Protein 1G16 (pdb70)

B-factor: mean 32.26, std 9.37, range [10.7, 57.55]

CATH classification: 3.40.50.300

GO terms:
  GO:0005525 GTP binding (F, IDA)
  GO:0031982 vesicle (C, IDA)
  GO:0043332 mating projection tip (C, IDA)
  GO:0000131 incipient cellular bud site (C, IDA)
  GO:0030133 transport vesicle (C, IDA)
  GO:0003924 GTPase activity (F, IDA)
  GO:0006887 exocytosis (P, IDA)
  GO:0006914 autophagy (P, IGI)
  GO:0007107 membrane addition at site of cytokinesis (P, IGI)
  GO:0005739 mitochondrion (C, HDA)
  GO:0005741 mitochondrial outer membrane (C, HDA)
  GO:0005783 endoplasmic reticulum (C, HDA)
  GO:0005886 plasma membrane (C, HDA)
  GO:0005935 cellular bud neck (C, HDA)
  GO:0031321 ascospore-type prospore assembly (P, IMP)
  GO:0006893 Golgi to plasma membrane transport (P, IMP)
  GO:0006906 vesicle fusion (P, IMP)
  GO:0006914 autophagy (P, IMP)
  GO:0007107 membrane addition at site of cytokinesis (P, IMP)
  GO:0005515 protein binding (F, IPI)

Solvent-accessible surface area: 31871 Å² total

Radius of gyration: 30.06 Å; Cα contacts (8 Å, |Δi|>4): 1142; chains: 4; bounding box: 74×80×82 Å

Secondary structure (DSSP, 8-state):
---EEEEESTTSSHHHHHHHHHH-------EEEEEEESSS-EEEEEEEP-TTGGGTSPPPHHHHTT--EEEEEETT-HHHHHTHHHHHHHHHHHS-TTPPEEEEEE-------S-HHHHHHHHHHHT--EEE-BTTTTBSHHHHHHHHHHHHHHT-/---EEEESSTTSSHHHHHHHHHT-------EEEEEEESSSSEEEEEEEE-TT-TTTSPPPHHHHTT--EEEEEETT-HHHHHTHHHHHHHHHTTS-TTPPEEEEEE-------S-HHHHHHHHHHHT--EEE-BTTTTBSHHHHHHHHHHHHHHHHH-/---EEEE-STTSSHHHHHHHHHH----TT----SS--EEEEEEESSSSEEEEEEE---GGGGGGGGSHHHHTT--EEEEEETT-HHHHHTHHHHHHHHHHHS-TTPPEEEEEE-------S-HHHHHHHHHHHT--EEE-BTTTTBSHHHHHHHHHHHHHHHH-/--EEEES-TTSSHHHHHHHHHH-------EEEEEEEETTEEEEEEEE---GGGGGGTTSTTTTTT--EEEEEETT-HHHHHTHHHHHHHHHHHS-TTPPEEEEEE-------S-HHHHHHHHHHHT--EEE-BTTTTBSHHHHHHHHHHHHHHHHH-

Organism: Saccharomyces cerevisiae (strain ATCC 204508 / S288c) (NCBI:txid559292)

Sequence (635 aa):
SIKILLIGDSGVGKSCLLVRFVEDKFNPIDFKIKTVDINGKKVKLQIWDTAGQERFRTITTAYYRGAGIILVYDITDERTFTNIKQWFKTVNEHANDEAQLLLVGNKSDETRVVTADQGEALAKELGIPFIESSAKNDDNVNEIFFTLAKLIQEKISIKILLIGDSGVGKSCLLVRFVEDKFNPIDFKIKTVDINGKKVKLQIWDTAGQERFRTITTAYYRGAGIILVYDITDERTFTNIKQWFKTVNEHANDEAQLLLVGNKSDETRVVTADQGEALAKELGIPFIESSAKNDDNVNEIFFTLAKLIQEKIDSSIKILLIGDSGVGKSCLLVRFVEDKFNPSFITTIGIDFKIKTVDINGKKVKLQIWDTAGQERFRTITTAYYRGAGIILVYDITDERTFTNIKQWFKTVNEHANDEAQLLLVGNKSDETRVVTADQGEALAKELGIPFIESSAKNDDNVNEIFFTLAKLIQEKIDIKILLIGDSGVGKSCLLVRFVEDKFNPIDFKIKTVDINGKKVKLQIWDTAGQERFRTITTAYYRGAGIILVYDITDERTFTNIKQWFKTVNEHANDEAQLLLVGNKSDETRVVTADQGEALAKELGIPFIESSAKNDDNVNEIFFTLAKLIQEKIDS

Structure (mmCIF, N/CA/C/O backbone):
data_1G16
#
_entry.id   1G16
#
_cell.length_a   56.007
_cell.length_b   56.379
_cell.length_c   59.374
_cell.angle_alpha   95.25
_cell.angle_beta   101.68
_cell.angle_gamma   116.20
#
_symmetry.space_group_name_H-M   'P 1'
#
loop_
_entity.id
_entity.type
_entity.pdbx_description
1 polymer 'RAS-RELATED PROTEIN SEC4'
2 non-polymer 'COBALT (II) ION'
3 non-polymer "GUANOSINE-5'-DIPHOSPHATE"
4 water water
#
loop_
_atom_site.group_PDB
_atom_site.id
_atom_site.type_symbol
_atom_site.label_atom_id
_atom_site.label_alt_id
_atom_site.label_comp_id
_atom_site.label_asym_id
_atom_site.label_entity_id
_atom_site.label_seq_id
_atom_site.pdbx_PDB_ins_code
_atom_site.Cartn_x
_atom_site.Cartn_y
_atom_site.Cartn_z
_atom_site.occupancy
_atom_site.B_iso_or_equiv
_atom_site.auth_seq_id
_atom_site.auth_comp_id
_atom_site.auth_asym_id
_atom_site.auth_atom_id
_atom_site.pdbx_PDB_model_num
ATOM 1 N N . SER A 1 2 ? 45.577 -10.203 -48.432 1.00 47.35 19 SER A N 1
ATOM 2 C CA . SER A 1 2 ? 45.681 -11.472 -47.651 1.00 47.20 19 SER A CA 1
ATOM 3 C C . SER A 1 2 ? 44.498 -11.631 -46.700 1.00 46.57 19 SER A C 1
ATOM 4 O O . SER A 1 2 ? 43.356 -11.327 -47.060 1.00 46.82 19 SER A O 1
ATOM 7 N N . ILE A 1 3 ? 44.783 -12.108 -45.488 1.00 44.91 20 ILE A N 1
ATOM 8 C CA . ILE A 1 3 ? 43.765 -12.321 -44.462 1.00 42.05 20 ILE A CA 1
ATOM 9 C C . ILE A 1 3 ? 43.859 -11.259 -43.355 1.00 39.61 20 ILE A C 1
ATOM 10 O O . ILE A 1 3 ? 44.955 -10.859 -42.962 1.00 38.79 20 ILE A O 1
ATOM 23 N N . LYS A 1 5 ? 42.566 -10.511 -39.473 1.00 30.17 22 LYS A N 1
ATOM 24 C CA . LYS A 1 5 ? 41.953 -11.069 -38.268 1.00 29.19 22 LYS A CA 1
ATOM 25 C C . LYS A 1 5 ? 41.259 -9.975 -37.465 1.00 27.87 22 LYS A C 1
ATOM 26 O O . LYS A 1 5 ? 41.888 -8.997 -37.060 1.00 27.05 22 LYS A O 1
ATOM 32 N N . ILE A 1 6 ? 39.962 -10.154 -37.242 1.00 27.37 23 ILE A N 1
ATOM 33 C CA . ILE A 1 6 ? 39.153 -9.192 -36.498 1.00 26.72 23 ILE A CA 1
ATOM 34 C C . ILE A 1 6 ? 38.423 -9.859 -35.337 1.00 23.86 23 ILE A C 1
ATOM 35 O O . ILE A 1 6 ? 37.839 -10.935 -35.487 1.00 23.74 23 ILE A O 1
ATOM 40 N N . LEU A 1 7 ? 38.457 -9.195 -34.188 1.00 23.80 24 LEU A N 1
ATOM 41 C CA . LEU A 1 7 ? 37.830 -9.677 -32.956 1.00 23.08 24 LEU A CA 1
ATOM 42 C C . LEU A 1 7 ? 36.687 -8.770 -32.514 1.00 22.10 24 LEU A C 1
ATOM 43 O O . LEU A 1 7 ? 36.719 -7.563 -32.746 1.00 22.92 24 LEU A O 1
ATOM 48 N N . LEU A 1 8 ? 35.682 -9.365 -31.874 1.00 20.54 25 LEU A N 1
ATOM 49 C CA . LEU A 1 8 ? 34.533 -8.646 -31.330 1.00 20.64 25 LEU A CA 1
ATOM 50 C C . LEU A 1 8 ? 34.640 -8.868 -29.829 1.00 21.09 25 LEU A C 1
ATOM 51 O O . LEU A 1 8 ? 34.633 -10.005 -29.369 1.00 22.22 25 LEU A O 1
ATOM 56 N N . ILE A 1 9 ? 34.741 -7.781 -29.071 1.00 19.29 26 ILE A N 1
ATOM 57 C CA . ILE A 1 9 ? 34.905 -7.862 -27.627 1.00 20.46 26 ILE A CA 1
ATOM 58 C C . ILE A 1 9 ? 33.866 -7.005 -26.922 1.00 16.87 26 ILE A C 1
ATOM 59 O O . ILE A 1 9 ? 33.389 -6.021 -27.480 1.00 19.88 26 ILE A O 1
ATOM 64 N N . GLY A 1 10 ? 33.489 -7.383 -25.710 1.00 15.29 27 GLY A N 1
ATOM 65 C CA . GLY A 1 10 ? 32.510 -6.592 -24.976 1.00 15.17 27 GLY A CA 1
ATOM 66 C C . GLY A 1 10 ? 31.794 -7.460 -23.964 1.00 15.34 27 GLY A C 1
ATOM 67 O O . GLY A 1 10 ? 32.003 -8.671 -23.945 1.00 17.07 27 GLY A O 1
ATOM 68 N N . ASP A 1 11 ? 30.965 -6.855 -23.119 1.00 15.67 28 ASP A N 1
ATOM 69 C CA . ASP A 1 11 ? 30.220 -7.617 -22.117 1.00 16.98 28 ASP A CA 1
ATOM 70 C C . ASP A 1 11 ? 29.330 -8.653 -22.792 1.00 17.24 28 ASP A C 1
ATOM 71 O O . ASP A 1 11 ? 28.888 -8.466 -23.923 1.00 15.04 28 ASP A O 1
ATOM 76 N N . SER A 1 12 ? 29.048 -9.730 -22.071 1.00 17.61 29 SER A N 1
ATOM 77 C CA . SER A 1 12 ? 28.171 -10.777 -22.576 1.00 20.37 29 SER A CA 1
ATOM 78 C C . SER A 1 12 ? 26.772 -10.186 -22.738 1.00 19.57 29 SER A C 1
ATOM 79 O O . SER A 1 12 ? 26.344 -9.376 -21.913 1.00 18.73 29 SER A O 1
ATOM 82 N N . GLY A 1 13 ? 26.066 -10.583 -23.798 1.00 18.35 30 GLY A N 1
ATOM 83 C CA . GLY A 1 13 ? 24.707 -10.098 -24.015 1.00 17.92 30 GLY A CA 1
ATOM 84 C C . GLY A 1 13 ? 24.519 -8.788 -24.765 1.00 16.81 30 GLY A C 1
ATOM 85 O O . GLY A 1 13 ? 23.389 -8.313 -24.881 1.00 17.15 30 GLY A O 1
ATOM 86 N N . VAL A 1 14 ? 25.589 -8.185 -25.278 1.00 17.60 31 VAL A N 1
ATOM 87 C CA . VAL A 1 14 ? 25.433 -6.920 -26.002 1.00 16.77 31 VAL A CA 1
ATOM 88 C C . VAL A 1 14 ? 25.102 -7.142 -27.471 1.00 17.76 31 VAL A C 1
ATOM 89 O O . VAL A 1 14 ? 24.666 -6.224 -28.155 1.00 17.77 31 VAL A O 1
ATOM 93 N N . GLY A 1 15 ? 25.319 -8.360 -27.948 1.00 16.69 32 GLY A N 1
ATOM 94 C CA . GLY A 1 15 ? 25.005 -8.679 -29.332 1.00 17.49 32 GLY A CA 1
ATOM 95 C C . GLY A 1 15 ? 26.191 -8.941 -30.225 1.00 17.19 32 GLY A C 1
ATOM 96 O O . GLY A 1 15 ? 26.083 -8.819 -31.447 1.00 18.77 32 GLY A O 1
ATOM 97 N N . LYS A 1 16 ? 27.330 -9.286 -29.639 1.00 16.46 33 LYS A N 1
ATOM 98 C CA . LYS A 1 16 ? 28.511 -9.553 -30.440 1.00 18.80 33 LYS A CA 1
ATOM 99 C C . LYS A 1 16 ? 28.292 -10.720 -31.406 1.00 18.64 33 LYS A C 1
ATOM 100 O O . LYS A 1 16 ? 28.579 -10.605 -32.590 1.00 19.27 33 LYS A O 1
ATOM 106 N N . SER A 1 17 ? 27.796 -11.842 -30.897 1.00 20.36 34 SER A N 1
ATOM 107 C CA . SER A 1 17 ? 27.578 -13.014 -31.746 1.00 19.39 34 SER A CA 1
ATOM 108 C C . SER A 1 17 ? 26.555 -12.726 -32.854 1.00 21.38 34 SER A C 1
ATOM 109 O O . SER A 1 17 ? 26.759 -13.124 -34.012 1.00 19.47 34 SER A O 1
ATOM 112 N N . CYS A 1 18 ? 25.476 -12.014 -32.522 1.00 19.85 35 CYS A N 1
ATOM 113 C CA . CYS A 1 18 ? 24.455 -11.697 -33.535 1.00 19.93 35 CYS A CA 1
ATOM 114 C C . CYS A 1 18 ? 24.956 -10.732 -34.605 1.00 21.41 35 CYS A C 1
ATOM 115 O O . CYS A 1 18 ? 24.517 -10.802 -35.755 1.00 22.71 35 CYS A O 1
ATOM 118 N N . LEU A 1 19 ? 25.856 -9.816 -34.250 1.00 20.01 36 LEU A N 1
ATOM 119 C CA . LEU A 1 19 ? 26.373 -8.887 -35.244 1.00 19.77 36 LEU A CA 1
ATOM 120 C C . LEU A 1 19 ? 27.192 -9.674 -36.265 1.00 21.09 36 LEU A C 1
ATOM 121 O O . LEU A 1 19 ? 27.175 -9.375 -37.463 1.00 22.20 36 LEU A O 1
ATOM 126 N N . LEU A 1 20 ? 27.926 -10.675 -35.785 1.00 20.33 37 LEU A N 1
ATOM 127 C CA . LEU A 1 20 ? 28.732 -11.493 -36.673 1.00 22.57 37 LEU A CA 1
ATOM 128 C C . LEU A 1 20 ? 27.840 -12.330 -37.594 1.00 22.73 37 LEU A C 1
ATOM 129 O O . LEU A 1 20 ? 28.118 -12.430 -38.788 1.00 22.75 37 LEU A O 1
ATOM 134 N N . VAL A 1 21 ? 26.774 -12.912 -37.044 1.00 23.29 38 VAL A N 1
ATOM 135 C CA . VAL A 1 21 ? 25.840 -13.712 -37.846 1.00 24.91 38 VAL A CA 1
ATOM 136 C C . VAL A 1 21 ? 25.126 -12.845 -38.889 1.00 26.41 38 VAL A C 1
ATOM 137 O O . VAL A 1 21 ? 24.963 -13.260 -40.044 1.00 26.86 38 VAL A O 1
ATOM 141 N N . ARG A 1 22 ? 24.705 -11.643 -38.498 1.00 26.22 39 ARG A N 1
ATOM 142 C CA . ARG A 1 22 ? 24.027 -10.755 -39.441 1.00 26.71 39 ARG A CA 1
ATOM 143 C C . ARG A 1 22 ? 24.955 -10.373 -40.595 1.00 27.64 39 ARG A C 1
ATOM 144 O O . ARG A 1 22 ? 24.532 -10.312 -41.750 1.00 27.70 39 ARG A O 1
ATOM 152 N N . PHE A 1 23 ? 26.225 -10.135 -40.290 1.00 27.74 40 PHE A N 1
ATOM 153 C CA . PHE A 1 23 ? 27.190 -9.755 -41.318 1.00 27.46 40 PHE A CA 1
ATOM 154 C C . PHE A 1 23 ? 27.562 -10.885 -42.269 1.00 28.26 40 PHE A C 1
ATOM 155 O O . PHE A 1 23 ? 27.618 -10.687 -43.482 1.00 28.23 40 PHE A O 1
ATOM 163 N N . VAL A 1 24 ? 27.829 -12.064 -41.721 1.00 29.93 41 VAL A N 1
ATOM 164 C CA . VAL A 1 24 ? 28.239 -13.194 -42.548 1.00 31.32 41 VAL A CA 1
ATOM 165 C C . VAL A 1 24 ? 27.080 -13.944 -43.210 1.00 32.69 41 VAL A C 1
ATOM 166 O O . VAL A 1 24 ? 27.130 -14.236 -44.404 1.00 35.08 41 VAL A O 1
ATOM 170 N N . GLU A 1 25 ? 26.034 -14.231 -42.443 1.00 33.38 42 GLU A N 1
ATOM 171 C CA . GLU A 1 25 ? 24.881 -14.973 -42.954 1.00 34.39 42 GLU A CA 1
ATOM 172 C C . GLU A 1 25 ? 23.675 -14.089 -43.284 1.00 35.09 42 GLU A C 1
ATOM 173 O O . GLU A 1 25 ? 22.697 -14.563 -43.871 1.00 32.96 42 GLU A O 1
ATOM 179 N N . ASP A 1 26 ? 23.743 -12.813 -42.907 1.00 34.30 43 ASP A N 1
ATOM 180 C CA . ASP A 1 26 ? 22.640 -11.874 -43.120 1.00 34.22 43 ASP A CA 1
ATOM 181 C C . ASP A 1 26 ? 21.354 -12.474 -42.562 1.00 34.71 43 ASP A C 1
ATOM 182 O O . ASP A 1 26 ? 20.338 -12.567 -43.253 1.00 33.86 43 ASP A O 1
ATOM 187 N N . LYS A 1 27 ? 21.408 -12.884 -41.301 1.00 35.32 44 LYS A N 1
ATOM 188 C CA . LYS A 1 27 ? 20.259 -13.474 -40.632 1.00 36.39 44 LYS A CA 1
ATOM 189 C C . LYS A 1 27 ? 20.271 -13.095 -39.151 1.00 36.56 44 LYS A C 1
ATOM 190 O O . LYS A 1 27 ? 21.327 -12.806 -38.591 1.00 37.01 44 LYS A O 1
ATOM 196 N N . PHE A 1 28 ? 19.097 -13.087 -38.528 1.00 35.82 45 PHE A N 1
ATOM 197 C CA . PHE A 1 28 ? 18.979 -12.765 -37.110 1.00 36.08 45 PHE A CA 1
ATOM 198 C C . PHE A 1 28 ? 17.909 -13.629 -36.458 1.00 38.94 45 PHE A C 1
ATOM 199 O O . PHE A 1 28 ? 16.895 -13.961 -37.078 1.00 38.87 45 PHE A O 1
ATOM 207 N N . ASN A 1 29 ? 18.139 -13.986 -35.203 1.00 41.97 46 ASN A N 1
ATOM 208 C CA . ASN A 1 29 ? 17.174 -14.762 -34.442 1.00 45.54 46 ASN A CA 1
ATOM 209 C C . ASN A 1 29 ? 17.294 -14.382 -32.973 1.00 46.55 46 ASN A C 1
ATOM 210 O O . ASN A 1 29 ? 18.388 -14.408 -32.406 1.00 47.88 46 ASN A O 1
ATOM 215 N N . PRO A 1 30 ? 16.171 -13.997 -32.344 1.00 47.24 47 PRO A N 1
ATOM 216 C CA . PRO A 1 30 ? 16.137 -13.602 -30.930 1.00 48.09 47 PRO A CA 1
ATOM 217 C C . PRO A 1 30 ? 16.434 -14.771 -29.994 1.00 48.03 47 PRO A C 1
ATOM 218 O O . PRO A 1 30 ? 16.496 -15.922 -30.429 1.00 48.71 47 PRO A O 1
ATOM 222 N N . ILE A 1 38 ? 34.713 -24.564 -34.730 1.00 43.56 55 ILE A N 1
ATOM 223 C CA . ILE A 1 38 ? 35.489 -23.332 -34.820 1.00 42.75 55 ILE A CA 1
ATOM 224 C C . ILE A 1 38 ? 34.724 -22.171 -34.184 1.00 42.20 55 ILE A C 1
ATOM 225 O O . ILE A 1 38 ? 33.506 -22.253 -33.995 1.00 42.76 55 ILE A O 1
ATOM 230 N N . ASP A 1 39 ? 35.441 -21.099 -33.848 1.00 41.25 56 ASP A N 1
ATOM 231 C CA . ASP A 1 39 ? 34.823 -19.925 -33.231 1.00 40.21 56 ASP A CA 1
ATOM 232 C C . ASP A 1 39 ? 35.000 -18.678 -34.080 1.00 39.07 56 ASP A C 1
ATOM 233 O O . ASP A 1 39 ? 34.818 -17.557 -33.613 1.00 39.26 56 ASP A O 1
ATOM 238 N N . PHE A 1 40 ? 35.374 -18.876 -35.330 1.00 37.96 57 PHE A N 1
ATOM 239 C CA . PHE A 1 40 ? 35.545 -17.757 -36.232 1.00 37.67 57 PHE A CA 1
ATOM 240 C C . PHE A 1 40 ? 34.851 -18.083 -37.541 1.00 36.40 57 PHE A C 1
ATOM 241 O O . PHE A 1 40 ? 34.618 -19.247 -37.867 1.00 35.60 57 PHE A O 1
ATOM 249 N N . LYS A 1 41 ? 34.515 -17.040 -38.283 1.00 36.26 58 LYS A N 1
ATOM 250 C CA . LYS A 1 41 ? 33.840 -17.193 -39.555 1.00 35.18 58 LYS A CA 1
ATOM 251 C C . LYS A 1 41 ? 34.656 -16.438 -40.579 1.00 35.21 58 LYS A C 1
ATOM 252 O O . LYS A 1 41 ? 35.426 -15.541 -40.229 1.00 35.47 58 LYS A O 1
ATOM 258 N N . ILE A 1 42 ? 34.502 -16.806 -41.846 1.00 35.07 59 ILE A N 1
ATOM 259 C CA . ILE A 1 42 ? 35.238 -16.144 -42.917 1.00 34.70 59 ILE A CA 1
ATOM 260 C C . ILE A 1 42 ? 34.311 -15.472 -43.926 1.00 34.77 59 ILE A C 1
ATOM 261 O O . ILE A 1 42 ? 33.257 -16.004 -44.280 1.00 34.24 59 ILE A O 1
ATOM 266 N N . LYS A 1 43 ? 34.706 -14.286 -44.368 1.00 34.88 60 LYS A N 1
ATOM 267 C CA . LYS A 1 43 ? 33.938 -13.547 -45.360 1.00 35.31 60 LYS A CA 1
ATOM 268 C C . LYS A 1 43 ? 34.902 -12.702 -46.170 1.00 35.77 60 LYS A C 1
ATOM 269 O O . LYS A 1 43 ? 35.711 -11.950 -45.619 1.00 35.10 60 LYS A O 1
ATOM 275 N N . THR A 1 44 ? 34.827 -12.851 -47.486 1.00 36.52 61 THR A N 1
ATOM 276 C CA . THR A 1 44 ? 35.700 -12.107 -48.376 1.00 37.69 61 THR A CA 1
ATOM 277 C C . THR A 1 44 ? 35.064 -10.801 -48.829 1.00 39.07 61 THR A C 1
ATOM 278 O O . THR A 1 44 ? 33.946 -10.777 -49.357 1.00 39.08 61 THR A O 1
ATOM 282 N N . VAL A 1 45 ? 35.806 -9.719 -48.627 1.00 41.46 62 VAL A N 1
ATOM 283 C CA . VAL A 1 45 ? 35.346 -8.380 -48.961 1.00 45.22 62 VAL A CA 1
ATOM 284 C C . VAL A 1 45 ? 36.173 -7.694 -50.047 1.00 46.81 62 VAL A C 1
ATOM 285 O O . VAL A 1 45 ? 37.329 -8.043 -50.278 1.00 47.28 62 VAL A O 1
ATOM 289 N N . ASP A 1 46 ? 35.559 -6.718 -50.713 1.00 48.44 63 ASP A N 1
ATOM 290 C CA . ASP A 1 46 ? 36.228 -5.956 -51.758 1.00 50.97 63 ASP A CA 1
ATOM 291 C C . ASP A 1 46 ? 36.529 -4.554 -51.231 1.00 51.18 63 ASP A C 1
ATOM 292 O O . ASP A 1 46 ? 35.616 -3.791 -50.908 1.00 51.12 63 ASP A O 1
ATOM 297 N N . ILE A 1 47 ? 37.811 -4.223 -51.139 1.00 51.88 64 ILE A N 1
ATOM 298 C CA . ILE A 1 47 ? 38.228 -2.915 -50.655 1.00 52.66 64 ILE A CA 1
ATOM 299 C C . ILE A 1 47 ? 39.096 -2.218 -51.694 1.00 53.62 64 ILE A C 1
ATOM 300 O O . ILE A 1 47 ? 40.232 -2.628 -51.949 1.00 54.15 64 ILE A O 1
ATOM 305 N N . ASN A 1 48 ? 38.555 -1.161 -52.290 1.00 54.16 65 ASN A N 1
ATOM 306 C CA . ASN A 1 48 ? 39.280 -0.401 -53.301 1.00 54.88 65 ASN A CA 1
ATOM 307 C C . ASN A 1 48 ? 39.788 -1.309 -54.416 1.00 54.04 65 ASN A C 1
ATOM 308 O O . ASN A 1 48 ? 40.984 -1.332 -54.715 1.00 53.70 65 ASN A O 1
ATOM 313 N N . GLY A 1 49 ? 38.869 -2.056 -55.024 1.00 53.90 66 GLY A N 1
ATOM 314 C CA . GLY A 1 49 ? 39.235 -2.955 -56.105 1.00 52.92 66 GLY A CA 1
ATOM 315 C C . GLY A 1 49 ? 40.130 -4.102 -55.677 1.00 52.43 66 GLY A C 1
ATOM 316 O O . GLY A 1 49 ? 40.838 -4.688 -56.498 1.00 52.76 66 GLY A O 1
ATOM 317 N N . LYS A 1 50 ? 40.111 -4.428 -54.389 1.00 51.39 67 LYS A N 1
ATOM 318 C CA . LYS A 1 50 ? 40.930 -5.521 -53.885 1.00 49.63 67 LYS A CA 1
ATOM 319 C C . LYS A 1 50 ? 40.167 -6.437 -52.940 1.00 48.74 67 LYS A C 1
ATOM 320 O O . LYS A 1 50 ? 39.449 -5.980 -52.048 1.00 48.30 67 LYS A O 1
ATOM 326 N N . LYS A 1 51 ? 40.319 -7.739 -53.151 1.00 47.19 68 LYS A N 1
ATOM 327 C CA . LYS A 1 51 ? 39.639 -8.719 -52.327 1.00 45.33 68 LYS A CA 1
ATOM 328 C C . LYS A 1 51 ? 40.411 -9.012 -51.049 1.00 43.78 68 LYS A C 1
ATOM 329 O O . LYS A 1 51 ? 41.620 -9.263 -51.071 1.00 43.25 68 LYS A O 1
ATOM 335 N N . VAL A 1 52 ? 39.690 -8.968 -49.934 1.00 40.96 69 VAL A N 1
ATOM 336 C CA . VAL A 1 52 ? 40.261 -9.201 -48.616 1.00 39.05 69 VAL A CA 1
ATOM 337 C C . VAL A 1 52 ? 39.433 -10.211 -47.844 1.00 37.68 69 VAL A C 1
ATOM 338 O O . VAL A 1 52 ? 38.217 -10.073 -47.730 1.00 37.39 69 VAL A O 1
ATOM 342 N N . LYS A 1 53 ? 40.101 -11.222 -47.308 1.00 37.26 70 LYS A N 1
ATOM 343 C CA . LYS A 1 53 ? 39.419 -12.249 -46.547 1.00 37.00 70 LYS A CA 1
ATOM 344 C C . LYS A 1 53 ? 39.438 -11.863 -45.080 1.00 35.62 70 LYS A C 1
ATOM 345 O O . LYS A 1 53 ? 40.502 -11.694 -44.491 1.00 35.91 70 LYS A O 1
ATOM 351 N N . LEU A 1 54 ? 38.256 -11.710 -44.498 1.00 35.16 71 LEU A N 1
ATOM 352 C CA . LEU A 1 54 ? 38.155 -11.344 -43.094 1.00 33.96 71 LEU A CA 1
ATOM 353 C C . LEU A 1 54 ? 37.992 -12.591 -42.235 1.00 33.16 71 LEU A C 1
ATOM 354 O O . LEU A 1 54 ? 37.109 -13.405 -42.490 1.00 33.53 71 LEU A O 1
ATOM 359 N N . GLN A 1 55 ? 38.860 -12.758 -41.241 1.00 31.66 72 GLN A N 1
ATOM 360 C CA . GLN A 1 55 ? 38.729 -13.888 -40.333 1.00 30.80 72 GLN A CA 1
ATOM 361 C C . GLN A 1 55 ? 38.136 -13.249 -39.080 1.00 29.03 72 GLN A C 1
ATOM 362 O O . GLN A 1 55 ? 38.844 -12.593 -38.315 1.00 28.92 72 GLN A O 1
ATOM 368 N N . ILE A 1 56 ? 36.831 -13.428 -38.895 1.00 29.02 73 ILE A N 1
ATOM 369 C CA . ILE A 1 56 ? 36.103 -12.839 -37.778 1.00 29.27 73 ILE A CA 1
ATOM 370 C C . ILE A 1 56 ? 35.914 -13.794 -36.608 1.00 28.01 73 ILE A C 1
ATOM 371 O O . ILE A 1 56 ? 35.252 -14.827 -36.736 1.00 25.39 73 ILE A O 1
ATOM 376 N N . TRP A 1 57 ? 36.481 -13.423 -35.464 1.00 27.20 74 TRP A N 1
ATOM 377 C CA . TRP A 1 57 ? 36.406 -14.244 -34.270 1.00 26.51 74 TRP A CA 1
ATOM 378 C C . TRP A 1 57 ? 35.280 -13.898 -33.316 1.00 25.93 74 TRP A C 1
ATOM 379 O O . TRP A 1 57 ? 35.049 -12.736 -32.998 1.00 26.34 74 TRP A O 1
ATOM 390 N N . ASP A 1 58 ? 34.581 -14.947 -32.890 1.00 24.33 75 ASP A N 1
ATOM 391 C CA . ASP A 1 58 ? 33.481 -14.859 -31.938 1.00 24.18 75 ASP A CA 1
ATOM 392 C C . ASP A 1 58 ? 34.101 -15.351 -30.635 1.00 22.41 75 ASP A C 1
ATOM 393 O O . ASP A 1 58 ? 34.868 -16.312 -30.647 1.00 23.48 75 ASP A O 1
ATOM 398 N N . THR A 1 59 ? 33.774 -14.709 -29.519 1.00 20.45 76 THR A N 1
ATOM 399 C CA . THR A 1 59 ? 34.343 -15.092 -28.224 1.00 19.03 76 THR A CA 1
ATOM 400 C C . THR A 1 59 ? 33.941 -16.444 -27.658 1.00 20.38 76 THR A C 1
ATOM 401 O O . THR A 1 59 ? 34.559 -16.919 -26.699 1.00 21.19 76 THR A O 1
ATOM 405 N N . ALA A 1 60 ? 32.891 -17.043 -28.210 1.00 19.31 77 ALA A N 1
ATOM 406 C CA . ALA A 1 60 ? 32.401 -18.333 -27.741 1.00 23.94 77 ALA A CA 1
ATOM 407 C C . ALA A 1 60 ? 31.924 -18.277 -26.291 1.00 23.50 77 ALA A C 1
ATOM 408 O O . ALA A 1 60 ? 31.938 -19.287 -25.583 1.00 25.62 77 ALA A O 1
ATOM 410 N N . GLY A 1 61 ? 31.509 -17.093 -25.850 1.00 22.40 78 GLY A N 1
ATOM 411 C CA . GLY A 1 61 ? 31.008 -16.929 -24.498 1.00 20.93 78 GLY A CA 1
ATOM 412 C C . GLY A 1 61 ? 32.065 -16.854 -23.407 1.00 20.15 78 GLY A C 1
ATOM 413 O O . GLY A 1 61 ? 31.721 -16.768 -22.229 1.00 20.45 78 GLY A O 1
ATOM 414 N N . GLN A 1 62 ? 33.337 -16.876 -23.801 1.00 18.75 79 GLN A N 1
ATOM 415 C CA . GLN A 1 62 ? 34.475 -16.831 -22.875 1.00 20.69 79 GLN A CA 1
ATOM 416 C C . GLN A 1 62 ? 34.394 -15.757 -21.824 1.00 19.21 79 GLN A C 1
ATOM 417 O O . GLN A 1 62 ? 34.754 -16.002 -20.675 1.00 18.66 79 GLN A O 1
ATOM 423 N N . GLU A 1 63 ? 33.978 -14.562 -22.251 1.00 16.80 80 GLU A N 1
ATOM 424 C CA . GLU A 1 63 ? 33.870 -13.389 -21.390 1.00 17.55 80 GLU A CA 1
ATOM 425 C C . GLU A 1 63 ? 33.032 -13.605 -20.136 1.00 19.58 80 GLU A C 1
ATOM 426 O O . GLU A 1 63 ? 33.127 -12.834 -19.174 1.00 21.32 80 GLU A O 1
ATOM 432 N N . ARG A 1 64 ? 32.196 -14.640 -20.137 1.00 20.43 81 ARG A N 1
ATOM 433 C CA . ARG A 1 64 ? 31.380 -14.939 -18.965 1.00 20.70 81 ARG A CA 1
ATOM 434 C C . ARG A 1 64 ? 32.148 -15.679 -17.865 1.00 22.72 81 ARG A C 1
ATOM 435 O O . ARG A 1 64 ? 31.697 -15.710 -16.713 1.00 23.03 81 ARG A O 1
ATOM 443 N N . PHE A 1 65 ? 33.299 -16.262 -18.200 1.00 22.67 82 PHE A N 1
ATOM 444 C CA . PHE A 1 65 ? 34.066 -17.010 -17.201 1.00 22.73 82 PHE A CA 1
ATOM 445 C C . PHE A 1 65 ? 35.587 -16.835 -17.156 1.00 22.31 82 PHE A C 1
ATOM 446 O O . PHE A 1 65 ? 36.229 -17.360 -16.247 1.00 22.28 82 PHE A O 1
ATOM 454 N N . ARG A 1 66 ? 36.172 -16.116 -18.109 1.00 21.59 83 ARG A N 1
ATOM 455 C CA . ARG A 1 66 ? 37.626 -15.936 -18.098 1.00 20.99 83 ARG A CA 1
ATOM 456 C C . ARG A 1 66 ? 38.128 -14.732 -18.890 1.00 21.13 83 ARG A C 1
ATOM 457 O O . ARG A 1 66 ? 37.410 -14.156 -19.714 1.00 19.20 83 ARG A O 1
ATOM 465 N N . THR A 1 67 ? 39.373 -14.347 -18.617 1.00 19.83 84 THR A N 1
ATOM 466 C CA . THR A 1 67 ? 40.020 -13.257 -19.343 1.00 21.36 84 THR A CA 1
ATOM 467 C C . THR A 1 67 ? 40.267 -13.805 -20.740 1.00 19.51 84 THR A C 1
ATOM 468 O O . THR A 1 67 ? 40.651 -14.960 -20.871 1.00 18.74 84 THR A O 1
ATOM 472 N N . ILE A 1 68 ? 40.078 -12.995 -21.778 1.00 21.68 85 ILE A N 1
ATOM 473 C CA . ILE A 1 68 ? 40.299 -13.478 -23.148 1.00 26.58 85 ILE A CA 1
ATOM 474 C C . ILE A 1 68 ? 41.758 -13.920 -23.303 1.00 30.84 85 ILE A C 1
ATOM 475 O O . ILE A 1 68 ? 42.678 -13.135 -23.109 1.00 29.39 85 ILE A O 1
ATOM 480 N N . THR A 1 69 ? 41.948 -15.196 -23.640 1.00 35.96 86 THR A N 1
ATOM 481 C CA . THR A 1 69 ? 43.279 -15.794 -23.756 1.00 40.65 86 THR A CA 1
ATOM 482 C C . THR A 1 69 ? 44.288 -15.059 -24.624 1.00 42.97 86 THR A C 1
ATOM 483 O O . THR A 1 69 ? 44.105 -14.914 -25.832 1.00 44.82 86 THR A O 1
ATOM 487 N N . THR A 1 70 ? 45.356 -14.599 -23.976 1.00 44.53 87 THR A N 1
ATOM 488 C CA . THR A 1 70 ? 46.459 -13.862 -24.606 1.00 42.58 87 THR A CA 1
ATOM 489 C C . THR A 1 70 ? 46.682 -14.140 -26.093 1.00 41.61 87 THR A C 1
ATOM 490 O O . THR A 1 70 ? 46.963 -13.220 -26.870 1.00 39.29 87 THR A O 1
ATOM 494 N N . ALA A 1 71 ? 46.562 -15.406 -26.487 1.00 40.25 88 ALA A N 1
ATOM 495 C CA . ALA A 1 71 ? 46.763 -15.791 -27.877 1.00 39.58 88 ALA A CA 1
ATOM 496 C C . ALA A 1 71 ? 45.546 -15.483 -28.726 1.00 38.59 88 ALA A C 1
ATOM 497 O O . ALA A 1 71 ? 45.618 -15.490 -29.951 1.00 40.98 88 ALA A O 1
ATOM 499 N N . TYR A 1 72 ? 44.421 -15.220 -28.077 1.00 38.36 89 TYR A N 1
ATOM 500 C CA . TYR A 1 72 ? 43.188 -14.899 -28.790 1.00 36.58 89 TYR A CA 1
ATOM 501 C C . TYR A 1 72 ? 43.379 -13.568 -29.505 1.00 35.57 89 TYR A C 1
ATOM 502 O O . TYR A 1 72 ? 42.816 -13.341 -30.573 1.00 34.21 89 TYR A O 1
ATOM 511 N N . TYR A 1 73 ? 44.176 -12.689 -28.898 1.00 35.77 90 TYR A N 1
ATOM 512 C CA . TYR A 1 73 ? 44.461 -11.377 -29.474 1.00 35.75 90 TYR A CA 1
ATOM 513 C C . TYR A 1 73 ? 45.559 -11.480 -30.535 1.00 36.95 90 TYR A C 1
ATOM 514 O O . TYR A 1 73 ? 45.553 -10.742 -31.521 1.00 36.96 90 TYR A O 1
ATOM 523 N N . ARG A 1 74 ? 46.497 -12.401 -30.325 1.00 37.57 91 ARG A N 1
ATOM 524 C CA . ARG A 1 74 ? 47.618 -12.601 -31.246 1.00 37.58 91 ARG A CA 1
ATOM 525 C C . ARG A 1 74 ? 47.200 -12.613 -32.716 1.00 35.36 91 ARG A C 1
ATOM 526 O O . ARG A 1 74 ? 46.379 -13.428 -33.132 1.00 34.78 91 ARG A O 1
ATOM 534 N N . GLY A 1 75 ? 47.768 -11.692 -33.493 1.00 34.20 92 GLY A N 1
ATOM 535 C CA . GLY A 1 75 ? 47.460 -11.617 -34.912 1.00 31.36 92 GLY A CA 1
ATOM 536 C C . GLY A 1 75 ? 46.270 -10.745 -35.273 1.00 30.53 92 GLY A C 1
ATOM 537 O O . GLY A 1 75 ? 45.994 -10.500 -36.444 1.00 28.41 92 GLY A O 1
ATOM 538 N N . ALA A 1 76 ? 45.555 -10.264 -34.268 1.00 29.58 93 ALA A N 1
ATOM 539 C CA . ALA A 1 76 ? 44.390 -9.431 -34.525 1.00 29.79 93 ALA A CA 1
ATOM 540 C C . ALA A 1 76 ? 44.787 -8.012 -34.931 1.00 28.66 93 ALA A C 1
ATOM 541 O O . ALA A 1 76 ? 45.548 -7.344 -34.228 1.00 30.07 93 ALA A O 1
ATOM 551 N N . GLY A 1 78 ? 42.224 -5.894 -36.037 1.00 24.20 95 GLY A N 1
ATOM 552 C CA . GLY A 1 78 ? 40.997 -5.148 -35.854 1.00 23.07 95 GLY A CA 1
ATOM 553 C C . GLY A 1 78 ? 40.291 -5.673 -34.621 1.00 24.16 95 GLY A C 1
ATOM 554 O O . GLY A 1 78 ? 40.134 -6.884 -34.451 1.00 23.85 95 GLY A O 1
ATOM 555 N N . ILE A 1 79 ? 39.873 -4.766 -33.746 1.00 22.80 96 ILE A N 1
ATOM 556 C CA . ILE A 1 79 ? 39.186 -5.155 -32.521 1.00 21.64 96 ILE A CA 1
ATOM 557 C C . ILE A 1 79 ? 37.991 -4.233 -32.316 1.00 20.46 96 ILE A C 1
ATOM 558 O O . ILE A 1 79 ? 38.142 -3.012 -32.167 1.00 20.97 96 ILE A O 1
ATOM 563 N N . ILE A 1 80 ? 36.799 -4.820 -32.331 1.00 18.07 97 ILE A N 1
ATOM 564 C CA . ILE A 1 80 ? 35.570 -4.065 -32.168 1.00 18.17 97 ILE A CA 1
ATOM 565 C C . ILE A 1 80 ? 35.063 -4.151 -30.725 1.00 18.04 97 ILE A C 1
ATOM 566 O O . ILE A 1 80 ? 34.818 -5.237 -30.203 1.00 16.62 97 ILE A O 1
ATOM 571 N N . LEU A 1 81 ? 34.942 -3.006 -30.068 1.00 19.03 98 LEU A N 1
ATOM 572 C CA . LEU A 1 81 ? 34.430 -2.971 -28.700 1.00 18.61 98 LEU A CA 1
ATOM 573 C C . LEU A 1 81 ? 32.933 -2.699 -28.776 1.00 18.90 98 LEU A C 1
ATOM 574 O O . LEU A 1 81 ? 32.511 -1.672 -29.297 1.00 19.21 98 LEU A O 1
ATOM 579 N N . VAL A 1 82 ? 32.125 -3.616 -28.250 1.00 16.98 99 VAL A N 1
ATOM 580 C CA . VAL A 1 82 ? 30.674 -3.464 -28.324 1.00 16.81 99 VAL A CA 1
ATOM 581 C C . VAL A 1 82 ? 29.933 -3.304 -26.995 1.00 16.41 99 VAL A C 1
ATOM 582 O O . VAL A 1 82 ? 30.235 -3.992 -26.017 1.00 16.28 99 VAL A O 1
ATOM 586 N N . TYR A 1 83 ? 28.975 -2.384 -26.954 1.00 15.62 100 TYR A N 1
ATOM 587 C CA . TYR A 1 83 ? 28.120 -2.248 -25.784 1.00 16.39 100 TYR A CA 1
ATOM 588 C C . TYR A 1 83 ? 26.652 -2.255 -26.255 1.00 16.98 100 TYR A C 1
ATOM 589 O O . TYR A 1 83 ? 26.367 -2.163 -27.448 1.00 16.84 100 TYR A O 1
ATOM 598 N N . ASP A 1 84 ? 25.732 -2.376 -25.303 1.00 18.04 101 ASP A N 1
ATOM 599 C CA . ASP A 1 84 ? 24.289 -2.418 -25.552 1.00 19.73 101 ASP A CA 1
ATOM 600 C C . ASP A 1 84 ? 23.737 -1.034 -25.183 1.00 21.50 101 ASP A C 1
ATOM 601 O O . ASP A 1 84 ? 23.836 -0.624 -24.025 1.00 20.45 101 ASP A O 1
ATOM 606 N N . ILE A 1 85 ? 23.167 -0.305 -26.148 1.00 22.31 102 ILE A N 1
ATOM 607 C CA . ILE A 1 85 ? 22.659 1.036 -25.844 1.00 21.63 102 ILE A CA 1
ATOM 608 C C . ILE A 1 85 ? 21.534 1.048 -24.808 1.00 23.44 102 ILE A C 1
ATOM 609 O O . ILE A 1 85 ? 21.208 2.107 -24.261 1.00 22.03 102 ILE A O 1
ATOM 614 N N . THR A 1 86 ? 20.953 -0.117 -24.523 1.00 22.71 103 THR A N 1
ATOM 615 C CA . THR A 1 86 ? 19.874 -0.205 -23.544 1.00 24.83 103 THR A CA 1
ATOM 616 C C . THR A 1 86 ? 20.389 -0.632 -22.169 1.00 25.39 103 THR A C 1
ATOM 617 O O . THR A 1 86 ? 19.610 -0.735 -21.220 1.00 23.69 103 THR A O 1
ATOM 621 N N . ASP A 1 87 ? 21.699 -0.863 -22.061 1.00 25.77 104 ASP A N 1
ATOM 622 C CA . ASP A 1 87 ? 22.302 -1.314 -20.805 1.00 26.06 104 ASP A CA 1
ATOM 623 C C . ASP A 1 87 ? 23.509 -0.459 -20.418 1.00 27.20 104 ASP A C 1
ATOM 624 O O . ASP A 1 87 ? 24.626 -0.683 -20.884 1.00 24.34 104 ASP A O 1
ATOM 629 N N . GLU A 1 88 ? 23.268 0.518 -19.554 1.00 27.68 105 GLU A N 1
ATOM 630 C CA . GLU A 1 88 ? 24.307 1.432 -19.095 1.00 29.73 105 GLU A CA 1
ATOM 631 C C . GLU A 1 88 ? 25.588 0.739 -18.639 1.00 28.54 105 GLU A C 1
ATOM 632 O O . GLU A 1 88 ? 26.690 1.196 -18.936 1.00 28.75 105 GLU A O 1
ATOM 638 N N . ARG A 1 89 ? 25.436 -0.350 -17.896 1.00 28.94 106 ARG A N 1
ATOM 639 C CA . ARG A 1 89 ? 26.577 -1.100 -17.376 1.00 29.05 106 ARG A CA 1
ATOM 640 C C . ARG A 1 89 ? 27.562 -1.564 -18.459 1.00 26.00 106 ARG A C 1
ATOM 641 O O . ARG A 1 89 ? 28.780 -1.458 -18.284 1.00 21.85 106 ARG A O 1
ATOM 649 N N . THR A 1 90 ? 27.043 -2.067 -19.579 1.00 23.56 107 THR A N 1
ATOM 650 C CA . THR A 1 90 ? 27.910 -2.534 -20.666 1.00 20.53 107 THR A CA 1
ATOM 651 C C . THR A 1 90 ? 28.689 -1.377 -21.300 1.00 19.77 107 THR A C 1
ATOM 652 O O . THR A 1 90 ? 29.780 -1.574 -21.842 1.00 18.93 107 THR A O 1
ATOM 656 N N . PHE A 1 91 ? 28.126 -0.173 -21.227 1.00 20.06 108 PHE A N 1
ATOM 657 C CA . PHE A 1 91 ? 28.755 1.022 -21.781 1.00 20.03 108 PHE A CA 1
ATOM 658 C C . PHE A 1 91 ? 29.863 1.472 -20.827 1.00 21.08 108 PHE A C 1
ATOM 659 O O . PHE A 1 91 ? 30.980 1.794 -21.244 1.00 17.05 108 PHE A O 1
ATOM 667 N N . THR A 1 92 ? 29.541 1.482 -19.538 1.00 22.36 109 THR A N 1
ATOM 668 C CA . THR A 1 92 ? 30.499 1.868 -18.515 1.00 24.84 109 THR A CA 1
ATOM 669 C C . THR A 1 92 ? 31.715 0.950 -18.560 1.00 25.45 109 THR A C 1
ATOM 670 O O . THR A 1 92 ? 32.852 1.409 -18.425 1.00 25.56 109 THR A O 1
ATOM 674 N N . ASN A 1 93 ? 31.474 -0.340 -18.783 1.00 24.24 110 ASN A N 1
ATOM 675 C CA . ASN A 1 93 ? 32.540 -1.332 -18.836 1.00 23.85 110 ASN A CA 1
ATOM 676 C C . ASN A 1 93 ? 33.467 -1.213 -20.038 1.00 22.02 110 ASN A C 1
ATOM 677 O O . ASN A 1 93 ? 34.508 -1.866 -20.078 1.00 20.77 110 ASN A O 1
ATOM 682 N N . ILE A 1 94 ? 33.095 -0.398 -21.023 1.00 21.77 111 ILE A N 1
ATOM 683 C CA . ILE A 1 94 ? 33.931 -0.240 -22.201 1.00 21.37 111 ILE A CA 1
ATOM 684 C C . ILE A 1 94 ? 35.336 0.244 -21.842 1.00 23.26 111 ILE A C 1
ATOM 685 O O . ILE A 1 94 ? 36.316 -0.164 -22.463 1.00 21.64 111 ILE A O 1
ATOM 690 N N . LYS A 1 95 ? 35.447 1.107 -20.840 1.00 23.64 112 LYS A N 1
ATOM 691 C CA . LYS A 1 95 ? 36.771 1.589 -20.464 1.00 27.28 112 LYS A CA 1
ATOM 692 C C . LYS A 1 95 ? 37.684 0.452 -19.998 1.00 25.70 112 LYS A C 1
ATOM 693 O O . LYS A 1 95 ? 38.886 0.461 -20.271 1.00 25.18 112 LYS A O 1
ATOM 699 N N . GLN A 1 96 ? 37.116 -0.527 -19.304 1.00 26.45 113 GLN A N 1
ATOM 700 C CA . GLN A 1 96 ? 37.889 -1.672 -18.832 1.00 27.81 113 GLN A CA 1
ATOM 701 C C . GLN A 1 96 ? 38.295 -2.545 -20.020 1.00 26.79 113 GLN A C 1
ATOM 702 O O . GLN A 1 96 ? 39.420 -3.042 -20.086 1.00 24.75 113 GLN A O 1
ATOM 708 N N . TRP A 1 97 ? 37.372 -2.741 -20.957 1.00 25.02 114 TRP A N 1
ATOM 709 C CA . TRP A 1 97 ? 37.682 -3.534 -22.139 1.00 24.56 114 TRP A CA 1
ATOM 710 C C . TRP A 1 97 ? 38.805 -2.872 -22.922 1.00 23.40 114 TRP A C 1
ATOM 711 O O . TRP A 1 97 ? 39.723 -3.545 -23.380 1.00 22.07 114 TRP A O 1
ATOM 722 N N . PHE A 1 98 ? 38.728 -1.547 -23.062 1.00 25.07 115 PHE A N 1
ATOM 723 C CA . PHE A 1 98 ? 39.741 -0.784 -23.785 1.00 25.81 115 PHE A CA 1
ATOM 724 C C . PHE A 1 98 ? 41.109 -0.992 -23.134 1.00 26.50 115 PHE A C 1
ATOM 725 O O . PHE A 1 98 ? 42.116 -1.163 -23.818 1.00 25.66 115 PHE A O 1
ATOM 733 N N . LYS A 1 99 ? 41.135 -0.977 -21.804 1.00 26.65 116 LYS A N 1
ATOM 734 C CA . LYS A 1 99 ? 42.375 -1.174 -21.068 1.00 28.89 116 LYS A CA 1
ATOM 735 C C . LYS A 1 99 ? 42.931 -2.580 -21.305 1.00 28.16 116 LYS A C 1
ATOM 736 O O . LYS A 1 99 ? 44.105 -2.750 -21.646 1.00 26.85 116 LYS A O 1
ATOM 742 N N . THR A 1 100 ? 42.080 -3.589 -21.140 1.00 27.20 117 THR A N 1
ATOM 743 C CA . THR A 1 100 ? 42.503 -4.969 -21.345 1.00 28.74 117 THR A CA 1
ATOM 744 C C . THR A 1 100 ? 43.025 -5.194 -22.760 1.00 26.34 117 THR A C 1
ATOM 745 O O . THR A 1 100 ? 44.041 -5.854 -22.955 1.00 25.97 117 THR A O 1
ATOM 749 N N . VAL A 1 101 ? 42.321 -4.660 -23.750 1.00 27.38 118 VAL A N 1
ATOM 750 C CA . VAL A 1 101 ? 42.745 -4.815 -25.134 1.00 28.01 118 VAL A CA 1
ATOM 751 C C . VAL A 1 101 ? 44.097 -4.143 -25.370 1.00 30.20 118 VAL A C 1
ATOM 752 O O . VAL A 1 101 ? 44.985 -4.729 -25.980 1.00 28.67 118 VAL A O 1
ATOM 756 N N . ASN A 1 102 ? 44.257 -2.919 -24.876 1.00 33.36 119 ASN A N 1
ATOM 757 C CA . ASN A 1 102 ? 45.513 -2.193 -25.058 1.00 35.56 119 ASN A CA 1
ATOM 758 C C . ASN A 1 102 ? 46.707 -2.855 -24.381 1.00 36.68 119 ASN A C 1
ATOM 759 O O . ASN A 1 102 ? 47.837 -2.754 -24.859 1.00 36.88 119 ASN A O 1
ATOM 764 N N . GLU A 1 103 ? 46.456 -3.536 -23.273 1.00 36.91 120 GLU A N 1
ATOM 765 C CA . GLU A 1 103 ? 47.528 -4.199 -22.548 1.00 38.41 120 GLU A CA 1
ATOM 766 C C . GLU A 1 103 ? 47.856 -5.603 -23.038 1.00 37.60 120 GLU A C 1
ATOM 767 O O . GLU A 1 103 ? 48.914 -6.141 -22.709 1.00 38.08 120 GLU A O 1
ATOM 773 N N . HIS A 1 104 ? 46.974 -6.202 -23.830 1.00 35.41 121 HIS A N 1
ATOM 774 C CA . HIS A 1 104 ? 47.249 -7.548 -24.299 1.00 35.23 121 HIS A CA 1
ATOM 775 C C . HIS A 1 104 ? 47.209 -7.739 -25.813 1.00 35.52 121 HIS A C 1
ATOM 776 O O . HIS A 1 104 ? 47.718 -8.738 -26.322 1.00 36.33 121 HIS A O 1
ATOM 783 N N . ALA A 1 105 ? 46.631 -6.786 -26.536 1.00 35.60 122 ALA A N 1
ATOM 784 C CA . ALA A 1 105 ? 46.557 -6.897 -27.990 1.00 35.99 122 ALA A CA 1
ATOM 785 C C . ALA A 1 105 ? 47.782 -6.293 -28.677 1.00 36.76 122 ALA A C 1
ATOM 786 O O . ALA A 1 105 ? 48.651 -5.712 -28.027 1.00 35.84 122 ALA A O 1
ATOM 788 N N . ASN A 1 106 ? 47.844 -6.436 -29.998 1.00 37.32 123 ASN A N 1
ATOM 789 C CA . ASN A 1 106 ? 48.960 -5.907 -30.775 1.00 38.24 123 ASN A CA 1
ATOM 790 C C . ASN A 1 106 ? 48.879 -4.384 -30.887 1.00 38.79 123 ASN A C 1
ATOM 791 O O . ASN A 1 106 ? 47.794 -3.823 -30.972 1.00 39.12 123 ASN A O 1
ATOM 796 N N . ASP A 1 107 ? 50.035 -3.723 -30.893 1.00 40.45 124 ASP A N 1
ATOM 797 C CA . ASP A 1 107 ? 50.094 -2.263 -30.979 1.00 41.91 124 ASP A CA 1
ATOM 798 C C . ASP A 1 107 ? 49.390 -1.700 -32.198 1.00 41.20 124 ASP A C 1
ATOM 799 O O . ASP A 1 107 ? 48.674 -0.704 -32.105 1.00 42.92 124 ASP A O 1
ATOM 804 N N . GLU A 1 108 ? 49.605 -2.333 -33.346 1.00 40.63 125 GLU A N 1
ATOM 805 C CA . GLU A 1 108 ? 49.005 -1.881 -34.594 1.00 39.25 125 GLU A CA 1
ATOM 806 C C . GLU A 1 108 ? 47.506 -2.079 -34.714 1.00 36.61 125 GLU A C 1
ATOM 807 O O . GLU A 1 108 ? 46.872 -1.463 -35.571 1.00 36.90 125 GLU A O 1
ATOM 813 N N . ALA A 1 109 ? 46.931 -2.928 -33.870 1.00 34.45 126 ALA A N 1
ATOM 814 C CA . ALA A 1 109 ? 45.495 -3.183 -33.943 1.00 31.35 126 ALA A CA 1
ATOM 815 C C . ALA A 1 109 ? 44.668 -1.900 -33.945 1.00 30.16 126 ALA A C 1
ATOM 816 O O . ALA A 1 109 ? 44.906 -0.995 -33.149 1.00 32.02 126 ALA A O 1
ATOM 818 N N . GLN A 1 110 ? 43.717 -1.821 -34.870 1.00 28.49 127 GLN A N 1
ATOM 819 C CA . GLN A 1 110 ? 42.819 -0.675 -34.973 1.00 28.40 127 GLN A CA 1
ATOM 820 C C . GLN A 1 110 ? 41.551 -1.027 -34.196 1.00 26.43 127 GLN A C 1
ATOM 821 O O . GLN A 1 110 ? 40.973 -2.089 -34.410 1.00 25.28 127 GLN A O 1
ATOM 827 N N . LEU A 1 111 ? 41.130 -0.149 -33.291 1.00 25.84 128 LEU A N 1
ATOM 828 C CA . LEU A 1 111 ? 39.919 -0.379 -32.505 1.00 25.31 128 LEU A CA 1
ATOM 829 C C . LEU A 1 111 ? 38.747 0.425 -33.058 1.00 23.96 128 LEU A C 1
ATOM 830 O O . LEU A 1 111 ? 38.940 1.398 -33.784 1.00 25.13 128 LEU A O 1
ATOM 835 N N . LEU A 1 112 ? 37.538 0.012 -32.703 1.00 21.76 129 LEU A N 1
ATOM 836 C CA . LEU A 1 112 ? 36.312 0.669 -33.147 1.00 22.37 129 LEU A CA 1
ATOM 837 C C . LEU A 1 112 ? 35.238 0.415 -32.093 1.00 21.53 129 LEU A C 1
ATOM 838 O O . LEU A 1 112 ? 35.096 -0.703 -31.601 1.00 21.38 129 LEU A O 1
ATOM 843 N N . LEU A 1 113 ? 34.501 1.461 -31.735 1.00 20.55 130 LEU A N 1
ATOM 844 C CA . LEU A 1 113 ? 33.438 1.356 -30.738 1.00 20.46 130 LEU A CA 1
ATOM 845 C C . LEU A 1 113 ? 32.074 1.221 -31.392 1.00 20.24 130 LEU A C 1
ATOM 846 O O . LEU A 1 113 ? 31.699 2.031 -32.239 1.00 20.66 130 LEU A O 1
ATOM 851 N N . VAL A 1 114 ? 31.324 0.201 -30.986 1.00 19.91 131 VAL A N 1
ATOM 852 C CA . VAL A 1 114 ? 29.991 -0.023 -31.528 1.00 19.38 131 VAL A CA 1
ATOM 853 C C . VAL A 1 114 ? 28.917 -0.032 -30.449 1.00 19.01 131 VAL A C 1
ATOM 854 O O . VAL A 1 114 ? 29.030 -0.750 -29.453 1.00 18.73 131 VAL A O 1
ATOM 858 N N . GLY A 1 115 ? 27.889 0.787 -30.647 1.00 18.53 132 GLY A N 1
ATOM 859 C CA . GLY A 1 115 ? 26.765 0.820 -29.729 1.00 17.64 132 GLY A CA 1
ATOM 860 C C . GLY A 1 115 ? 25.685 0.030 -30.451 1.00 19.18 132 GLY A C 1
ATOM 861 O O . GLY A 1 115 ? 25.140 0.518 -31.443 1.00 19.67 132 GLY A O 1
ATOM 862 N N . ASN A 1 116 ? 25.376 -1.172 -29.966 1.00 18.57 133 ASN A N 1
ATOM 863 C CA . ASN A 1 116 ? 24.384 -2.054 -30.598 1.00 19.00 133 ASN A CA 1
ATOM 864 C C . ASN A 1 116 ? 22.981 -1.993 -29.985 1.00 20.66 133 ASN A C 1
ATOM 865 O O . ASN A 1 116 ? 22.781 -1.466 -28.883 1.00 19.10 133 ASN A O 1
ATOM 870 N N . LYS A 1 117 ? 22.009 -2.553 -30.709 1.00 19.39 134 LYS A N 1
ATOM 871 C CA . LYS A 1 117 ? 20.607 -2.579 -30.309 1.00 19.75 134 LYS A CA 1
ATOM 872 C C . LYS A 1 117 ? 19.964 -1.199 -30.413 1.00 21.78 134 LYS A C 1
ATOM 873 O O . LYS A 1 117 ? 19.127 -0.828 -29.591 1.00 22.09 134 LYS A O 1
ATOM 879 N N . SER A 1 118 ? 20.349 -0.453 -31.443 1.00 21.24 135 SER A N 1
ATOM 880 C CA . SER A 1 118 ? 19.813 0.890 -31.668 1.00 24.75 135 SER A CA 1
ATOM 881 C C . SER A 1 118 ? 18.320 0.860 -32.024 1.00 26.89 135 SER A C 1
ATOM 882 O O . SER A 1 118 ? 17.659 1.899 -32.066 1.00 25.16 135 SER A O 1
ATOM 885 N N . ASP A 1 119 ? 17.791 -0.340 -32.257 1.00 25.64 136 ASP A N 1
ATOM 886 C CA . ASP A 1 119 ? 16.387 -0.500 -32.629 1.00 27.06 136 ASP A CA 1
ATOM 887 C C . ASP A 1 119 ? 15.464 -0.412 -31.425 1.00 26.74 136 ASP A C 1
ATOM 888 O O . ASP A 1 119 ? 14.264 -0.202 -31.571 1.00 24.81 136 ASP A O 1
ATOM 901 N N . GLU A 1 121 ? 13.622 0.960 -28.104 1.00 28.42 138 GLU A N 1
ATOM 902 C CA . GLU A 1 121 ? 13.089 2.199 -27.538 1.00 30.96 138 GLU A CA 1
ATOM 903 C C . GLU A 1 121 ? 13.560 2.378 -26.098 1.00 30.83 138 GLU A C 1
ATOM 904 O O . GLU A 1 121 ? 13.505 3.480 -25.548 1.00 29.80 138 GLU A O 1
ATOM 910 N N . THR A 1 122 ? 14.007 1.283 -25.492 1.00 30.12 139 THR A N 1
ATOM 911 C CA . THR A 1 122 ? 14.479 1.287 -24.112 1.00 29.69 139 THR A CA 1
ATOM 912 C C . THR A 1 122 ? 15.920 1.766 -23.972 1.00 29.47 139 THR A C 1
ATOM 913 O O . THR A 1 122 ? 16.556 1.566 -22.939 1.00 30.02 139 THR A O 1
ATOM 917 N N . ARG A 1 123 ? 16.430 2.393 -25.023 1.00 28.44 140 ARG A N 1
ATOM 918 C CA . ARG A 1 123 ? 17.782 2.938 -25.029 1.00 26.70 140 ARG A CA 1
ATOM 919 C C . ARG A 1 123 ? 17.987 3.850 -23.820 1.00 26.62 140 ARG A C 1
ATOM 920 O O . ARG A 1 123 ? 17.082 4.601 -23.450 1.00 24.76 140 ARG A O 1
ATOM 928 N N . VAL A 1 124 ? 19.173 3.784 -23.216 1.00 26.44 141 VAL A N 1
ATOM 929 C CA . VAL A 1 124 ? 19.515 4.637 -22.081 1.00 26.37 141 VAL A CA 1
ATOM 930 C C . VAL A 1 124 ? 20.852 5.332 -22.317 1.00 26.28 141 VAL A C 1
ATOM 931 O O . VAL A 1 124 ? 21.224 6.233 -21.566 1.00 26.72 141 VAL A O 1
ATOM 935 N N . VAL A 1 125 ? 21.576 4.904 -23.351 1.00 24.92 142 VAL A N 1
ATOM 936 C CA . VAL A 1 125 ? 22.856 5.516 -23.718 1.00 23.18 142 VAL A CA 1
ATOM 937 C C . VAL A 1 125 ? 22.600 6.259 -25.035 1.00 25.32 142 VAL A C 1
ATOM 938 O O . VAL A 1 125 ? 22.227 5.644 -26.038 1.00 27.03 142 VAL A O 1
ATOM 942 N N . THR A 1 126 ? 22.792 7.575 -25.036 1.00 24.50 143 THR A N 1
ATOM 943 C CA . THR A 1 126 ? 22.554 8.360 -26.244 1.00 25.03 143 THR A CA 1
ATOM 944 C C . THR A 1 126 ? 23.697 8.241 -27.238 1.00 24.79 143 THR A C 1
ATOM 945 O O . THR A 1 126 ? 24.818 7.868 -26.885 1.00 23.66 143 THR A O 1
ATOM 949 N N . ALA A 1 127 ? 23.405 8.553 -28.492 1.00 27.37 144 ALA A N 1
ATOM 950 C CA . ALA A 1 127 ? 24.422 8.506 -29.527 1.00 28.41 144 ALA A CA 1
ATOM 951 C C . ALA A 1 127 ? 25.530 9.488 -29.155 1.00 29.30 144 ALA A C 1
ATOM 952 O O . ALA A 1 127 ? 26.708 9.212 -29.363 1.00 29.51 144 ALA A O 1
ATOM 954 N N . ASP A 1 128 ? 25.153 10.633 -28.592 1.00 29.88 145 ASP A N 1
ATOM 955 C CA . ASP A 1 128 ? 26.147 11.632 -28.200 1.00 29.51 145 ASP A CA 1
ATOM 956 C C . ASP A 1 128 ? 27.119 11.091 -27.164 1.00 29.08 145 ASP A C 1
ATOM 957 O O . ASP A 1 128 ? 28.318 11.379 -27.219 1.00 28.47 145 ASP A O 1
ATOM 962 N N . GLN A 1 129 ? 26.604 10.327 -26.206 1.00 28.33 146 GLN A N 1
ATOM 963 C CA . GLN A 1 129 ? 27.457 9.743 -25.172 1.00 28.01 146 GLN A CA 1
ATOM 964 C C . GLN A 1 129 ? 28.447 8.777 -25.819 1.00 26.18 146 GLN A C 1
ATOM 965 O O . GLN A 1 129 ? 29.637 8.792 -25.508 1.00 24.21 146 GLN A O 1
ATOM 971 N N . GLY A 1 130 ? 27.946 7.940 -26.725 1.00 25.40 147 GLY A N 1
ATOM 972 C CA . GLY A 1 130 ? 28.814 6.989 -27.396 1.00 24.16 147 GLY A CA 1
ATOM 973 C C . GLY A 1 130 ? 29.886 7.688 -28.202 1.00 25.10 147 GLY A C 1
ATOM 974 O O . GLY A 1 130 ? 31.058 7.298 -28.176 1.00 24.86 147 GLY A O 1
ATOM 975 N N . GLU A 1 131 ? 29.480 8.718 -28.936 1.00 25.70 148 GLU A N 1
ATOM 976 C CA . GLU A 1 131 ? 30.413 9.490 -29.744 1.00 28.98 148 GLU A CA 1
ATOM 977 C C . GLU A 1 131 ? 31.470 10.140 -28.850 1.00 27.40 148 GLU A C 1
ATOM 978 O O . GLU A 1 131 ? 32.639 10.220 -29.217 1.00 26.26 148 GLU A O 1
ATOM 984 N N . ALA A 1 132 ? 31.053 10.597 -27.674 1.00 28.17 149 ALA A N 1
ATOM 985 C CA . ALA A 1 132 ? 31.967 11.247 -26.738 1.00 26.93 149 ALA A CA 1
ATOM 986 C C . ALA A 1 132 ? 33.015 10.280 -26.193 1.00 26.83 149 ALA A C 1
ATOM 987 O O . ALA A 1 132 ? 34.187 10.634 -26.064 1.00 26.55 149 ALA A O 1
ATOM 989 N N . LEU A 1 133 ? 32.599 9.062 -25.864 1.00 25.38 150 LEU A N 1
ATOM 990 C CA . LEU A 1 133 ? 33.539 8.071 -25.347 1.00 25.05 150 LEU A CA 1
ATOM 991 C C . LEU A 1 133 ? 34.515 7.676 -26.452 1.00 24.05 150 LEU A C 1
ATOM 992 O O . LEU A 1 133 ? 35.716 7.550 -26.219 1.00 23.76 150 LEU A O 1
ATOM 997 N N . ALA A 1 134 ? 33.994 7.474 -27.658 1.00 25.97 151 ALA A N 1
ATOM 998 C CA . ALA A 1 134 ? 34.841 7.104 -28.792 1.00 26.93 151 ALA A CA 1
ATOM 999 C C . ALA A 1 134 ? 35.927 8.163 -28.985 1.00 27.49 151 ALA A C 1
ATOM 1000 O O . ALA A 1 134 ? 37.099 7.840 -29.178 1.00 28.68 151 ALA A O 1
ATOM 1002 N N . LYS A 1 135 ? 35.529 9.428 -28.923 1.00 29.14 152 LYS A N 1
ATOM 1003 C CA . LYS A 1 135 ? 36.459 10.538 -29.087 1.00 30.24 152 LYS A CA 1
ATOM 1004 C C . LYS A 1 135 ? 37.504 10.501 -27.980 1.00 30.85 152 LYS A C 1
ATOM 1005 O O . LYS A 1 135 ? 38.696 10.665 -28.225 1.00 30.55 152 LYS A O 1
ATOM 1011 N N . GLU A 1 136 ? 37.053 10.281 -26.753 1.00 32.04 153 GLU A N 1
ATOM 1012 C CA . GLU A 1 136 ? 37.957 10.225 -25.615 1.00 32.76 153 GLU A CA 1
ATOM 1013 C C . GLU A 1 136 ? 38.965 9.088 -25.763 1.00 32.73 153 GLU A C 1
ATOM 1014 O O . GLU A 1 136 ? 40.130 9.225 -25.383 1.00 33.33 153 GLU A O 1
ATOM 1020 N N . LEU A 1 137 ? 38.528 7.969 -26.331 1.00 31.67 154 LEU A N 1
ATOM 1021 C CA . LEU A 1 137 ? 39.417 6.826 -26.518 1.00 31.08 154 LEU A CA 1
ATOM 1022 C C . LEU A 1 137 ? 40.232 6.945 -27.793 1.00 30.24 154 LEU A C 1
ATOM 1023 O O . LEU A 1 137 ? 41.208 6.217 -27.972 1.00 31.80 154 LEU A O 1
ATOM 1028 N N . GLY A 1 138 ? 39.822 7.851 -28.675 1.00 29.12 155 GLY A N 1
ATOM 1029 C CA . GLY A 1 138 ? 40.527 8.053 -29.931 1.00 28.72 155 GLY A CA 1
ATOM 1030 C C . GLY A 1 138 ? 40.224 7.018 -30.997 1.00 27.42 155 GLY A C 1
ATOM 1031 O O . GLY A 1 138 ? 41.098 6.679 -31.793 1.00 27.40 155 GLY A O 1
ATOM 1032 N N . ILE A 1 139 ? 38.988 6.521 -31.029 1.00 26.64 156 ILE A N 1
ATOM 1033 C CA . ILE A 1 139 ? 38.615 5.507 -32.011 1.00 25.34 156 ILE A CA 1
ATOM 1034 C C . ILE A 1 139 ? 37.294 5.842 -32.688 1.00 25.48 156 ILE A C 1
ATOM 1035 O O . ILE A 1 139 ? 36.505 6.632 -32.175 1.00 27.67 156 ILE A O 1
ATOM 1040 N N . PRO A 1 140 ? 37.043 5.259 -33.867 1.00 25.77 157 PRO A N 1
ATOM 1041 C CA . PRO A 1 140 ? 35.796 5.517 -34.586 1.00 24.94 157 PRO A CA 1
ATOM 1042 C C . PRO A 1 140 ? 34.596 4.956 -33.819 1.00 24.60 157 PRO A C 1
ATOM 1043 O O . PRO A 1 140 ? 34.753 4.065 -32.977 1.00 24.80 157 PRO A O 1
ATOM 1047 N N . PHE A 1 141 ? 33.413 5.483 -34.117 1.00 24.59 158 PHE A N 1
ATOM 1048 C CA . PHE A 1 141 ? 32.168 5.077 -33.468 1.00 24.38 158 PHE A CA 1
ATOM 1049 C C . PHE A 1 141 ? 31.056 4.799 -34.482 1.00 25.43 158 PHE A C 1
ATOM 1050 O O . PHE A 1 141 ? 30.917 5.507 -35.483 1.00 25.61 158 PHE A O 1
ATOM 1058 N N . ILE A 1 142 ? 30.263 3.770 -34.206 1.00 22.57 159 ILE A N 1
ATOM 1059 C CA . ILE A 1 142 ? 29.139 3.394 -35.053 1.00 22.67 159 ILE A CA 1
ATOM 1060 C C . ILE A 1 142 ? 28.036 2.798 -34.181 1.00 21.70 159 ILE A C 1
ATOM 1061 O O . ILE A 1 142 ? 28.332 2.044 -33.257 1.00 22.67 159 ILE A O 1
ATOM 1066 N N . GLU A 1 143 ? 26.779 3.146 -34.463 1.00 21.80 160 GLU A N 1
ATOM 1067 C CA . GLU A 1 143 ? 25.641 2.574 -33.755 1.00 23.08 160 GLU A CA 1
ATOM 1068 C C . GLU A 1 143 ? 25.003 1.576 -34.719 1.00 25.11 160 GLU A C 1
ATOM 1069 O O . GLU A 1 143 ? 24.827 1.871 -35.905 1.00 26.24 160 GLU A O 1
ATOM 1075 N N . SER A 1 144 ? 24.647 0.404 -34.211 1.00 24.40 161 SER A N 1
ATOM 1076 C CA . SER A 1 144 ? 24.083 -0.633 -35.057 1.00 23.83 161 SER A CA 1
ATOM 1077 C C . SER A 1 144 ? 22.894 -1.359 -34.473 1.00 24.75 161 SER A C 1
ATOM 1078 O O . SER A 1 144 ? 22.530 -1.186 -33.305 1.00 19.06 161 SER A O 1
ATOM 1081 N N . SER A 1 145 ? 22.287 -2.183 -35.319 1.00 22.44 162 SER A N 1
ATOM 1082 C CA . SER A 1 145 ? 21.175 -3.020 -34.918 1.00 24.56 162 SER A CA 1
ATOM 1083 C C . SER A 1 145 ? 21.286 -4.318 -35.706 1.00 25.78 162 SER A C 1
ATOM 1084 O O . SER A 1 145 ? 20.953 -4.360 -36.890 1.00 26.19 162 SER A O 1
ATOM 1087 N N . ALA A 1 146 ? 21.774 -5.370 -35.060 1.00 27.44 163 ALA A N 1
ATOM 1088 C CA . ALA A 1 146 ? 21.882 -6.658 -35.732 1.00 28.22 163 ALA A CA 1
ATOM 1089 C C . ALA A 1 146 ? 20.463 -7.130 -36.066 1.00 29.28 163 ALA A C 1
ATOM 1090 O O . ALA A 1 146 ? 20.231 -7.782 -37.094 1.00 29.30 163 ALA A O 1
ATOM 1092 N N . LYS A 1 147 ? 19.522 -6.795 -35.189 1.00 29.21 164 LYS A N 1
ATOM 1093 C CA . LYS A 1 147 ? 18.123 -7.168 -35.365 1.00 30.28 164 LYS A CA 1
ATOM 1094 C C . LYS A 1 147 ? 17.489 -6.558 -36.613 1.00 31.13 164 LYS A C 1
ATOM 1095 O O . LYS A 1 147 ? 16.848 -7.266 -37.389 1.00 30.77 164 LYS A O 1
ATOM 1101 N N . ASN A 1 148 ? 17.657 -5.251 -36.803 1.00 31.42 165 ASN A N 1
ATOM 1102 C CA . ASN A 1 148 ? 17.077 -4.580 -37.962 1.00 32.91 165 ASN A CA 1
ATOM 1103 C C . ASN A 1 148 ? 18.060 -4.374 -39.109 1.00 32.33 165 ASN A C 1
ATOM 1104 O O . ASN A 1 148 ? 17.770 -3.633 -40.052 1.00 32.42 165 ASN A O 1
ATOM 1109 N N . ASP A 1 149 ? 19.214 -5.030 -39.024 1.00 32.01 166 ASP A N 1
ATOM 1110 C CA . ASP A 1 149 ? 20.240 -4.929 -40.057 1.00 33.14 166 ASP A CA 1
ATOM 1111 C C . ASP A 1 149 ? 20.583 -3.472 -40.363 1.00 33.62 166 ASP A C 1
ATOM 1112 O O . ASP A 1 149 ? 20.612 -3.048 -41.520 1.00 33.92 166 ASP A O 1
ATOM 1117 N N . ASP A 1 150 ? 20.851 -2.707 -39.309 1.00 33.90 167 ASP A N 1
ATOM 1118 C CA . ASP A 1 150 ? 21.197 -1.302 -39.455 1.00 33.61 167 ASP A CA 1
ATOM 1119 C C . ASP A 1 150 ? 22.672 -1.081 -39.138 1.00 32.69 167 ASP A C 1
ATOM 1120 O O . ASP A 1 150 ? 23.124 -1.351 -38.020 1.00 30.79 167 ASP A O 1
ATOM 1125 N N . ASN A 1 151 ? 23.410 -0.611 -40.141 1.00 30.23 168 ASN A N 1
ATOM 1126 C CA . ASN A 1 151 ? 24.835 -0.315 -40.034 1.00 28.66 168 ASN A CA 1
ATOM 1127 C C . ASN A 1 151 ? 25.770 -1.468 -39.674 1.00 28.35 168 ASN A C 1
ATOM 1128 O O . ASN A 1 151 ? 26.898 -1.236 -39.247 1.00 27.47 168 ASN A O 1
ATOM 1133 N N . VAL A 1 152 ? 25.320 -2.707 -39.845 1.00 27.03 169 VAL A N 1
ATOM 1134 C CA . VAL A 1 152 ? 26.182 -3.840 -39.528 1.00 27.41 169 VAL A CA 1
ATOM 1135 C C . VAL A 1 152 ? 27.339 -3.987 -40.525 1.00 27.94 169 VAL A C 1
ATOM 1136 O O . VAL A 1 152 ? 28.488 -4.157 -40.130 1.00 27.50 169 VAL A O 1
ATOM 1140 N N . ASN A 1 153 ? 27.048 -3.916 -41.819 1.00 30.44 170 ASN A N 1
ATOM 1141 C CA . ASN A 1 153 ? 28.107 -4.037 -42.819 1.00 31.22 170 ASN A CA 1
ATOM 1142 C C . ASN A 1 153 ? 29.116 -2.903 -42.695 1.00 29.62 170 ASN A C 1
ATOM 1143 O O . ASN A 1 153 ? 30.312 -3.102 -42.917 1.00 30.52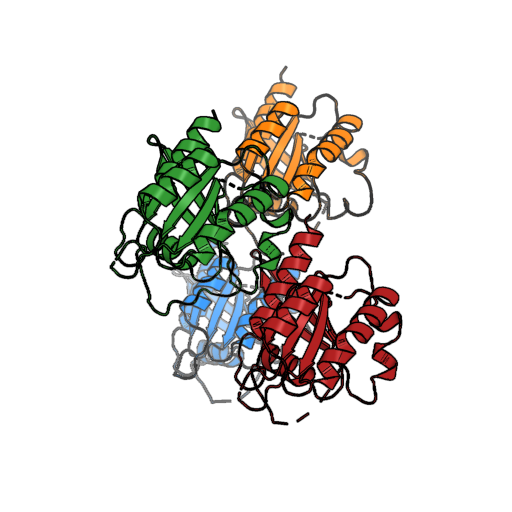 170 ASN A O 1
ATOM 1148 N N . GLU A 1 154 ? 28.625 -1.715 -42.344 1.00 30.31 171 GLU A N 1
ATOM 1149 C CA . GLU A 1 154 ? 29.473 -0.534 -42.191 1.00 30.11 171 GLU A CA 1
ATOM 1150 C C . GLU A 1 154 ? 30.563 -0.747 -41.149 1.00 28.35 171 GLU A C 1
ATOM 1151 O O . GLU A 1 154 ? 31.677 -0.250 -41.301 1.00 29.12 171 GLU A O 1
ATOM 1157 N N . ILE A 1 155 ? 30.230 -1.475 -40.088 1.00 26.72 172 ILE A N 1
ATOM 1158 C CA . ILE A 1 155 ? 31.186 -1.766 -39.022 1.00 25.45 172 ILE A CA 1
ATOM 1159 C C . ILE A 1 155 ? 32.434 -2.416 -39.611 1.00 25.15 172 ILE A C 1
ATOM 1160 O O . ILE A 1 155 ? 33.550 -1.919 -39.465 1.00 26.11 172 ILE A O 1
ATOM 1165 N N . PHE A 1 156 ? 32.233 -3.531 -40.295 1.00 24.91 173 PHE A N 1
ATOM 1166 C CA . PHE A 1 156 ? 33.338 -4.273 -40.877 1.00 25.27 173 PHE A CA 1
ATOM 1167 C C . PHE A 1 156 ? 34.067 -3.599 -42.038 1.00 27.91 173 PHE A C 1
ATOM 1168 O O . PHE A 1 156 ? 35.298 -3.671 -42.122 1.00 28.91 173 PHE A O 1
ATOM 1176 N N . PHE A 1 157 ? 33.333 -2.932 -42.923 1.00 28.90 174 PHE A N 1
ATOM 1177 C CA . PHE A 1 157 ? 33.989 -2.245 -44.034 1.00 30.52 174 PHE A CA 1
ATOM 1178 C C . PHE A 1 157 ? 34.792 -1.057 -43.527 1.00 31.03 174 PHE A C 1
ATOM 1179 O O . PHE A 1 157 ? 35.896 -0.807 -43.998 1.00 30.53 174 PHE A O 1
ATOM 1187 N N . THR A 1 158 ? 34.243 -0.326 -42.562 1.00 31.05 175 THR A N 1
ATOM 1188 C CA . THR A 1 158 ? 34.951 0.821 -42.017 1.00 30.25 175 THR A CA 1
ATOM 1189 C C . THR A 1 158 ? 36.255 0.337 -41.402 1.00 29.29 175 THR A C 1
ATOM 1190 O O . THR A 1 158 ? 37.330 0.867 -41.684 1.00 28.75 175 THR A O 1
ATOM 1194 N N . LEU A 1 159 ? 36.160 -0.694 -40.570 1.00 28.27 176 LEU A N 1
ATOM 1195 C CA . LEU A 1 159 ? 37.340 -1.224 -39.913 1.00 27.51 176 LEU A CA 1
ATOM 1196 C C . LEU A 1 159 ? 38.358 -1.801 -40.890 1.00 26.57 176 LEU A C 1
ATOM 1197 O O . LEU A 1 159 ? 39.563 -1.622 -40.720 1.00 27.32 176 LEU A O 1
ATOM 1202 N N . ALA A 1 160 ? 37.881 -2.505 -41.905 1.00 25.79 177 ALA A N 1
ATOM 1203 C CA . ALA A 1 160 ? 38.790 -3.105 -42.871 1.00 27.31 177 ALA A CA 1
ATOM 1204 C C . ALA A 1 160 ? 39.594 -2.035 -43.604 1.00 27.81 177 ALA A C 1
ATOM 1205 O O . ALA A 1 160 ? 40.788 -2.208 -43.840 1.00 28.12 177 ALA A O 1
ATOM 1207 N N . LYS A 1 161 ? 38.938 -0.932 -43.961 1.00 30.48 178 LYS A N 1
ATOM 1208 C CA . LYS A 1 161 ? 39.607 0.157 -44.670 1.00 31.65 178 LYS A CA 1
ATOM 1209 C C . LYS A 1 161 ? 40.652 0.830 -43.790 1.00 32.28 178 LYS A C 1
ATOM 1210 O O . LYS A 1 161 ? 41.725 1.198 -44.265 1.00 32.73 178 LYS A O 1
ATOM 1216 N N . LEU A 1 162 ? 40.346 0.993 -42.507 1.00 32.47 179 LEU A N 1
ATOM 1217 C CA . LEU A 1 162 ? 41.300 1.617 -41.599 1.00 32.53 179 LEU A CA 1
ATOM 1218 C C . LEU A 1 162 ? 42.516 0.721 -41.414 1.00 32.70 179 LEU A C 1
ATOM 1219 O O . LEU A 1 162 ? 43.639 1.205 -41.283 1.00 34.57 179 LEU A O 1
ATOM 1224 N N . ILE A 1 163 ? 42.290 -0.590 -41.410 1.00 33.14 180 ILE A N 1
ATOM 1225 C CA . ILE A 1 163 ? 43.380 -1.543 -41.258 1.00 33.57 180 ILE A CA 1
ATOM 1226 C C . ILE A 1 163 ? 44.264 -1.518 -42.502 1.00 35.67 180 ILE A C 1
ATOM 1227 O O . ILE A 1 163 ? 45.492 -1.509 -42.393 1.00 35.81 180 ILE A O 1
ATOM 1232 N N . GLN A 1 164 ? 43.638 -1.498 -43.676 1.00 37.30 181 GLN A N 1
ATOM 1233 C CA . GLN A 1 164 ? 44.379 -1.469 -44.933 1.00 40.32 181 GLN A CA 1
ATOM 1234 C C . GLN A 1 164 ? 45.153 -0.156 -44.978 1.00 42.05 181 GLN A C 1
ATOM 1235 O O . GLN A 1 164 ? 46.334 -0.116 -45.319 1.00 42.73 181 GLN A O 1
ATOM 1241 N N . GLU A 1 165 ? 44.456 0.913 -44.611 1.00 45.04 182 GLU A N 1
ATOM 1242 C CA . GLU A 1 165 ? 45.011 2.258 -44.572 1.00 46.77 182 GLU A CA 1
ATOM 1243 C C . GLU A 1 165 ? 46.265 2.257 -43.698 1.00 47.55 182 GLU A C 1
ATOM 1244 O O . GLU A 1 165 ? 47.278 2.865 -44.047 1.00 46.95 182 GLU A O 1
ATOM 1250 N N . LYS A 1 166 ? 46.195 1.565 -42.563 1.00 48.03 183 LYS A N 1
ATOM 1251 C CA . LYS A 1 166 ? 47.335 1.486 -41.652 1.00 48.72 183 LYS A CA 1
ATOM 1252 C C . LYS A 1 166 ? 48.454 0.627 -42.239 1.00 49.35 183 LYS A C 1
ATOM 1253 O O . LYS A 1 166 ? 49.575 0.616 -41.724 1.00 49.75 183 LYS A O 1
ATOM 1259 N N . ILE A 1 167 ? 48.148 -0.089 -43.319 1.00 50.09 184 ILE A N 1
ATOM 1260 C CA . ILE A 1 167 ? 49.136 -0.935 -43.983 1.00 50.48 184 ILE A CA 1
ATOM 1261 C C . ILE A 1 167 ? 49.838 -0.132 -45.082 1.00 51.23 184 ILE A C 1
ATOM 1262 O O . ILE A 1 167 ? 49.304 0.928 -45.481 1.00 51.97 184 ILE A O 1
ATOM 1267 N N . SER B 1 2 ? 74.173 11.661 -32.241 1.00 40.98 19 SER B N 1
ATOM 1268 C CA . SER B 1 2 ? 73.981 12.981 -31.570 1.00 40.14 19 SER B CA 1
ATOM 1269 C C . SER B 1 2 ? 72.821 12.892 -30.587 1.00 38.68 19 SER B C 1
ATOM 1270 O O . SER B 1 2 ? 71.939 13.753 -30.556 1.00 41.15 19 SER B O 1
ATOM 1273 N N . ILE B 1 3 ? 72.830 11.847 -29.778 1.00 37.56 20 ILE B N 1
ATOM 1274 C CA . ILE B 1 3 ? 71.767 11.623 -28.815 1.00 35.30 20 ILE B CA 1
ATOM 1275 C C . ILE B 1 3 ? 71.712 12.679 -27.717 1.00 33.12 20 ILE B C 1
ATOM 1276 O O . ILE B 1 3 ? 72.729 13.258 -27.337 1.00 31.48 20 ILE B O 1
ATOM 1289 N N . LYS B 1 5 ? 70.008 13.036 -23.912 1.00 25.08 22 LYS B N 1
ATOM 1290 C CA . LYS B 1 5 ? 69.314 12.364 -22.810 1.00 23.45 22 LYS B CA 1
ATOM 1291 C C . LYS B 1 5 ? 68.540 13.391 -21.988 1.00 22.41 22 LYS B C 1
ATOM 1292 O O . LYS B 1 5 ? 69.117 14.348 -21.453 1.00 20.40 22 LYS B O 1
ATOM 1298 N N . ILE B 1 6 ? 67.230 13.181 -21.902 1.00 20.74 23 ILE B N 1
ATOM 1299 C CA . ILE B 1 6 ? 66.331 14.078 -21.192 1.00 21.61 23 ILE B CA 1
ATOM 1300 C C . ILE B 1 6 ? 65.497 13.325 -20.159 1.00 21.91 23 ILE B C 1
ATOM 1301 O O . ILE B 1 6 ? 64.939 12.258 -20.429 1.00 21.06 23 ILE B O 1
ATOM 1306 N N . LEU B 1 7 ? 65.429 13.895 -18.967 1.00 21.70 24 LEU B N 1
ATOM 1307 C CA . LEU B 1 7 ? 64.688 13.306 -17.855 1.00 20.94 24 LEU B CA 1
ATOM 1308 C C . LEU B 1 7 ? 63.471 14.149 -17.491 1.00 20.71 24 LEU B C 1
ATOM 1309 O O . LEU B 1 7 ? 63.485 15.379 -17.620 1.00 20.16 24 LEU B O 1
ATOM 1314 N N . LEU B 1 8 ? 62.416 13.470 -17.046 1.00 18.93 25 LEU B N 1
ATOM 1315 C CA . LEU B 1 8 ? 61.192 14.118 -16.581 1.00 19.98 25 LEU B CA 1
ATOM 1316 C C . LEU B 1 8 ? 61.174 13.839 -15.078 1.00 19.44 25 LEU B C 1
ATOM 1317 O O . LEU B 1 8 ? 61.168 12.681 -14.657 1.00 20.28 25 LEU B O 1
ATOM 1322 N N . ILE B 1 9 ? 61.180 14.892 -14.273 1.00 20.18 26 ILE B N 1
ATOM 1323 C CA . ILE B 1 9 ? 61.217 14.758 -12.821 1.00 22.73 26 ILE B CA 1
ATOM 1324 C C . ILE B 1 9 ? 60.089 15.543 -12.157 1.00 22.26 26 ILE B C 1
ATOM 1325 O O . ILE B 1 9 ? 59.630 16.547 -12.696 1.00 21.62 26 ILE B O 1
ATOM 1330 N N . GLY B 1 10 ? 59.652 15.085 -10.984 1.00 22.81 27 GLY B N 1
ATOM 1331 C CA . GLY B 1 10 ? 58.581 15.764 -10.263 1.00 22.92 27 GLY B CA 1
ATOM 1332 C C . GLY B 1 10 ? 57.752 14.801 -9.433 1.00 24.07 27 GLY B C 1
ATOM 1333 O O . GLY B 1 10 ? 57.880 13.586 -9.592 1.00 23.61 27 GLY B O 1
ATOM 1334 N N . ASP B 1 11 ? 56.907 15.333 -8.550 1.00 23.99 28 ASP B N 1
ATOM 1335 C CA . ASP B 1 11 ? 56.053 14.503 -7.699 1.00 25.94 28 ASP B CA 1
ATOM 1336 C C . ASP B 1 11 ? 55.243 13.549 -8.549 1.00 25.33 28 ASP B C 1
ATOM 1337 O O . ASP B 1 11 ? 54.920 13.849 -9.698 1.00 23.45 28 ASP B O 1
ATOM 1342 N N . SER B 1 12 ? 54.901 12.399 -7.984 1.00 27.14 29 SER B N 1
ATOM 1343 C CA . SER B 1 12 ? 54.084 11.442 -8.709 1.00 28.94 29 SER B CA 1
ATOM 1344 C C . SER B 1 12 ? 52.697 12.071 -8.867 1.00 29.06 29 SER B C 1
ATOM 1345 O O . SER B 1 12 ? 52.241 12.814 -7.982 1.00 28.32 29 SER B O 1
ATOM 1348 N N . GLY B 1 13 ? 52.040 11.788 -9.992 1.00 27.75 30 GLY B N 1
ATOM 1349 C CA . GLY B 1 13 ? 50.707 12.311 -10.240 1.00 28.27 30 GLY B CA 1
ATOM 1350 C C . GLY B 1 13 ? 50.564 13.623 -11.003 1.00 27.34 30 GLY B C 1
ATOM 1351 O O . GLY B 1 13 ? 49.441 14.055 -11.285 1.00 28.20 30 GLY B O 1
ATOM 1352 N N . VAL B 1 14 ? 51.674 14.262 -11.356 1.00 25.60 31 VAL B N 1
ATOM 1353 C CA . VAL B 1 14 ? 51.597 15.541 -12.062 1.00 22.96 31 VAL B CA 1
ATOM 1354 C C . VAL B 1 14 ? 51.397 15.403 -13.558 1.00 23.25 31 VAL B C 1
ATOM 1355 O O . VAL B 1 14 ? 51.041 16.373 -14.236 1.00 23.00 31 VAL B O 1
ATOM 1359 N N . GLY B 1 15 ? 51.635 14.203 -14.080 1.00 22.80 32 GLY B N 1
ATOM 1360 C CA . GLY B 1 15 ? 51.443 13.972 -15.500 1.00 21.18 32 GLY B CA 1
ATOM 1361 C C . GLY B 1 15 ? 52.698 13.737 -16.324 1.00 21.13 32 GLY B C 1
ATOM 1362 O O . GLY B 1 15 ? 52.664 13.888 -17.538 1.00 19.47 32 GLY B O 1
ATOM 1363 N N . LYS B 1 16 ? 53.797 13.355 -15.675 1.00 22.73 33 LYS B N 1
ATOM 1364 C CA . LYS B 1 16 ? 55.060 13.124 -16.378 1.00 23.53 33 LYS B CA 1
ATOM 1365 C C . LYS B 1 16 ? 54.972 12.059 -17.467 1.00 24.02 33 LYS B C 1
ATOM 1366 O O . LYS B 1 16 ? 55.335 12.302 -18.623 1.00 24.73 33 LYS B O 1
ATOM 1372 N N . SER B 1 17 ? 54.504 10.873 -17.092 1.00 26.83 34 SER B N 1
ATOM 1373 C CA . SER B 1 17 ? 54.378 9.773 -18.047 1.00 27.04 34 SER B CA 1
ATOM 1374 C C . SER B 1 17 ? 53.420 10.154 -19.193 1.00 25.27 34 SER B C 1
ATOM 1375 O O . SER B 1 17 ? 53.620 9.753 -20.330 1.00 26.25 34 SER B O 1
ATOM 1378 N N . CYS B 1 18 ? 52.383 10.934 -18.893 1.00 28.93 35 CYS B N 1
ATOM 1379 C CA . CYS B 1 18 ? 51.414 11.340 -19.916 1.00 26.96 35 CYS B CA 1
ATOM 1380 C C . CYS B 1 18 ? 51.970 12.343 -20.909 1.00 26.33 35 CYS B C 1
ATOM 1381 O O . CYS B 1 18 ? 51.620 12.331 -22.081 1.00 26.07 35 CYS B O 1
ATOM 1384 N N . LEU B 1 19 ? 52.820 13.240 -20.433 1.00 24.78 36 LEU B N 1
ATOM 1385 C CA . LEU B 1 19 ? 53.433 14.220 -21.319 1.00 21.81 36 LEU B CA 1
ATOM 1386 C C . LEU B 1 19 ? 54.333 13.496 -22.318 1.00 21.52 36 LEU B C 1
ATOM 1387 O O . LEU B 1 19 ? 54.390 13.849 -23.497 1.00 19.09 36 LEU B O 1
ATOM 1392 N N . LEU B 1 20 ? 55.045 12.486 -21.833 1.00 21.97 37 LEU B N 1
ATOM 1393 C CA . LEU B 1 20 ? 55.949 11.718 -22.677 1.00 24.40 37 LEU B CA 1
ATOM 1394 C C . LEU B 1 20 ? 55.164 10.943 -23.732 1.00 25.31 37 LEU B C 1
ATOM 1395 O O . LEU B 1 20 ? 55.532 10.937 -24.905 1.00 26.28 37 LEU B O 1
ATOM 1400 N N . VAL B 1 21 ? 54.076 10.306 -23.312 1.00 27.76 38 VAL B N 1
ATOM 1401 C CA . VAL B 1 21 ? 53.238 9.549 -24.239 1.00 28.96 38 VAL B CA 1
ATOM 1402 C C . VAL B 1 21 ? 52.629 10.479 -25.294 1.00 29.50 38 VAL B C 1
ATOM 1403 O O . VAL B 1 21 ? 52.572 10.135 -26.481 1.00 30.73 38 VAL B O 1
ATOM 1407 N N . ARG B 1 22 ? 52.186 11.663 -24.875 1.00 28.80 39 ARG B N 1
ATOM 1408 C CA . ARG B 1 22 ? 51.604 12.610 -25.825 1.00 29.10 39 ARG B CA 1
ATOM 1409 C C . ARG B 1 22 ? 52.641 13.065 -26.849 1.00 29.69 39 ARG B C 1
ATOM 1410 O O . ARG B 1 22 ? 52.344 13.201 -28.040 1.00 29.48 39 ARG B O 1
ATOM 1418 N N . PHE B 1 23 ? 53.871 13.283 -26.389 1.00 27.53 40 PHE B N 1
ATOM 1419 C CA . PHE B 1 23 ? 54.940 13.732 -27.270 1.00 27.06 40 PHE B CA 1
ATOM 1420 C C . PHE B 1 23 ? 55.403 12.690 -28.286 1.00 26.52 40 PHE B C 1
ATOM 1421 O O . PHE B 1 23 ? 55.553 12.993 -29.465 1.00 25.43 40 PHE B O 1
ATOM 1429 N N . VAL B 1 24 ? 55.645 11.470 -27.827 1.00 28.74 41 VAL B N 1
ATOM 1430 C CA . VAL B 1 24 ? 56.118 10.413 -28.713 1.00 30.55 41 VAL B CA 1
ATOM 1431 C C . VAL B 1 24 ? 54.995 9.783 -29.545 1.00 33.06 41 VAL B C 1
ATOM 1432 O O . VAL B 1 24 ? 55.092 9.726 -30.772 1.00 32.26 41 VAL B O 1
ATOM 1436 N N . GLU B 1 25 ? 53.930 9.342 -28.880 1.00 36.20 42 GLU B N 1
ATOM 1437 C CA . GLU B 1 25 ? 52.794 8.698 -29.553 1.00 40.18 42 GLU B CA 1
ATOM 1438 C C . GLU B 1 25 ? 51.621 9.619 -29.916 1.00 41.40 42 GLU B C 1
ATOM 1439 O O . GLU B 1 25 ? 50.826 9.300 -30.807 1.00 40.08 42 GLU B O 1
ATOM 1445 N N . ASP B 1 26 ? 51.513 10.748 -29.219 1.00 41.33 43 ASP B N 1
ATOM 1446 C CA . ASP B 1 26 ? 50.436 11.716 -29.434 1.00 41.97 43 ASP B CA 1
ATOM 1447 C C . ASP B 1 26 ? 49.105 11.090 -29.035 1.00 42.27 43 ASP B C 1
ATOM 1448 O O . ASP B 1 26 ? 48.182 10.997 -29.842 1.00 44.01 43 ASP B O 1
ATOM 1453 N N . LYS B 1 27 ? 49.012 10.655 -27.785 1.00 42.35 44 LYS B N 1
ATOM 1454 C CA . LYS B 1 27 ? 47.794 10.046 -27.280 1.00 43.10 44 LYS B CA 1
ATOM 1455 C C . LYS B 1 27 ? 47.668 10.348 -25.788 1.00 43.22 44 LYS B C 1
ATOM 1456 O O . LYS B 1 27 ? 48.638 10.761 -25.150 1.00 43.08 44 LYS B O 1
ATOM 1462 N N . PHE B 1 28 ? 46.471 10.154 -25.242 1.00 42.88 45 PHE B N 1
ATOM 1463 C CA . PHE B 1 28 ? 46.214 10.400 -23.826 1.00 43.56 45 PHE B CA 1
ATOM 1464 C C . PHE B 1 28 ? 45.126 9.457 -23.312 1.00 45.28 45 PHE B C 1
ATOM 1465 O O . PHE B 1 28 ? 44.165 9.161 -24.019 1.00 45.35 45 PHE B O 1
ATOM 1473 N N . ASN B 1 29 ? 45.280 8.993 -22.076 1.00 47.23 46 ASN B N 1
ATOM 1474 C CA . ASN B 1 29 ? 44.308 8.096 -21.462 1.00 48.87 46 ASN B CA 1
ATOM 1475 C C . ASN B 1 29 ? 44.519 8.051 -19.949 1.00 49.84 46 ASN B C 1
ATOM 1476 O O . ASN B 1 29 ? 45.635 7.818 -19.479 1.00 50.61 46 ASN B O 1
ATOM 1481 N N . PRO B 1 30 ? 43.452 8.297 -19.166 1.00 49.98 47 PRO B N 1
ATOM 1482 C CA . PRO B 1 30 ? 43.545 8.277 -17.701 1.00 50.18 47 PRO B CA 1
ATOM 1483 C C . PRO B 1 30 ? 43.694 6.862 -17.136 1.00 50.55 47 PRO B C 1
ATOM 1484 O O . PRO B 1 30 ? 42.976 5.938 -17.532 1.00 51.70 47 PRO B O 1
ATOM 1488 N N . ILE B 1 38 ? 64.244 -0.278 -19.803 1.00 42.86 55 ILE B N 1
ATOM 1489 C CA . ILE B 1 38 ? 63.281 0.219 -20.782 1.00 43.18 55 ILE B CA 1
ATOM 1490 C C . ILE B 1 38 ? 62.371 1.280 -20.168 1.00 42.40 55 ILE B C 1
ATOM 1491 O O . ILE B 1 38 ? 61.148 1.262 -20.344 1.00 41.67 55 ILE B O 1
ATOM 1496 N N . ASP B 1 39 ? 62.981 2.208 -19.439 1.00 41.78 56 ASP B N 1
ATOM 1497 C CA . ASP B 1 39 ? 62.241 3.293 -18.805 1.00 40.03 56 ASP B CA 1
ATOM 1498 C C . ASP B 1 39 ? 62.396 4.568 -19.626 1.00 37.77 56 ASP B C 1
ATOM 1499 O O . ASP B 1 39 ? 62.297 5.674 -19.102 1.00 37.24 56 ASP B O 1
ATOM 1504 N N . PHE B 1 40 ? 62.635 4.399 -20.920 1.00 35.40 57 PHE B N 1
ATOM 1505 C CA . PHE B 1 40 ? 62.802 5.532 -21.812 1.00 34.64 57 PHE B CA 1
ATOM 1506 C C . PHE B 1 40 ? 62.190 5.272 -23.181 1.00 33.03 57 PHE B C 1
ATOM 1507 O O . PHE B 1 40 ? 61.927 4.130 -23.555 1.00 33.08 57 PHE B O 1
ATOM 1515 N N . LYS B 1 41 ? 61.968 6.350 -23.923 1.00 32.05 58 LYS B N 1
ATOM 1516 C CA . LYS B 1 41 ? 61.419 6.268 -25.263 1.00 31.73 58 LYS B CA 1
ATOM 1517 C C . LYS B 1 41 ? 62.331 7.091 -26.159 1.00 31.43 58 LYS B C 1
ATOM 1518 O O . LYS B 1 41 ? 63.111 7.909 -25.672 1.00 28.46 58 LYS B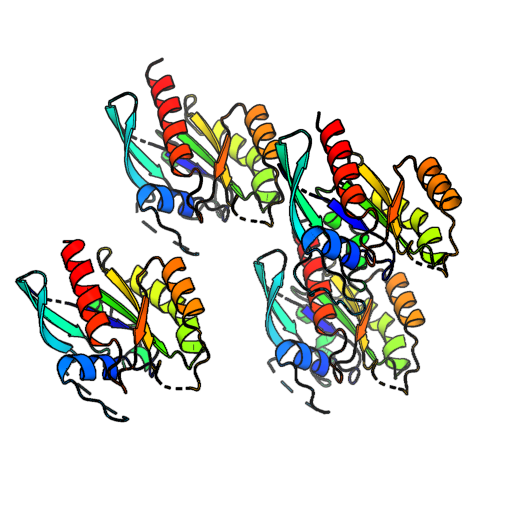 O 1
ATOM 1524 N N . ILE B 1 42 ? 62.259 6.856 -27.462 1.00 31.49 59 ILE B N 1
ATOM 1525 C CA . ILE B 1 42 ? 63.099 7.581 -28.404 1.00 32.56 59 ILE B CA 1
ATOM 1526 C C . ILE B 1 42 ? 62.265 8.305 -29.441 1.00 32.79 59 ILE B C 1
ATOM 1527 O O . ILE B 1 42 ? 61.231 7.810 -29.883 1.00 33.05 59 ILE B O 1
ATOM 1532 N N . LYS B 1 43 ? 62.711 9.497 -29.805 1.00 33.22 60 LYS B N 1
ATOM 1533 C CA . LYS B 1 43 ? 62.046 10.283 -30.832 1.00 33.26 60 LYS B CA 1
ATOM 1534 C C . LYS B 1 43 ? 63.099 11.174 -31.459 1.00 33.49 60 LYS B C 1
ATOM 1535 O O . LYS B 1 43 ? 63.871 11.832 -30.758 1.00 34.48 60 LYS B O 1
ATOM 1541 N N . THR B 1 44 ? 63.145 11.173 -32.785 1.00 34.46 61 THR B N 1
ATOM 1542 C CA . THR B 1 44 ? 64.112 11.971 -33.520 1.00 35.68 61 THR B CA 1
ATOM 1543 C C . THR B 1 44 ? 63.491 13.276 -34.015 1.00 36.24 61 THR B C 1
ATOM 1544 O O . THR B 1 44 ? 62.402 13.276 -34.582 1.00 37.15 61 THR B O 1
ATOM 1548 N N . VAL B 1 45 ? 64.193 14.385 -33.788 1.00 37.30 62 VAL B N 1
ATOM 1549 C CA . VAL B 1 45 ? 63.726 15.709 -34.202 1.00 37.37 62 VAL B CA 1
ATOM 1550 C C . VAL B 1 45 ? 64.846 16.486 -34.881 1.00 38.94 62 VAL B C 1
ATOM 1551 O O . VAL B 1 45 ? 66.018 16.106 -34.805 1.00 39.28 62 VAL B O 1
ATOM 1555 N N . ASP B 1 46 ? 64.488 17.585 -35.537 1.00 40.25 63 ASP B N 1
ATOM 1556 C CA . ASP B 1 46 ? 65.483 18.396 -36.222 1.00 41.31 63 ASP B CA 1
ATOM 1557 C C . ASP B 1 46 ? 65.857 19.646 -35.423 1.00 40.20 63 ASP B C 1
ATOM 1558 O O . ASP B 1 46 ? 64.994 20.412 -35.007 1.00 38.56 63 ASP B O 1
ATOM 1563 N N . ILE B 1 47 ? 67.157 19.837 -35.215 1.00 40.91 64 ILE B N 1
ATOM 1564 C CA . ILE B 1 47 ? 67.667 20.991 -34.479 1.00 41.61 64 ILE B CA 1
ATOM 1565 C C . ILE B 1 47 ? 68.750 21.689 -35.295 1.00 42.71 64 ILE B C 1
ATOM 1566 O O . ILE B 1 47 ? 69.799 21.107 -35.574 1.00 41.69 64 ILE B O 1
ATOM 1571 N N . ASN B 1 48 ? 68.484 22.938 -35.671 1.00 43.98 65 ASN B N 1
ATOM 1572 C CA . ASN B 1 48 ? 69.419 23.732 -36.458 1.00 45.54 65 ASN B CA 1
ATOM 1573 C C . ASN B 1 48 ? 69.841 22.968 -37.715 1.00 45.52 65 ASN B C 1
ATOM 1574 O O . ASN B 1 48 ? 71.006 22.992 -38.114 1.00 44.82 65 ASN B O 1
ATOM 1579 N N . GLY B 1 49 ? 68.879 22.280 -38.324 1.00 46.14 66 GLY B N 1
ATOM 1580 C CA . GLY B 1 49 ? 69.146 21.528 -39.537 1.00 47.15 66 GLY B CA 1
ATOM 1581 C C . GLY B 1 49 ? 69.929 20.244 -39.348 1.00 47.19 66 GLY B C 1
ATOM 1582 O O . GLY B 1 49 ? 70.693 19.849 -40.227 1.00 48.31 66 GLY B O 1
ATOM 1583 N N . LYS B 1 50 ? 69.750 19.591 -38.204 1.00 47.04 67 LYS B N 1
ATOM 1584 C CA . LYS B 1 50 ? 70.445 18.339 -37.933 1.00 45.97 67 LYS B CA 1
ATOM 1585 C C . LYS B 1 50 ? 69.564 17.392 -37.132 1.00 45.42 67 LYS B C 1
ATOM 1586 O O . LYS B 1 50 ? 68.950 17.786 -36.140 1.00 45.83 67 LYS B O 1
ATOM 1592 N N . LYS B 1 51 ? 69.500 16.142 -37.579 1.00 44.20 68 LYS B N 1
ATOM 1593 C CA . LYS B 1 51 ? 68.694 15.120 -36.920 1.00 42.37 68 LYS B CA 1
ATOM 1594 C C . LYS B 1 51 ? 69.186 14.853 -35.503 1.00 40.99 68 LYS B C 1
ATOM 1595 O O . LYS B 1 51 ? 70.346 14.480 -35.296 1.00 39.94 68 LYS B O 1
ATOM 1601 N N . VAL B 1 52 ? 68.299 15.044 -34.530 1.00 38.20 69 VAL B N 1
ATOM 1602 C CA . VAL B 1 52 ? 68.659 14.810 -33.139 1.00 36.10 69 VAL B CA 1
ATOM 1603 C C . VAL B 1 52 ? 67.744 13.773 -32.510 1.00 33.49 69 VAL B C 1
ATOM 1604 O O . VAL B 1 52 ? 66.525 13.915 -32.511 1.00 33.05 69 VAL B O 1
ATOM 1608 N N . LYS B 1 53 ? 68.354 12.722 -31.981 1.00 32.66 70 LYS B N 1
ATOM 1609 C CA . LYS B 1 53 ? 67.616 11.648 -31.345 1.00 32.41 70 LYS B CA 1
ATOM 1610 C C . LYS B 1 53 ? 67.490 11.952 -29.855 1.00 30.60 70 LYS B C 1
ATOM 1611 O O . LYS B 1 53 ? 68.493 12.113 -29.155 1.00 29.37 70 LYS B O 1
ATOM 1617 N N . LEU B 1 54 ? 66.253 12.044 -29.383 1.00 28.69 71 LEU B N 1
ATOM 1618 C CA . LEU B 1 54 ? 65.999 12.330 -27.980 1.00 28.15 71 LEU B CA 1
ATOM 1619 C C . LEU B 1 54 ? 65.738 11.030 -27.231 1.00 27.33 71 LEU B C 1
ATOM 1620 O O . LEU B 1 54 ? 64.881 10.241 -27.623 1.00 28.76 71 LEU B O 1
ATOM 1625 N N . GLN B 1 55 ? 66.499 10.790 -26.172 1.00 26.35 72 GLN B N 1
ATOM 1626 C CA . GLN B 1 55 ? 66.291 9.602 -25.360 1.00 25.18 72 GLN B CA 1
ATOM 1627 C C . GLN B 1 55 ? 65.584 10.159 -24.130 1.00 25.33 72 GLN B C 1
ATOM 1628 O O . GLN B 1 55 ? 66.212 10.771 -23.264 1.00 22.97 72 GLN B O 1
ATOM 1634 N N . ILE B 1 56 ? 64.271 9.957 -24.070 1.00 25.11 73 ILE B N 1
ATOM 1635 C CA . ILE B 1 56 ? 63.446 10.504 -22.997 1.00 26.23 73 ILE B CA 1
ATOM 1636 C C . ILE B 1 56 ? 63.134 9.495 -21.901 1.00 25.81 73 ILE B C 1
ATOM 1637 O O . ILE B 1 56 ? 62.470 8.489 -22.138 1.00 25.78 73 ILE B O 1
ATOM 1642 N N . TRP B 1 57 ? 63.603 9.787 -20.693 1.00 25.03 74 TRP B N 1
ATOM 1643 C CA . TRP B 1 57 ? 63.418 8.904 -19.549 1.00 26.25 74 TRP B CA 1
ATOM 1644 C C . TRP B 1 57 ? 62.239 9.230 -18.642 1.00 27.47 74 TRP B C 1
ATOM 1645 O O . TRP B 1 57 ? 62.008 10.383 -18.297 1.00 26.27 74 TRP B O 1
ATOM 1656 N N . ASP B 1 58 ? 61.511 8.193 -18.242 1.00 30.77 75 ASP B N 1
ATOM 1657 C CA . ASP B 1 58 ? 60.370 8.345 -17.343 1.00 33.43 75 ASP B CA 1
ATOM 1658 C C . ASP B 1 58 ? 60.705 7.594 -16.050 1.00 35.12 75 ASP B C 1
ATOM 1659 O O . ASP B 1 58 ? 61.130 6.440 -16.085 1.00 37.64 75 ASP B O 1
ATOM 1664 N N . THR B 1 59 ? 60.512 8.256 -14.914 1.00 35.55 76 THR B N 1
ATOM 1665 C CA . THR B 1 59 ? 60.825 7.697 -13.597 1.00 36.47 76 THR B CA 1
ATOM 1666 C C . THR B 1 59 ? 60.340 6.283 -13.307 1.00 37.56 76 THR B C 1
ATOM 1667 O O . THR B 1 59 ? 60.883 5.611 -12.426 1.00 36.14 76 THR B O 1
ATOM 1671 N N . ALA B 1 60 ? 59.309 5.843 -14.021 1.00 38.50 77 ALA B N 1
ATOM 1672 C CA . ALA B 1 60 ? 58.746 4.517 -13.801 1.00 41.02 77 ALA B CA 1
ATOM 1673 C C . ALA B 1 60 ? 58.174 4.453 -12.384 1.00 41.96 77 ALA B C 1
ATOM 1674 O O . ALA B 1 60 ? 58.427 3.505 -11.638 1.00 43.08 77 ALA B O 1
ATOM 1676 N N . GLY B 1 61 ? 57.412 5.484 -12.028 1.00 43.18 78 GLY B N 1
ATOM 1677 C CA . GLY B 1 61 ? 56.783 5.571 -10.720 1.00 44.79 78 GLY B CA 1
ATOM 1678 C C . GLY B 1 61 ? 57.635 5.164 -9.534 1.00 46.00 78 GLY B C 1
ATOM 1679 O O . GLY B 1 61 ? 57.131 4.550 -8.593 1.00 47.00 78 GLY B O 1
ATOM 1680 N N . GLN B 1 62 ? 58.915 5.521 -9.559 1.00 46.52 79 GLN B N 1
ATOM 1681 C CA . GLN B 1 62 ? 59.822 5.159 -8.475 1.00 47.54 79 GLN B CA 1
ATOM 1682 C C . GLN B 1 62 ? 60.292 6.332 -7.614 1.00 46.96 79 GLN B C 1
ATOM 1683 O O . GLN B 1 62 ? 61.154 6.167 -6.749 1.00 46.55 79 GLN B O 1
ATOM 1689 N N . GLU B 1 63 ? 59.717 7.511 -7.843 1.00 46.97 80 GLU B N 1
ATOM 1690 C CA . GLU B 1 63 ? 60.077 8.696 -7.069 1.00 46.41 80 GLU B CA 1
ATOM 1691 C C . GLU B 1 63 ? 59.319 8.677 -5.749 1.00 47.50 80 GLU B C 1
ATOM 1692 O O . GLU B 1 63 ? 59.428 9.598 -4.933 1.00 47.32 80 GLU B O 1
ATOM 1698 N N . ARG B 1 64 ? 58.547 7.612 -5.552 1.00 48.22 81 ARG B N 1
ATOM 1699 C CA . ARG B 1 64 ? 57.759 7.440 -4.341 1.00 49.16 81 ARG B CA 1
ATOM 1700 C C . ARG B 1 64 ? 58.471 6.604 -3.272 1.00 49.45 81 ARG B C 1
ATOM 1701 O O . ARG B 1 64 ? 58.030 6.575 -2.121 1.00 49.71 81 ARG B O 1
ATOM 1709 N N . PHE B 1 65 ? 59.564 5.930 -3.632 1.00 49.28 82 PHE B N 1
ATOM 1710 C CA . PHE B 1 65 ? 60.270 5.121 -2.640 1.00 49.61 82 PHE B CA 1
ATOM 1711 C C . PHE B 1 65 ? 61.759 5.414 -2.449 1.00 49.90 82 PHE B C 1
ATOM 1712 O O . PHE B 1 65 ? 62.384 4.865 -1.540 1.00 50.06 82 PHE B O 1
ATOM 1720 N N . ARG B 1 66 ? 62.332 6.273 -3.287 1.00 50.26 83 ARG B N 1
ATOM 1721 C CA . ARG B 1 66 ? 63.742 6.618 -3.136 1.00 51.09 83 ARG B CA 1
ATOM 1722 C C . ARG B 1 66 ? 64.222 7.696 -4.103 1.00 52.05 83 ARG B C 1
ATOM 1723 O O . ARG B 1 66 ? 63.617 7.924 -5.155 1.00 52.74 83 ARG B O 1
ATOM 1731 N N . THR B 1 67 ? 65.310 8.362 -3.724 1.00 52.70 84 THR B N 1
ATOM 1732 C CA . THR B 1 67 ? 65.897 9.434 -4.522 1.00 52.57 84 THR B CA 1
ATOM 1733 C C . THR B 1 67 ? 66.418 8.934 -5.866 1.00 52.66 84 THR B C 1
ATOM 1734 O O . THR B 1 67 ? 66.809 7.770 -6.002 1.00 52.80 84 THR B O 1
ATOM 1738 N N . ILE B 1 68 ? 66.418 9.826 -6.852 1.00 51.54 85 ILE B N 1
ATOM 1739 C CA . ILE B 1 68 ? 66.876 9.510 -8.201 1.00 51.81 85 ILE B CA 1
ATOM 1740 C C . ILE B 1 68 ? 68.286 8.914 -8.170 1.00 50.72 85 ILE B C 1
ATOM 1741 O O . ILE B 1 68 ? 69.154 9.409 -7.451 1.00 50.09 85 ILE B O 1
ATOM 1746 N N . THR B 1 69 ? 68.509 7.857 -8.954 1.00 49.90 86 THR B N 1
ATOM 1747 C CA . THR B 1 69 ? 69.813 7.188 -8.999 1.00 49.80 86 THR B CA 1
ATOM 1748 C C . THR B 1 69 ? 70.883 7.952 -9.780 1.00 49.50 86 THR B C 1
ATOM 1749 O O . THR B 1 69 ? 70.585 8.817 -10.609 1.00 49.50 86 THR B O 1
ATOM 1753 N N . THR B 1 70 ? 72.138 7.606 -9.510 1.00 49.24 87 THR B N 1
ATOM 1754 C CA . THR B 1 70 ? 73.284 8.244 -10.148 1.00 47.88 87 THR B CA 1
ATOM 1755 C C . THR B 1 70 ? 73.309 8.059 -11.658 1.00 47.63 87 THR B C 1
ATOM 1756 O O . THR B 1 70 ? 73.424 9.032 -12.408 1.00 48.36 87 THR B O 1
ATOM 1760 N N . ALA B 1 71 ? 73.212 6.808 -12.097 1.00 46.39 88 ALA B N 1
ATOM 1761 C CA . ALA B 1 71 ? 73.243 6.487 -13.518 1.00 45.18 88 ALA B CA 1
ATOM 1762 C C . ALA B 1 71 ? 72.053 7.096 -14.238 1.00 43.96 88 ALA B C 1
ATOM 1763 O O . ALA B 1 71 ? 72.023 7.157 -15.473 1.00 44.11 88 ALA B O 1
ATOM 1765 N N . TYR B 1 72 ? 71.069 7.539 -13.462 1.00 42.81 89 TYR B N 1
ATOM 1766 C CA . TYR B 1 72 ? 69.879 8.150 -14.031 1.00 40.26 89 TYR B CA 1
ATOM 1767 C C . TYR B 1 72 ? 70.284 9.516 -14.555 1.00 37.66 89 TYR B C 1
ATOM 1768 O O . TYR B 1 72 ? 69.917 9.910 -15.664 1.00 37.61 89 TYR B O 1
ATOM 1777 N N . TYR B 1 73 ? 71.056 10.230 -13.743 1.00 34.02 90 TYR B N 1
ATOM 1778 C CA . TYR B 1 73 ? 71.541 11.549 -14.110 1.00 31.70 90 TYR B CA 1
ATOM 1779 C C . TYR B 1 73 ? 72.708 11.482 -15.081 1.00 31.47 90 TYR B C 1
ATOM 1780 O O . TYR B 1 73 ? 72.949 12.429 -15.827 1.00 30.46 90 TYR B O 1
ATOM 1789 N N . ARG B 1 74 ? 73.442 10.374 -15.066 1.00 30.74 91 ARG B N 1
ATOM 1790 C CA . ARG B 1 74 ? 74.591 10.231 -15.954 1.00 31.99 91 ARG B CA 1
ATOM 1791 C C . ARG B 1 74 ? 74.236 10.499 -17.410 1.00 30.45 91 ARG B C 1
ATOM 1792 O O . ARG B 1 74 ? 73.360 9.844 -17.981 1.00 30.61 91 ARG B O 1
ATOM 1800 N N . GLY B 1 75 ? 74.926 11.466 -18.009 1.00 29.95 92 GLY B N 1
ATOM 1801 C CA . GLY B 1 75 ? 74.685 11.789 -19.401 1.00 26.52 92 GLY B CA 1
ATOM 1802 C C . GLY B 1 75 ? 73.461 12.647 -19.676 1.00 25.61 92 GLY B C 1
ATOM 1803 O O . GLY B 1 75 ? 73.255 13.050 -20.820 1.00 24.51 92 GLY B O 1
ATOM 1804 N N . ALA B 1 76 ? 72.645 12.919 -18.658 1.00 24.14 93 ALA B N 1
ATOM 1805 C CA . ALA B 1 76 ? 71.448 13.737 -18.860 1.00 23.88 93 ALA B CA 1
ATOM 1806 C C . ALA B 1 76 ? 71.844 15.185 -19.109 1.00 24.52 93 ALA B C 1
ATOM 1807 O O . ALA B 1 76 ? 72.560 15.794 -18.313 1.00 23.30 93 ALA B O 1
ATOM 1817 N N . GLY B 1 78 ? 69.302 17.378 -20.259 1.00 20.54 95 GLY B N 1
ATOM 1818 C CA . GLY B 1 78 ? 68.071 18.129 -20.125 1.00 19.52 95 GLY B CA 1
ATOM 1819 C C . GLY B 1 78 ? 67.248 17.500 -19.020 1.00 19.41 95 GLY B C 1
ATOM 1820 O O . GLY B 1 78 ? 67.118 16.275 -18.961 1.00 17.65 95 GLY B O 1
ATOM 1821 N N . ILE B 1 79 ? 66.714 18.329 -18.134 1.00 16.75 96 ILE B N 1
ATOM 1822 C CA . ILE B 1 79 ? 65.896 17.837 -17.038 1.00 17.72 96 ILE B CA 1
ATOM 1823 C C . ILE B 1 79 ? 64.650 18.711 -16.944 1.00 15.05 96 ILE B C 1
ATOM 1824 O O . ILE B 1 79 ? 64.717 19.927 -16.780 1.00 16.24 96 ILE B O 1
ATOM 1829 N N . ILE B 1 80 ? 63.489 18.084 -17.096 1.00 13.59 97 ILE B N 1
ATOM 1830 C CA . ILE B 1 80 ? 62.237 18.817 -17.053 1.00 14.37 97 ILE B CA 1
ATOM 1831 C C . ILE B 1 80 ? 61.569 18.598 -15.693 1.00 14.64 97 ILE B C 1
ATOM 1832 O O . ILE B 1 80 ? 61.296 17.455 -15.315 1.00 16.87 97 ILE B O 1
ATOM 1837 N N . LEU B 1 81 ? 61.358 19.682 -14.955 1.00 15.16 98 LEU B N 1
ATOM 1838 C CA . LEU B 1 81 ? 60.719 19.655 -13.637 1.00 17.21 98 LEU B CA 1
ATOM 1839 C C . LEU B 1 81 ? 59.242 19.930 -13.864 1.00 16.55 98 LEU B C 1
ATOM 1840 O O . LEU B 1 81 ? 58.855 20.974 -14.386 1.00 16.46 98 LEU B O 1
ATOM 1845 N N . VAL B 1 82 ? 58.401 18.976 -13.483 1.00 16.48 99 VAL B N 1
ATOM 1846 C CA . VAL B 1 82 ? 56.972 19.125 -13.700 1.00 17.21 99 VAL B CA 1
ATOM 1847 C C . VAL B 1 82 ? 56.129 19.191 -12.430 1.00 17.54 99 VAL B C 1
ATOM 1848 O O . VAL B 1 82 ? 56.388 18.463 -11.478 1.00 18.71 99 VAL B O 1
ATOM 1852 N N . TYR B 1 83 ? 55.141 20.087 -12.413 1.00 17.25 100 TYR B N 1
ATOM 1853 C CA . TYR B 1 83 ? 54.208 20.158 -11.291 1.00 18.02 100 TYR B CA 1
ATOM 1854 C C . TYR B 1 83 ? 52.804 20.180 -11.895 1.00 18.82 100 TYR B C 1
ATOM 1855 O O . TYR B 1 83 ? 52.636 20.293 -13.120 1.00 17.74 100 TYR B O 1
ATOM 1864 N N . ASP B 1 84 ? 51.807 20.059 -11.025 1.00 19.42 101 ASP B N 1
ATOM 1865 C CA . ASP B 1 84 ? 50.392 20.031 -11.397 1.00 22.53 101 ASP B CA 1
ATOM 1866 C C . ASP B 1 84 ? 49.770 21.380 -11.001 1.00 22.27 101 ASP B C 1
ATOM 1867 O O . ASP B 1 84 ? 49.718 21.709 -9.818 1.00 23.88 101 ASP B O 1
ATOM 1872 N N . ILE B 1 85 ? 49.288 22.160 -11.966 1.00 24.10 102 ILE B N 1
ATOM 1873 C CA . ILE B 1 85 ? 48.728 23.477 -11.627 1.00 24.92 102 ILE B CA 1
ATOM 1874 C C . ILE B 1 85 ? 47.490 23.407 -10.725 1.00 26.94 102 ILE B C 1
ATOM 1875 O O . ILE B 1 85 ? 47.057 24.429 -10.193 1.00 25.67 102 ILE B O 1
ATOM 1880 N N . THR B 1 86 ? 46.921 22.214 -10.557 1.00 27.61 103 THR B N 1
ATOM 1881 C CA . THR B 1 86 ? 45.741 22.057 -9.702 1.00 29.10 103 THR B CA 1
ATOM 1882 C C . THR B 1 86 ? 46.125 21.543 -8.317 1.00 31.32 103 THR B C 1
ATOM 1883 O O . THR B 1 86 ? 45.265 21.389 -7.443 1.00 30.42 103 THR B O 1
ATOM 1887 N N . ASP B 1 87 ? 47.417 21.287 -8.111 1.00 31.58 104 ASP B N 1
ATOM 1888 C CA . ASP B 1 87 ? 47.906 20.773 -6.834 1.00 32.32 104 ASP B CA 1
ATOM 1889 C C . ASP B 1 87 ? 49.066 21.607 -6.296 1.00 33.77 104 ASP B C 1
ATOM 1890 O O . ASP B 1 87 ? 50.221 21.409 -6.684 1.00 32.36 104 ASP B O 1
ATOM 1895 N N . GLU B 1 88 ? 48.743 22.529 -5.395 1.00 33.54 105 GLU B N 1
ATOM 1896 C CA . GLU B 1 88 ? 49.711 23.424 -4.777 1.00 34.62 105 GLU B CA 1
ATOM 1897 C C . GLU B 1 88 ? 50.942 22.720 -4.216 1.00 33.71 105 GLU B C 1
ATOM 1898 O O . GLU B 1 88 ? 52.065 23.213 -4.334 1.00 33.67 105 GLU B O 1
ATOM 1904 N N . ARG B 1 89 ? 50.725 21.571 -3.590 1.00 33.60 106 ARG B N 1
ATOM 1905 C CA . ARG B 1 89 ? 51.813 20.819 -2.990 1.00 32.12 106 ARG B CA 1
ATOM 1906 C C . ARG B 1 89 ? 52.908 20.435 -3.996 1.00 30.32 106 ARG B C 1
ATOM 1907 O O . ARG B 1 89 ? 54.097 20.562 -3.700 1.00 29.79 106 ARG B O 1
ATOM 1915 N N . THR B 1 90 ? 52.511 19.974 -5.177 1.00 27.16 107 THR B N 1
ATOM 1916 C CA . THR B 1 90 ? 53.484 19.580 -6.194 1.00 25.75 107 THR B CA 1
ATOM 1917 C C . THR B 1 90 ? 54.302 20.777 -6.675 1.00 25.51 107 THR B C 1
ATOM 1918 O O . THR B 1 90 ? 55.449 20.616 -7.097 1.00 25.37 107 THR B O 1
ATOM 1922 N N . PHE B 1 91 ? 53.706 21.970 -6.614 1.00 25.50 108 PHE B N 1
ATOM 1923 C CA . PHE B 1 91 ? 54.378 23.200 -7.027 1.00 25.31 108 PHE B CA 1
ATOM 1924 C C . PHE B 1 91 ? 55.372 23.599 -5.944 1.00 26.38 108 PHE B C 1
ATOM 1925 O O . PHE B 1 91 ? 56.521 23.959 -6.224 1.00 24.81 108 PHE B O 1
ATOM 1933 N N . THR B 1 92 ? 54.925 23.530 -4.693 1.00 27.66 109 THR B N 1
ATOM 1934 C CA . THR B 1 92 ? 55.780 23.874 -3.566 1.00 29.56 109 THR B CA 1
ATOM 1935 C C . THR B 1 92 ? 56.992 22.953 -3.540 1.00 29.63 109 THR B C 1
ATOM 1936 O O . THR B 1 92 ? 58.103 23.384 -3.223 1.00 31.59 109 THR B O 1
ATOM 1940 N N . ASN B 1 93 ? 56.781 21.690 -3.895 1.00 29.54 110 ASN B N 1
ATOM 1941 C CA . ASN B 1 93 ? 57.870 20.716 -3.897 1.00 28.60 110 ASN B CA 1
ATOM 1942 C C . ASN B 1 93 ? 58.911 20.927 -4.994 1.00 26.48 110 ASN B C 1
ATOM 1943 O O . ASN B 1 93 ? 59.966 20.293 -4.971 1.00 26.44 110 ASN B O 1
ATOM 1948 N N . ILE B 1 94 ? 58.633 21.812 -5.946 1.00 24.58 111 ILE B N 1
ATOM 1949 C CA . ILE B 1 94 ? 59.590 22.050 -7.022 1.00 24.41 111 ILE B CA 1
ATOM 1950 C C . ILE B 1 94 ? 60.948 22.504 -6.508 1.00 26.06 111 ILE B C 1
ATOM 1951 O O . ILE B 1 94 ? 61.982 22.106 -7.048 1.00 25.26 111 ILE B O 1
ATOM 1956 N N . LYS B 1 95 ? 60.962 23.323 -5.458 1.00 26.74 112 LYS B N 1
ATOM 1957 C CA . LYS B 1 95 ? 62.239 23.787 -4.933 1.00 29.20 112 LYS B CA 1
ATOM 1958 C C . LYS B 1 95 ? 63.104 22.629 -4.468 1.00 28.01 112 LYS B C 1
ATOM 1959 O O . LYS B 1 95 ? 64.313 22.643 -4.669 1.00 27.56 112 LYS B O 1
ATOM 1965 N N . GLN B 1 96 ? 62.485 21.626 -3.851 1.00 29.97 113 GLN B N 1
ATOM 1966 C CA . GLN B 1 96 ? 63.229 20.459 -3.383 1.00 31.16 113 GLN B CA 1
ATOM 1967 C C . GLN B 1 96 ? 63.781 19.672 -4.569 1.00 30.16 113 GLN B C 1
ATOM 1968 O O . GLN B 1 96 ? 64.929 19.230 -4.546 1.00 29.93 113 GLN B O 1
ATOM 1974 N N . TRP B 1 97 ? 62.959 19.493 -5.601 1.00 29.08 114 TRP B N 1
ATOM 1975 C CA . TRP B 1 97 ? 63.390 18.773 -6.795 1.00 27.59 114 TRP B CA 1
ATOM 1976 C C . TRP B 1 97 ? 64.565 19.488 -7.440 1.00 26.65 114 TRP B C 1
ATOM 1977 O O . TRP B 1 97 ? 65.540 18.855 -7.836 1.00 27.12 114 TRP B O 1
ATOM 1988 N N . PHE B 1 98 ? 64.465 20.810 -7.540 1.00 28.04 115 PHE B N 1
ATOM 1989 C CA . PHE B 1 98 ? 65.523 21.628 -8.113 1.00 29.25 115 PHE B CA 1
ATOM 1990 C C . PHE B 1 98 ? 66.831 21.372 -7.358 1.00 30.16 115 PHE B C 1
ATOM 1991 O O . PHE B 1 98 ? 67.883 21.184 -7.973 1.00 28.96 115 PHE B O 1
ATOM 1999 N N . LYS B 1 99 ? 66.749 21.366 -6.029 1.00 30.49 116 LYS B N 1
ATOM 2000 C CA . LYS B 1 99 ? 67.911 21.134 -5.178 1.00 33.44 116 LYS B CA 1
ATOM 2001 C C . LYS B 1 99 ? 68.511 19.758 -5.446 1.00 32.98 116 LYS B C 1
ATOM 2002 O O . LYS B 1 99 ? 69.717 19.637 -5.667 1.00 33.36 116 LYS B O 1
ATOM 2008 N N . THR B 1 100 ? 67.670 18.728 -5.423 1.00 32.70 117 THR B N 1
ATOM 2009 C CA . THR B 1 100 ? 68.124 17.362 -5.660 1.00 33.15 117 THR B CA 1
ATOM 2010 C C . THR B 1 100 ? 68.801 17.253 -7.027 1.00 31.47 117 THR B C 1
ATOM 2011 O O . THR B 1 100 ? 69.878 16.671 -7.157 1.00 29.83 117 THR B O 1
ATOM 2015 N N . VAL B 1 101 ? 68.169 17.819 -8.050 1.00 31.95 118 VAL B N 1
ATOM 2016 C CA . VAL B 1 101 ? 68.729 17.760 -9.396 1.00 30.04 118 VAL B CA 1
ATOM 2017 C C . VAL B 1 101 ? 70.081 18.472 -9.490 1.00 31.30 118 VAL B C 1
ATOM 2018 O O . VAL B 1 101 ? 71.011 17.971 -10.119 1.00 28.77 118 VAL B O 1
ATOM 2022 N N . ASN B 1 102 ? 70.189 19.634 -8.858 1.00 34.63 119 ASN B N 1
ATOM 2023 C CA . ASN B 1 102 ? 71.437 20.386 -8.870 1.00 37.61 119 ASN B CA 1
ATOM 2024 C C . ASN B 1 102 ? 72.575 19.689 -8.133 1.00 38.52 119 ASN B C 1
ATOM 2025 O O . ASN B 1 102 ? 73.736 19.811 -8.523 1.00 40.71 119 ASN B O 1
ATOM 2030 N N . GLU B 1 103 ? 72.250 18.956 -7.074 1.00 39.31 120 GLU B N 1
ATOM 2031 C CA . GLU B 1 103 ? 73.272 18.260 -6.313 1.00 39.59 120 GLU B CA 1
ATOM 2032 C C . GLU B 1 103 ? 73.679 16.932 -6.953 1.00 39.45 120 GLU B C 1
ATOM 2033 O O . GLU B 1 103 ? 74.581 16.248 -6.453 1.00 40.08 120 GLU B O 1
ATOM 2039 N N . HIS B 1 104 ? 73.060 16.589 -8.088 1.00 35.96 121 HIS B N 1
ATOM 2040 C CA . HIS B 1 104 ? 73.388 15.329 -8.755 1.00 34.00 121 HIS B CA 1
ATOM 2041 C C . HIS B 1 104 ? 73.560 15.327 -10.276 1.00 33.58 121 HIS B C 1
ATOM 2042 O O . HIS B 1 104 ? 74.188 14.419 -10.817 1.00 32.94 121 HIS B O 1
ATOM 2049 N N . ALA B 1 105 ? 73.014 16.321 -10.967 1.00 32.74 122 ALA B N 1
ATOM 2050 C CA . ALA B 1 105 ? 73.126 16.362 -12.425 1.00 31.77 122 ALA B CA 1
ATOM 2051 C C . ALA B 1 105 ? 74.420 17.007 -12.913 1.00 32.61 122 ALA B C 1
ATOM 2052 O O . ALA B 1 105 ? 75.121 17.669 -12.149 1.00 33.01 122 ALA B O 1
ATOM 2054 N N . ASN B 1 106 ? 74.724 16.801 -14.193 1.00 31.94 123 ASN B N 1
ATOM 2055 C CA . ASN B 1 106 ? 75.907 17.378 -14.826 1.00 34.52 123 ASN B CA 1
ATOM 2056 C C . ASN B 1 106 ? 75.801 18.885 -14.621 1.00 34.65 123 ASN B C 1
ATOM 2057 O O . ASN B 1 106 ? 74.697 19.424 -14.535 1.00 33.75 123 ASN B O 1
ATOM 2062 N N . ASP B 1 107 ? 76.940 19.564 -14.540 1.00 35.96 124 ASP B N 1
ATOM 2063 C CA . ASP B 1 107 ? 76.946 21.006 -14.339 1.00 37.48 124 ASP B CA 1
ATOM 2064 C C . ASP B 1 107 ? 76.387 21.774 -15.536 1.00 36.50 124 ASP B C 1
ATOM 2065 O O . ASP B 1 107 ? 75.931 22.913 -15.392 1.00 37.12 124 ASP B O 1
ATOM 2070 N N . GLU B 1 108 ? 76.410 21.146 -16.709 1.00 34.65 125 GLU B N 1
ATOM 2071 C CA . GLU B 1 108 ? 75.921 21.787 -17.923 1.00 33.37 125 GLU B CA 1
ATOM 2072 C C . GLU B 1 108 ? 74.485 21.403 -18.310 1.00 32.24 125 GLU B C 1
ATOM 2073 O O . GLU B 1 108 ? 73.984 21.831 -19.354 1.00 31.13 125 GLU B O 1
ATOM 2079 N N . ALA B 1 109 ? 73.826 20.592 -17.491 1.00 28.80 126 ALA B N 1
ATOM 2080 C CA . ALA B 1 109 ? 72.459 20.183 -17.799 1.00 28.45 126 ALA B CA 1
ATOM 2081 C C . ALA B 1 109 ? 71.539 21.388 -17.800 1.00 25.90 126 ALA B C 1
ATOM 2082 O O . ALA B 1 109 ? 71.659 22.268 -16.953 1.00 26.18 126 ALA B O 1
ATOM 2084 N N . GLN B 1 110 ? 70.617 21.418 -18.750 1.00 23.89 127 GLN B N 1
ATOM 2085 C CA . GLN B 1 110 ? 69.661 22.508 -18.855 1.00 22.62 127 GLN B CA 1
ATOM 2086 C C . GLN B 1 110 ? 68.349 22.086 -18.207 1.00 20.88 127 GLN B C 1
ATOM 2087 O O . GLN B 1 110 ? 67.830 21.010 -18.500 1.00 18.80 127 GLN B O 1
ATOM 2093 N N . LEU B 1 111 ? 67.824 22.912 -17.310 1.00 19.59 128 LEU B N 1
ATOM 2094 C CA . LEU B 1 111 ? 66.553 22.605 -16.659 1.00 19.73 128 LEU B CA 1
ATOM 2095 C C . LEU B 1 111 ? 65.416 23.402 -17.290 1.00 19.55 128 LEU B C 1
ATOM 2096 O O . LEU B 1 111 ? 65.646 24.387 -17.983 1.00 17.10 128 LEU B O 1
ATOM 2101 N N . LEU B 1 112 ? 64.186 22.955 -17.057 1.00 17.63 129 LEU B N 1
ATOM 2102 C CA . LEU B 1 112 ? 63.009 23.614 -17.599 1.00 17.66 129 LEU B CA 1
ATOM 2103 C C . LEU B 1 112 ? 61.844 23.304 -16.686 1.00 15.34 129 LEU B C 1
ATOM 2104 O O . LEU B 1 112 ? 61.665 22.150 -16.297 1.00 16.41 129 LEU B O 1
ATOM 2109 N N . LEU B 1 113 ? 61.051 24.316 -16.351 1.00 14.35 130 LEU B N 1
ATOM 2110 C CA . LEU B 1 113 ? 59.910 24.126 -15.463 1.00 15.47 130 LEU B CA 1
ATOM 2111 C C . LEU B 1 113 ? 58.630 24.023 -16.273 1.00 16.31 130 LEU B C 1
ATOM 2112 O O . LEU B 1 113 ? 58.366 24.853 -17.145 1.00 15.71 130 LEU B O 1
ATOM 2117 N N . VAL B 1 114 ? 57.834 23.002 -15.980 1.00 15.45 131 VAL B N 1
ATOM 2118 C CA . VAL B 1 114 ? 56.569 22.814 -16.670 1.00 14.51 131 VAL B CA 1
ATOM 2119 C C . VAL B 1 114 ? 55.391 22.750 -15.707 1.00 15.89 131 VAL B C 1
ATOM 2120 O O . VAL B 1 114 ? 55.401 21.971 -14.758 1.00 15.53 131 VAL B O 1
ATOM 2124 N N . GLY B 1 115 ? 54.385 23.588 -15.947 1.00 17.04 132 GLY B N 1
ATOM 2125 C CA . GLY B 1 115 ? 53.182 23.556 -15.128 1.00 18.25 132 GLY B CA 1
ATOM 2126 C C . GLY B 1 115 ? 52.188 22.799 -16.001 1.00 19.26 132 GLY B C 1
ATOM 2127 O O . GLY B 1 115 ? 51.732 23.339 -17.012 1.00 18.58 132 GLY B O 1
ATOM 2128 N N . ASN B 1 116 ? 51.861 21.559 -15.633 1.00 20.94 133 ASN B N 1
ATOM 2129 C CA . ASN B 1 116 ? 50.956 20.722 -16.440 1.00 19.55 133 ASN B CA 1
ATOM 2130 C C . ASN B 1 116 ? 49.495 20.727 -15.969 1.00 22.64 133 ASN B C 1
ATOM 2131 O O . ASN B 1 116 ? 49.194 21.173 -14.871 1.00 21.33 133 ASN B O 1
ATOM 2136 N N . LYS B 1 117 ? 48.603 20.231 -16.827 1.00 23.30 134 LYS B N 1
ATOM 2137 C CA . LYS B 1 117 ? 47.162 20.172 -16.556 1.00 25.52 134 LYS B CA 1
ATOM 2138 C C . LYS B 1 117 ? 46.528 21.560 -16.643 1.00 26.25 134 LYS B C 1
ATOM 2139 O O . LYS B 1 117 ? 45.628 21.895 -15.873 1.00 26.94 134 LYS B O 1
ATOM 2145 N N . SER B 1 118 ? 46.998 22.364 -17.594 1.00 26.76 135 SER B N 1
ATOM 2146 C CA . SER B 1 118 ? 46.479 23.719 -17.771 1.00 27.73 135 SER B CA 1
ATOM 2147 C C . SER B 1 118 ? 45.032 23.714 -18.275 1.00 28.80 135 SER B C 1
ATOM 2148 O O . SER B 1 118 ? 44.371 24.755 -18.323 1.00 29.26 135 SER B O 1
ATOM 2151 N N . ASP B 1 119 ? 44.535 22.533 -18.626 1.00 30.11 136 ASP B N 1
ATOM 2152 C CA . ASP B 1 119 ? 43.167 22.404 -19.123 1.00 31.11 136 ASP B CA 1
ATOM 2153 C C . ASP B 1 119 ? 42.141 22.412 -17.984 1.00 30.58 136 ASP B C 1
ATOM 2154 O O . ASP B 1 119 ? 40.964 22.688 -18.196 1.00 29.68 136 ASP B O 1
ATOM 2167 N N . GLU B 1 121 ? 39.956 23.500 -14.765 1.00 33.24 138 GLU B N 1
ATOM 2168 C CA . GLU B 1 121 ? 39.361 24.713 -14.201 1.00 33.89 138 GLU B CA 1
ATOM 2169 C C . GLU B 1 121 ? 39.676 24.798 -12.713 1.00 33.69 138 GLU B C 1
ATOM 2170 O O . GLU B 1 121 ? 39.524 25.855 -12.086 1.00 32.65 138 GLU B O 1
ATOM 2176 N N . THR B 1 122 ? 40.110 23.675 -12.151 1.00 33.28 139 THR B N 1
ATOM 2177 C CA . THR B 1 122 ? 40.437 23.591 -10.734 1.00 33.65 139 THR B CA 1
ATOM 2178 C C . THR B 1 122 ? 41.854 24.081 -10.439 1.00 32.32 139 THR B C 1
ATOM 2179 O O . THR B 1 122 ? 42.406 23.826 -9.370 1.00 31.98 139 THR B O 1
ATOM 2183 N N . ARG B 1 123 ? 42.433 24.796 -11.394 1.00 31.33 140 ARG B N 1
ATOM 2184 C CA . ARG B 1 123 ? 43.777 25.342 -11.245 1.00 30.24 140 ARG B CA 1
ATOM 2185 C C . ARG B 1 123 ? 43.885 26.156 -9.958 1.00 29.24 140 ARG B C 1
ATOM 2186 O O . ARG B 1 123 ? 42.971 26.911 -9.623 1.00 29.64 140 ARG B O 1
ATOM 2194 N N . VAL B 1 124 ? 44.990 25.999 -9.236 1.00 29.57 141 VAL B N 1
ATOM 2195 C CA . VAL B 1 124 ? 45.212 26.761 -8.006 1.00 30.06 141 VAL B CA 1
ATOM 2196 C C . VAL B 1 124 ? 46.562 27.481 -8.050 1.00 29.53 141 VAL B C 1
ATOM 2197 O O . VAL B 1 124 ? 46.868 28.303 -7.182 1.00 29.86 141 VAL B O 1
ATOM 2201 N N . VAL B 1 125 ? 47.370 27.153 -9.057 1.00 27.67 142 VAL B N 1
ATOM 2202 C CA . VAL B 1 125 ? 48.672 27.786 -9.252 1.00 25.83 142 VAL B CA 1
ATOM 2203 C C . VAL B 1 125 ? 48.524 28.614 -10.525 1.00 26.43 142 VAL B C 1
ATOM 2204 O O . VAL B 1 125 ? 48.239 28.070 -11.593 1.00 25.19 142 VAL B O 1
ATOM 2208 N N . THR B 1 126 ? 48.701 29.929 -10.409 1.00 26.40 143 THR B N 1
ATOM 2209 C CA . THR B 1 126 ? 48.558 30.808 -11.568 1.00 26.73 143 THR B CA 1
ATOM 2210 C C . THR B 1 126 ? 49.794 30.777 -12.451 1.00 25.00 143 THR B C 1
ATOM 2211 O O . THR B 1 126 ? 50.877 30.414 -12.008 1.00 25.47 143 THR B O 1
ATOM 2215 N N . ALA B 1 127 ? 49.614 31.149 -13.710 1.00 26.80 144 ALA B N 1
ATOM 2216 C CA . ALA B 1 127 ? 50.717 31.196 -14.658 1.00 27.18 144 ALA B CA 1
ATOM 2217 C C . ALA B 1 127 ? 51.770 32.176 -14.151 1.00 27.64 144 ALA B C 1
ATOM 2218 O O . ALA B 1 127 ? 52.968 31.960 -14.337 1.00 27.16 144 ALA B O 1
ATOM 2220 N N . ASP B 1 128 ? 51.325 33.249 -13.499 1.00 28.64 145 ASP B N 1
ATOM 2221 C CA . ASP B 1 128 ? 52.262 34.237 -12.972 1.00 29.82 145 ASP B CA 1
ATOM 2222 C C . ASP B 1 128 ? 53.138 33.635 -11.887 1.00 27.90 145 ASP B C 1
ATOM 2223 O O . ASP B 1 128 ? 54.319 33.962 -11.797 1.00 26.92 145 ASP B O 1
ATOM 2228 N N . GLN B 1 129 ? 52.552 32.772 -11.056 1.00 27.56 146 GLN B N 1
ATOM 2229 C CA . GLN B 1 129 ? 53.295 32.120 -9.979 1.00 26.30 146 GLN B CA 1
ATOM 2230 C C . GLN B 1 129 ? 54.345 31.197 -10.565 1.00 24.22 146 GLN B C 1
ATOM 2231 O O . GLN B 1 129 ? 55.473 31.154 -10.098 1.00 22.99 146 GLN B O 1
ATOM 2237 N N . GLY B 1 130 ? 53.954 30.430 -11.575 1.00 24.51 147 GLY B N 1
ATOM 2238 C CA . GLY B 1 130 ? 54.902 29.541 -12.215 1.00 23.16 147 GLY B CA 1
ATOM 2239 C C . GLY B 1 130 ? 56.031 30.329 -12.861 1.00 22.59 147 GLY B C 1
ATOM 2240 O O . GLY B 1 130 ? 57.196 29.968 -12.729 1.00 20.70 147 GLY B O 1
ATOM 2241 N N . GLU B 1 131 ? 55.680 31.398 -13.571 1.00 24.70 148 GLU B N 1
ATOM 2242 C CA . GLU B 1 131 ? 56.669 32.236 -14.232 1.00 26.72 148 GLU B CA 1
ATOM 2243 C C . GLU B 1 131 ? 57.630 32.833 -13.210 1.00 26.40 148 GLU B C 1
ATOM 2244 O O . GLU B 1 131 ? 58.828 32.953 -13.468 1.00 25.70 148 GLU B O 1
ATOM 2250 N N . ALA B 1 132 ? 57.100 33.206 -12.049 1.00 27.92 149 ALA B N 1
ATOM 2251 C CA . ALA B 1 132 ? 57.924 33.787 -10.995 1.00 27.87 149 ALA B CA 1
ATOM 2252 C C . ALA B 1 132 ? 58.912 32.775 -10.409 1.00 27.94 149 ALA B C 1
ATOM 2253 O O . ALA B 1 132 ? 60.070 33.107 -10.137 1.00 27.62 149 ALA B O 1
ATOM 2255 N N . LEU B 1 133 ? 58.467 31.538 -10.212 1.00 26.61 150 LEU B N 1
ATOM 2256 C CA . LEU B 1 133 ? 59.360 30.523 -9.670 1.00 27.29 150 LEU B CA 1
ATOM 2257 C C . LEU B 1 133 ? 60.458 30.187 -10.675 1.00 24.89 150 LEU B C 1
ATOM 2258 O O . LEU B 1 133 ? 61.613 30.007 -10.301 1.00 26.78 150 LEU B O 1
ATOM 2263 N N . ALA B 1 134 ? 60.088 30.098 -11.950 1.00 25.20 151 ALA B N 1
ATOM 2264 C CA . ALA B 1 134 ? 61.044 29.793 -13.008 1.00 25.98 151 ALA B CA 1
ATOM 2265 C C . ALA B 1 134 ? 62.125 30.875 -13.045 1.00 26.73 151 ALA B C 1
ATOM 2266 O O . ALA B 1 134 ? 63.313 30.571 -13.159 1.00 26.86 151 ALA B O 1
ATOM 2268 N N . LYS B 1 135 ? 61.705 32.132 -12.944 1.00 27.61 152 LYS B N 1
ATOM 2269 C CA . LYS B 1 135 ? 62.641 33.255 -12.956 1.00 29.41 152 LYS B CA 1
ATOM 2270 C C . LYS B 1 135 ? 63.588 33.138 -11.761 1.00 30.00 152 LYS B C 1
ATOM 2271 O O . LYS B 1 135 ? 64.805 33.251 -11.910 1.00 30.18 152 LYS B O 1
ATOM 2277 N N . GLU B 1 136 ? 63.022 32.894 -10.582 1.00 30.36 153 GLU B N 1
ATOM 2278 C CA . GLU B 1 136 ? 63.809 32.755 -9.358 1.00 31.82 153 GLU B CA 1
ATOM 2279 C C . GLU B 1 136 ? 64.842 31.637 -9.477 1.00 31.67 153 GLU B C 1
ATOM 2280 O O . GLU B 1 136 ? 65.953 31.748 -8.955 1.00 31.99 153 GLU B O 1
ATOM 2286 N N . LEU B 1 137 ? 64.473 30.558 -10.165 1.00 29.71 154 LEU B N 1
ATOM 2287 C CA . LEU B 1 137 ? 65.371 29.422 -10.358 1.00 27.60 154 LEU B CA 1
ATOM 2288 C C . LEU B 1 137 ? 66.298 29.611 -11.557 1.00 25.51 154 LEU B C 1
ATOM 2289 O O . LEU B 1 137 ? 67.270 28.879 -11.710 1.00 26.40 154 LEU B O 1
ATOM 2294 N N . GLY B 1 138 ? 65.985 30.582 -12.410 1.00 24.49 155 GLY B N 1
ATOM 2295 C CA . GLY B 1 138 ? 66.816 30.847 -13.574 1.00 22.34 155 GLY B CA 1
ATOM 2296 C C . GLY B 1 138 ? 66.610 29.870 -14.716 1.00 20.93 155 GLY B C 1
ATOM 2297 O O . GLY B 1 138 ? 67.540 29.558 -15.455 1.00 19.44 155 GLY B O 1
ATOM 2298 N N . ILE B 1 139 ? 65.382 29.383 -14.877 1.00 20.85 156 ILE B N 1
ATOM 2299 C CA . ILE B 1 139 ? 65.104 28.426 -15.948 1.00 20.64 156 ILE B CA 1
ATOM 2300 C C . ILE B 1 139 ? 63.849 28.784 -16.727 1.00 20.27 156 ILE B C 1
ATOM 2301 O O . ILE B 1 139 ? 62.993 29.529 -16.266 1.00 20.62 156 ILE B O 1
ATOM 2306 N N . PRO B 1 140 ? 63.741 28.272 -17.951 1.00 21.07 157 PRO B N 1
ATOM 2307 C CA . PRO B 1 140 ? 62.568 28.556 -18.774 1.00 20.24 157 PRO B CA 1
ATOM 2308 C C . PRO B 1 140 ? 61.316 27.939 -18.164 1.00 20.01 157 PRO B C 1
ATOM 2309 O O . PRO B 1 140 ? 61.399 26.987 -17.381 1.00 18.92 157 PRO B O 1
ATOM 2313 N N . PHE B 1 141 ? 60.165 28.480 -18.534 1.00 20.06 158 PHE B N 1
ATOM 2314 C CA . PHE B 1 141 ? 58.878 28.019 -18.022 1.00 20.02 158 PHE B CA 1
ATOM 2315 C C . PHE B 1 141 ? 57.865 27.809 -19.143 1.00 21.31 158 PHE B C 1
ATOM 2316 O O . PHE B 1 141 ? 57.786 28.606 -20.078 1.00 20.12 158 PHE B O 1
ATOM 2324 N N . ILE B 1 142 ? 57.087 26.733 -19.038 1.00 19.38 159 ILE B N 1
ATOM 2325 C CA . ILE B 1 142 ? 56.056 26.423 -20.019 1.00 20.07 159 ILE B CA 1
ATOM 2326 C C . ILE B 1 142 ? 54.861 25.796 -19.303 1.00 19.91 159 ILE B C 1
ATOM 2327 O O . ILE B 1 142 ? 55.046 25.005 -18.385 1.00 17.45 159 ILE B O 1
ATOM 2332 N N . GLU B 1 143 ? 53.648 26.169 -19.709 1.00 19.58 160 GLU B N 1
ATOM 2333 C CA . GLU B 1 143 ? 52.441 25.572 -19.143 1.00 20.36 160 GLU B CA 1
ATOM 2334 C C . GLU B 1 143 ? 51.915 24.643 -20.225 1.00 21.40 160 GLU B C 1
ATOM 2335 O O . GLU B 1 143 ? 51.852 25.017 -21.403 1.00 20.95 160 GLU B O 1
ATOM 2341 N N . SER B 1 144 ? 51.536 23.435 -19.829 1.00 21.77 161 SER B N 1
ATOM 2342 C CA . SER B 1 144 ? 51.085 22.452 -20.795 1.00 22.05 161 SER B CA 1
ATOM 2343 C C . SER B 1 144 ? 49.844 21.681 -20.394 1.00 21.40 161 SER B C 1
ATOM 2344 O O . SER B 1 144 ? 49.361 21.764 -19.269 1.00 21.39 161 SER B O 1
ATOM 2347 N N . SER B 1 145 ? 49.357 20.901 -21.347 1.00 23.82 162 SER B N 1
ATOM 2348 C CA . SER B 1 145 ? 48.221 20.031 -21.129 1.00 25.94 162 SER B CA 1
ATOM 2349 C C . SER B 1 145 ? 48.445 18.791 -21.978 1.00 24.67 162 SER B C 1
ATOM 2350 O O . SER B 1 145 ? 48.299 18.834 -23.198 1.00 25.11 162 SER B O 1
ATOM 2353 N N . ALA B 1 146 ? 48.828 17.694 -21.336 1.00 26.32 163 ALA B N 1
ATOM 2354 C CA . ALA B 1 146 ? 49.042 16.453 -22.063 1.00 28.27 163 ALA B CA 1
ATOM 2355 C C . ALA B 1 146 ? 47.669 16.009 -22.556 1.00 29.27 163 ALA B C 1
ATOM 2356 O O . ALA B 1 146 ? 47.544 15.452 -23.636 1.00 29.50 163 ALA B O 1
ATOM 2358 N N . LYS B 1 147 ? 46.641 16.290 -21.758 1.00 31.00 164 LYS B N 1
ATOM 2359 C CA . LYS B 1 147 ? 45.268 15.916 -22.107 1.00 32.97 164 LYS B CA 1
ATOM 2360 C C . LYS B 1 147 ? 44.770 16.581 -23.389 1.00 33.56 164 LYS B C 1
ATOM 2361 O O . LYS B 1 147 ? 44.263 15.901 -24.281 1.00 35.55 164 LYS B O 1
ATOM 2367 N N . ASN B 1 148 ? 44.920 17.901 -23.490 1.00 34.55 165 ASN B N 1
ATOM 2368 C CA . ASN B 1 148 ? 44.469 18.642 -24.673 1.00 34.42 165 ASN B CA 1
ATOM 2369 C C . ASN B 1 148 ? 45.561 18.921 -25.689 1.00 34.40 165 ASN B C 1
ATOM 2370 O O . ASN B 1 148 ? 45.364 19.696 -26.632 1.00 35.12 165 ASN B O 1
ATOM 2375 N N . ASP B 1 149 ? 46.713 18.288 -25.500 1.00 34.13 166 ASP B N 1
ATOM 2376 C CA . ASP B 1 149 ? 47.832 18.454 -26.416 1.00 34.02 166 ASP B CA 1
ATOM 2377 C C . ASP B 1 149 ? 48.189 19.929 -26.597 1.00 33.78 166 ASP B C 1
ATOM 2378 O O . ASP B 1 149 ? 48.337 20.428 -27.720 1.00 33.59 166 ASP B O 1
ATOM 2383 N N . ASP B 1 150 ? 48.335 20.623 -25.474 1.00 33.71 167 ASP B N 1
ATOM 2384 C CA . ASP B 1 150 ? 48.676 22.037 -25.487 1.00 33.52 167 ASP B CA 1
ATOM 2385 C C . ASP B 1 150 ? 50.127 22.242 -25.035 1.00 31.17 167 ASP B C 1
ATOM 2386 O O . ASP B 1 150 ? 50.496 21.871 -23.921 1.00 28.92 167 ASP B O 1
ATOM 2391 N N . ASN B 1 151 ? 50.936 22.817 -25.918 1.00 29.43 168 ASN B N 1
ATOM 2392 C CA . ASN B 1 151 ? 52.344 23.109 -25.654 1.00 29.73 168 ASN B CA 1
ATOM 2393 C C . ASN B 1 151 ? 53.228 21.917 -25.278 1.00 27.37 168 ASN B C 1
ATOM 2394 O O . ASN B 1 151 ? 54.281 22.101 -24.682 1.00 27.85 168 ASN B O 1
ATOM 2399 N N . VAL B 1 152 ? 52.827 20.702 -25.627 1.00 27.03 169 VAL B N 1
ATOM 2400 C CA . VAL B 1 152 ? 53.655 19.555 -25.263 1.00 26.35 169 VAL B CA 1
ATOM 2401 C C . VAL B 1 152 ? 54.920 19.469 -26.113 1.00 27.47 169 VAL B C 1
ATOM 2402 O O . VAL B 1 152 ? 56.006 19.250 -25.589 1.00 25.33 169 VAL B O 1
ATOM 2406 N N . ASN B 1 153 ? 54.792 19.657 -27.424 1.00 29.08 170 ASN B N 1
ATOM 2407 C CA . ASN B 1 153 ? 55.958 19.600 -28.302 1.00 28.85 170 ASN B CA 1
ATOM 2408 C C . ASN B 1 153 ? 56.923 20.736 -27.992 1.00 29.71 170 ASN B C 1
ATOM 2409 O O . ASN B 1 153 ? 58.139 20.584 -28.122 1.00 29.21 170 ASN B O 1
ATOM 2414 N N . GLU B 1 154 ? 56.369 21.877 -27.600 1.00 28.24 171 GLU B N 1
ATOM 2415 C CA . GLU B 1 154 ? 57.177 23.045 -27.278 1.00 28.73 171 GLU B CA 1
ATOM 2416 C C . GLU B 1 154 ? 58.140 22.744 -26.133 1.00 25.44 171 GLU B C 1
ATOM 2417 O O . GLU B 1 154 ? 59.268 23.234 -26.113 1.00 26.53 171 GLU B O 1
ATOM 2423 N N . ILE B 1 155 ? 57.699 21.935 -25.181 1.00 23.79 172 ILE B N 1
ATOM 2424 C CA . ILE B 1 155 ? 58.556 21.586 -24.052 1.00 21.51 172 ILE B CA 1
ATOM 2425 C C . ILE B 1 155 ? 59.871 21.013 -24.560 1.00 21.63 172 ILE B C 1
ATOM 2426 O O . ILE B 1 155 ? 60.952 21.531 -24.280 1.00 19.24 172 ILE B O 1
ATOM 2431 N N . PHE B 1 156 ? 59.769 19.959 -25.352 1.00 21.58 173 PHE B N 1
ATOM 2432 C CA . PHE B 1 156 ? 60.938 19.286 -25.867 1.00 22.15 173 PHE B CA 1
ATOM 2433 C C . PHE B 1 156 ? 61.764 20.059 -26.883 1.00 23.19 173 PHE B C 1
ATOM 2434 O O . PHE B 1 156 ? 62.994 20.026 -26.825 1.00 23.40 173 PHE B O 1
ATOM 2442 N N . PHE B 1 157 ? 61.120 20.770 -27.801 1.00 23.35 174 PHE B N 1
ATOM 2443 C CA . PHE B 1 157 ? 61.881 21.534 -28.782 1.00 25.74 174 PHE B CA 1
ATOM 2444 C C . PHE B 1 157 ? 62.613 22.692 -28.104 1.00 25.56 174 PHE B C 1
ATOM 2445 O O . PHE B 1 157 ? 63.767 22.990 -28.431 1.00 24.69 174 PHE B O 1
ATOM 2453 N N . THR B 1 158 ? 61.950 23.341 -27.152 1.00 23.64 175 THR B N 1
ATOM 2454 C CA . THR B 1 158 ? 62.565 24.456 -26.441 1.00 24.20 175 THR B CA 1
ATOM 2455 C C . THR B 1 158 ? 63.808 23.964 -25.714 1.00 23.34 175 THR B C 1
ATOM 2456 O O . THR B 1 158 ? 64.885 24.553 -25.817 1.00 23.25 175 THR B O 1
ATOM 2460 N N . LEU B 1 159 ? 63.655 22.865 -24.986 1.00 22.89 176 LEU B N 1
ATOM 2461 C CA . LEU B 1 159 ? 64.764 22.290 -24.241 1.00 22.65 176 LEU B CA 1
ATOM 2462 C C . LEU B 1 159 ? 65.874 21.783 -25.157 1.00 22.62 176 LEU B C 1
ATOM 2463 O O . LEU B 1 159 ? 67.049 21.964 -24.869 1.00 22.99 176 LEU B O 1
ATOM 2468 N N . ALA B 1 160 ? 65.506 21.137 -26.256 1.00 23.80 177 ALA B N 1
ATOM 2469 C CA . ALA B 1 160 ? 66.523 20.613 -27.167 1.00 24.95 177 ALA B CA 1
ATOM 2470 C C . ALA B 1 160 ? 67.392 21.727 -27.750 1.00 24.38 177 ALA B C 1
ATOM 2471 O O . ALA B 1 160 ? 68.613 21.580 -27.852 1.00 24.52 177 ALA B O 1
ATOM 2473 N N . LYS B 1 161 ? 66.767 22.842 -28.120 1.00 25.67 178 LYS B N 1
ATOM 2474 C CA . LYS B 1 161 ? 67.500 23.972 -28.686 1.00 27.17 178 LYS B CA 1
ATOM 2475 C C . LYS B 1 161 ? 68.462 24.577 -27.666 1.00 26.90 178 LYS B C 1
ATOM 2476 O O . LYS B 1 161 ? 69.591 24.940 -28.002 1.00 25.55 178 LYS B O 1
ATOM 2482 N N . LEU B 1 162 ? 68.028 24.681 -26.415 1.00 26.23 179 LEU B N 1
ATOM 2483 C CA . LEU B 1 162 ? 68.895 25.236 -25.380 1.00 27.47 179 LEU B CA 1
ATOM 2484 C C . LEU B 1 162 ? 70.098 24.324 -25.139 1.00 28.10 179 LEU B C 1
ATOM 2485 O O . LEU B 1 162 ? 71.206 24.797 -24.871 1.00 29.48 179 LEU B O 1
ATOM 2490 N N . ILE B 1 163 ? 69.873 23.016 -25.228 1.00 27.29 180 ILE B N 1
ATOM 2491 C CA . ILE B 1 163 ? 70.940 22.044 -25.043 1.00 26.70 180 ILE B CA 1
ATOM 2492 C C . ILE B 1 163 ? 71.930 22.136 -26.205 1.00 27.73 180 ILE B C 1
ATOM 2493 O O . ILE B 1 163 ? 73.139 22.138 -25.994 1.00 25.95 180 ILE B O 1
ATOM 2498 N N . GLN B 1 164 ? 71.417 22.231 -27.426 1.00 29.43 181 GLN B N 1
ATOM 2499 C CA . GLN B 1 164 ? 72.286 22.334 -28.589 1.00 32.68 181 GLN B CA 1
ATOM 2500 C C . GLN B 1 164 ? 73.184 23.571 -28.452 1.00 34.23 181 GLN B C 1
ATOM 2501 O O . GLN B 1 164 ? 74.341 23.548 -28.859 1.00 34.71 181 GLN B O 1
ATOM 2507 N N . GLU B 1 165 ? 72.677 24.635 -27.835 1.00 33.98 182 GLU B N 1
ATOM 2508 C CA . GLU B 1 165 ? 73.481 25.843 -27.652 1.00 34.97 182 GLU B CA 1
ATOM 2509 C C . GLU B 1 165 ? 74.670 25.628 -26.708 1.00 35.54 182 GLU B C 1
ATOM 2510 O O . GLU B 1 165 ? 75.782 26.104 -26.970 1.00 34.99 182 GLU B O 1
ATOM 2516 N N . LYS B 1 166 ? 74.431 24.936 -25.598 1.00 33.88 183 LYS B N 1
ATOM 2517 C CA . LYS B 1 166 ? 75.490 24.674 -24.628 1.00 35.43 183 LYS B CA 1
ATOM 2518 C C . LYS B 1 166 ? 76.560 23.802 -25.254 1.00 36.55 183 LYS B C 1
ATOM 2519 O O . LYS B 1 166 ? 77.753 24.066 -25.106 1.00 35.88 183 LYS B O 1
ATOM 2525 N N . ILE B 1 167 ? 76.125 22.758 -25.952 1.00 36.87 184 ILE B N 1
ATOM 2526 C CA . ILE B 1 167 ? 77.049 21.854 -26.618 1.00 38.16 184 ILE B CA 1
ATOM 2527 C C . ILE B 1 167 ? 78.014 22.608 -27.539 1.00 38.85 184 ILE B C 1
ATOM 2528 O O . ILE B 1 167 ? 79.206 22.293 -27.592 1.00 38.58 184 ILE B O 1
ATOM 2533 N N . ASP B 1 168 ? 77.499 23.606 -28.252 1.00 39.95 185 ASP B N 1
ATOM 2534 C CA . ASP B 1 168 ? 78.313 24.364 -29.198 1.00 40.74 185 ASP B CA 1
ATOM 2535 C C . ASP B 1 168 ? 79.129 25.512 -28.627 1.00 41.20 185 ASP B C 1
ATOM 2536 O O . ASP B 1 168 ? 79.929 26.120 -29.344 1.00 41.88 185 ASP B O 1
ATOM 2541 N N . SER B 1 169 ? 78.940 25.817 -27.349 1.00 41.49 186 SER B N 1
ATOM 2542 C CA . SER B 1 169 ? 79.690 26.904 -26.725 1.00 41.70 186 SER B CA 1
ATOM 2543 C C . SER B 1 169 ? 80.985 26.378 -26.109 1.00 41.92 186 SER B C 1
ATOM 2544 O O . SER B 1 169 ? 81.793 27.207 -25.635 1.00 42.67 186 SER B O 1
ATOM 2547 N N . SER C 1 2 ? 45.615 36.825 -16.328 1.00 39.50 19 SER C N 1
ATOM 2548 C CA . SER C 1 2 ? 44.914 35.625 -16.870 1.00 39.19 19 SER C CA 1
ATOM 2549 C C . SER C 1 2 ? 43.736 35.222 -15.990 1.00 37.70 19 SER C C 1
ATOM 2550 O O . SER C 1 2 ? 42.594 35.526 -16.321 1.00 38.84 19 SER C O 1
ATOM 2553 N N . ILE C 1 3 ? 44.008 34.539 -14.879 1.00 36.42 20 ILE C N 1
ATOM 2554 C CA . ILE C 1 3 ? 42.944 34.104 -13.972 1.00 34.72 20 ILE C CA 1
ATOM 2555 C C . ILE C 1 3 ? 42.858 34.934 -12.690 1.00 33.69 20 ILE C C 1
ATOM 2556 O O . ILE C 1 3 ? 43.864 35.242 -12.058 1.00 33.90 20 ILE C O 1
ATOM 2569 N N . LYS C 1 5 ? 40.749 34.947 -9.069 1.00 27.16 22 LYS C N 1
ATOM 2570 C CA . LYS C 1 5 ? 39.829 34.245 -8.185 1.00 25.98 22 LYS C CA 1
ATOM 2571 C C . LYS C 1 5 ? 39.052 35.254 -7.349 1.00 25.83 22 LYS C C 1
ATOM 2572 O O . LYS C 1 5 ? 39.641 36.032 -6.593 1.00 23.08 22 LYS C O 1
ATOM 2578 N N . ILE C 1 6 ? 37.729 35.234 -7.493 1.00 24.10 23 ILE C N 1
ATOM 2579 C CA . ILE C 1 6 ? 36.850 36.155 -6.783 1.00 22.61 23 ILE C CA 1
ATOM 2580 C C . ILE C 1 6 ? 35.798 35.415 -5.975 1.00 22.53 23 ILE C C 1
ATOM 2581 O O . ILE C 1 6 ? 35.148 34.491 -6.470 1.00 19.34 23 ILE C O 1
ATOM 2586 N N . LEU C 1 7 ? 35.646 35.821 -4.717 1.00 22.04 24 LEU C N 1
ATOM 2587 C CA . LEU C 1 7 ? 34.677 35.204 -3.822 1.00 21.88 24 LEU C CA 1
ATOM 2588 C C . LEU C 1 7 ? 33.536 36.143 -3.467 1.00 22.28 24 LEU C C 1
ATOM 2589 O O . LEU C 1 7 ? 33.737 37.353 -3.322 1.00 20.66 24 LEU C O 1
ATOM 2594 N N . LEU C 1 8 ? 32.345 35.571 -3.315 1.00 18.58 25 LEU C N 1
ATOM 2595 C CA . LEU C 1 8 ? 31.152 36.310 -2.917 1.00 19.88 25 LEU C CA 1
ATOM 2596 C C . LEU C 1 8 ? 30.870 35.816 -1.503 1.00 20.64 25 LEU C C 1
ATOM 2597 O O . LEU C 1 8 ? 30.689 34.617 -1.289 1.00 20.56 25 LEU C O 1
ATOM 2602 N N . ILE C 1 9 ? 30.841 36.740 -0.547 1.00 19.90 26 ILE C N 1
ATOM 2603 C CA . ILE C 1 9 ? 30.616 36.417 0.858 1.00 20.47 26 ILE C CA 1
ATOM 2604 C C . ILE C 1 9 ? 29.460 37.242 1.424 1.00 19.47 26 ILE C C 1
ATOM 2605 O O . ILE C 1 9 ? 29.201 38.353 0.955 1.00 17.38 26 ILE C O 1
ATOM 2610 N N . GLY C 1 10 ? 28.765 36.701 2.429 1.00 18.43 27 GLY C N 1
ATOM 2611 C CA . GLY C 1 10 ? 27.640 37.404 3.027 1.00 17.79 27 GLY C CA 1
ATOM 2612 C C . GLY C 1 10 ? 26.566 36.484 3.595 1.00 20.67 27 GLY C C 1
ATOM 2613 O O . GLY C 1 10 ? 26.557 35.278 3.308 1.00 19.85 27 GLY C O 1
ATOM 2614 N N . ASP C 1 11 ? 25.666 37.049 4.403 1.00 21.90 28 ASP C N 1
ATOM 2615 C CA . ASP C 1 11 ? 24.560 36.292 5.020 1.00 23.78 28 ASP C CA 1
ATOM 2616 C C . ASP C 1 11 ? 23.787 35.519 3.954 1.00 25.05 28 ASP C C 1
ATOM 2617 O O . ASP C 1 11 ? 23.660 35.974 2.829 1.00 24.22 28 ASP C O 1
ATOM 2622 N N . SER C 1 12 ? 23.242 34.362 4.314 1.00 25.04 29 SER C N 1
ATOM 2623 C CA . SER C 1 12 ? 22.485 33.580 3.347 1.00 25.54 29 SER C CA 1
ATOM 2624 C C . SER C 1 12 ? 21.213 34.346 2.977 1.00 25.11 29 SER C C 1
ATOM 2625 O O . SER C 1 12 ? 20.630 35.055 3.805 1.00 23.87 29 SER C O 1
ATOM 2628 N N . GLY C 1 13 ? 20.814 34.241 1.714 1.00 23.49 30 GLY C N 1
ATOM 2629 C CA . GLY C 1 13 ? 19.608 34.903 1.255 1.00 24.49 30 GLY C CA 1
ATOM 2630 C C . GLY C 1 13 ? 19.720 36.336 0.761 1.00 23.11 30 GLY C C 1
ATOM 2631 O O . GLY C 1 13 ? 18.699 36.933 0.419 1.00 23.83 30 GLY C O 1
ATOM 2632 N N . VAL C 1 14 ? 20.930 36.893 0.721 1.00 22.40 31 VAL C N 1
ATOM 2633 C CA . VAL C 1 14 ? 21.126 38.271 0.259 1.00 21.21 31 VAL C CA 1
ATOM 2634 C C . VAL C 1 14 ? 21.168 38.370 -1.273 1.00 20.65 31 VAL C C 1
ATOM 2635 O O . VAL C 1 14 ? 21.037 39.451 -1.833 1.00 20.93 31 VAL C O 1
ATOM 2639 N N . GLY C 1 15 ? 21.344 37.243 -1.952 1.00 19.48 32 GLY C N 1
ATOM 2640 C CA . GLY C 1 15 ? 21.370 37.266 -3.404 1.00 20.57 32 GLY C CA 1
ATOM 2641 C C . GLY C 1 15 ? 22.733 37.014 -4.022 1.00 19.67 32 GLY C C 1
ATOM 2642 O O . GLY C 1 15 ? 22.979 37.419 -5.158 1.00 21.04 32 GLY C O 1
ATOM 2643 N N . LYS C 1 16 ? 23.616 36.348 -3.290 1.00 20.91 33 LYS C N 1
ATOM 2644 C CA . LYS C 1 16 ? 24.959 36.054 -3.807 1.00 20.50 33 LYS C CA 1
ATOM 2645 C C . LYS C 1 16 ? 24.923 35.150 -5.036 1.00 20.15 33 LYS C C 1
ATOM 2646 O O . LYS C 1 16 ? 25.543 35.456 -6.071 1.00 19.67 33 LYS C O 1
ATOM 2652 N N . SER C 1 17 ? 24.216 34.029 -4.920 1.00 18.04 34 SER C N 1
ATOM 2653 C CA . SER C 1 17 ? 24.127 33.090 -6.030 1.00 18.63 34 SER C CA 1
ATOM 2654 C C . SER C 1 17 ? 23.387 33.746 -7.209 1.00 18.25 34 SER C C 1
ATOM 2655 O O . SER C 1 17 ? 23.782 33.579 -8.370 1.00 19.13 34 SER C O 1
ATOM 2658 N N . CYS C 1 18 ? 22.332 34.507 -6.926 1.00 18.75 35 CYS C N 1
ATOM 2659 C CA . CYS C 1 18 ? 21.597 35.183 -7.998 1.00 19.04 35 CYS C CA 1
ATOM 2660 C C . CYS C 1 18 ? 22.461 36.194 -8.734 1.00 19.55 35 CYS C C 1
ATOM 2661 O O . CYS C 1 18 ? 22.386 36.313 -9.958 1.00 16.56 35 CYS C O 1
ATOM 2664 N N . LEU C 1 19 ? 23.289 36.932 -7.997 1.00 19.29 36 LEU C N 1
ATOM 2665 C CA . LEU C 1 19 ? 24.162 37.899 -8.640 1.00 17.86 36 LEU C CA 1
ATOM 2666 C C . LEU C 1 19 ? 25.129 37.191 -9.582 1.00 18.07 36 LEU C C 1
ATOM 2667 O O . LEU C 1 19 ? 25.406 37.678 -10.675 1.00 16.94 36 LEU C O 1
ATOM 2672 N N . LEU C 1 20 ? 25.638 36.041 -9.163 1.00 19.17 37 LEU C N 1
ATOM 2673 C CA . LEU C 1 20 ? 26.586 35.299 -9.980 1.00 21.62 37 LEU C CA 1
ATOM 2674 C C . LEU C 1 20 ? 25.898 34.772 -11.236 1.00 23.15 37 LEU C C 1
ATOM 2675 O O . LEU C 1 20 ? 26.432 34.891 -12.341 1.00 20.42 37 LEU C O 1
ATOM 2680 N N . VAL C 1 21 ? 24.701 34.218 -11.067 1.00 23.61 38 VAL C N 1
ATOM 2681 C CA . VAL C 1 21 ? 23.945 33.694 -12.200 1.00 23.51 38 VAL C CA 1
ATOM 2682 C C . VAL C 1 21 ? 23.579 34.804 -13.180 1.00 24.10 38 VAL C C 1
ATOM 2683 O O . VAL C 1 21 ? 23.671 34.618 -14.398 1.00 24.76 38 VAL C O 1
ATOM 2687 N N . ARG C 1 22 ? 23.152 35.955 -12.668 1.00 23.02 39 ARG C N 1
ATOM 2688 C CA . ARG C 1 22 ? 22.813 37.055 -13.556 1.00 23.55 39 ARG C CA 1
ATOM 2689 C C . ARG C 1 22 ? 24.028 37.472 -14.381 1.00 24.30 39 ARG C C 1
ATOM 2690 O O . ARG C 1 22 ? 23.907 37.701 -15.584 1.00 24.16 39 ARG C O 1
ATOM 2698 N N . PHE C 1 23 ? 25.192 37.558 -13.738 1.00 23.23 40 PHE C N 1
ATOM 2699 C CA . PHE C 1 23 ? 26.432 37.958 -14.413 1.00 23.23 40 PHE C CA 1
ATOM 2700 C C . PHE C 1 23 ? 26.940 36.962 -15.463 1.00 23.24 40 PHE C C 1
ATOM 2701 O O . PHE C 1 23 ? 27.364 37.362 -16.555 1.00 22.96 40 PHE C O 1
ATOM 2709 N N . VAL C 1 24 ? 26.892 35.676 -15.137 1.00 21.89 41 VAL C N 1
ATOM 2710 C CA . VAL C 1 24 ? 27.390 34.636 -16.044 1.00 25.19 41 VAL C CA 1
ATOM 2711 C C . VAL C 1 24 ? 26.385 34.089 -17.064 1.00 26.43 41 VAL C C 1
ATOM 2712 O O . VAL C 1 24 ? 26.719 33.938 -18.237 1.00 27.62 41 VAL C O 1
ATOM 2716 N N . GLU C 1 25 ? 25.168 33.800 -16.624 1.00 28.24 42 GLU C N 1
ATOM 2717 C CA . GLU C 1 25 ? 24.154 33.235 -17.514 1.00 32.60 42 GLU C CA 1
ATOM 2718 C C . GLU C 1 25 ? 23.015 34.177 -17.902 1.00 33.47 42 GLU C C 1
ATOM 2719 O O . GLU C 1 25 ? 22.063 33.765 -18.579 1.00 31.88 42 GLU C O 1
ATOM 2725 N N . ASP C 1 26 ? 23.118 35.436 -17.484 1.00 34.05 43 ASP C N 1
ATOM 2726 C CA . ASP C 1 26 ? 22.098 36.437 -17.768 1.00 34.47 43 ASP C CA 1
ATOM 2727 C C . ASP C 1 26 ? 20.699 35.898 -17.472 1.00 34.37 43 ASP C C 1
ATOM 2728 O O . ASP C 1 26 ? 19.770 36.040 -18.272 1.00 35.03 43 ASP C O 1
ATOM 2733 N N . LYS C 1 27 ? 20.556 35.273 -16.311 1.00 32.82 44 LYS C N 1
ATOM 2734 C CA . LYS C 1 27 ? 19.275 34.721 -15.896 1.00 33.27 44 LYS C CA 1
ATOM 2735 C C . LYS C 1 27 ? 18.968 35.177 -14.479 1.00 33.13 44 LYS C C 1
ATOM 2736 O O . LYS C 1 27 ? 19.835 35.700 -13.780 1.00 31.12 44 LYS C O 1
ATOM 2742 N N . PHE C 1 28 ? 17.723 34.959 -14.067 1.00 33.08 45 PHE C N 1
ATOM 2743 C CA . PHE C 1 28 ? 17.269 35.275 -12.724 1.00 34.46 45 PHE C CA 1
ATOM 2744 C C . PHE C 1 28 ? 16.033 34.455 -12.411 1.00 37.40 45 PHE C C 1
ATOM 2745 O O . PHE C 1 28 ? 15.009 34.595 -13.079 1.00 38.34 45 PHE C O 1
ATOM 2753 N N . ASN C 1 29 ? 16.126 33.608 -11.396 1.00 40.01 46 ASN C N 1
ATOM 2754 C CA . ASN C 1 29 ? 15.004 32.773 -10.995 1.00 43.27 46 ASN C CA 1
ATOM 2755 C C . ASN C 1 29 ? 14.606 33.109 -9.574 1.00 43.78 46 ASN C C 1
ATOM 2756 O O . ASN C 1 29 ? 15.404 32.957 -8.652 1.00 44.44 46 ASN C O 1
ATOM 2761 N N . PRO C 1 30 ? 13.364 33.578 -9.375 1.00 44.64 47 PRO C N 1
ATOM 2762 C CA . PRO C 1 30 ? 12.899 33.921 -8.028 1.00 45.76 47 PRO C CA 1
ATOM 2763 C C . PRO C 1 30 ? 12.997 32.699 -7.117 1.00 46.86 47 PRO C C 1
ATOM 2764 O O . PRO C 1 30 ? 13.040 32.825 -5.891 1.00 47.36 47 PRO C O 1
ATOM 2768 N N . SER C 1 31 ? 13.039 31.520 -7.735 1.00 48.54 48 SER C N 1
ATOM 2769 C CA . SER C 1 31 ? 13.121 30.257 -7.003 1.00 50.22 48 SER C CA 1
ATOM 2770 C C . SER C 1 31 ? 14.351 29.437 -7.399 1.00 50.77 48 SER C C 1
ATOM 2771 O O . SER C 1 31 ? 14.350 28.207 -7.295 1.00 51.26 48 SER C O 1
ATOM 2774 N N . PHE C 1 32 ? 15.397 30.123 -7.849 1.00 51.17 49 PHE C N 1
ATOM 2775 C CA . PHE C 1 32 ? 16.634 29.462 -8.257 1.00 50.90 49 PHE C CA 1
ATOM 2776 C C . PHE C 1 32 ? 17.252 28.658 -7.114 1.00 51.81 49 PHE C C 1
ATOM 2777 O O . PHE C 1 32 ? 17.133 29.024 -5.943 1.00 52.05 49 PHE C O 1
ATOM 2785 N N . ILE C 1 33 ? 17.909 27.558 -7.470 1.00 51.75 50 ILE C N 1
ATOM 2786 C CA . ILE C 1 33 ? 18.568 26.690 -6.501 1.00 51.40 50 ILE C CA 1
ATOM 2787 C C . ILE C 1 33 ? 19.886 26.215 -7.108 1.00 52.01 50 ILE C C 1
ATOM 2788 O O . ILE C 1 33 ? 19.893 25.490 -8.108 1.00 52.45 50 ILE C O 1
ATOM 2793 N N . THR C 1 34 ? 21.003 26.628 -6.514 1.00 52.34 51 THR C N 1
ATOM 2794 C CA . THR C 1 34 ? 22.310 26.231 -7.026 1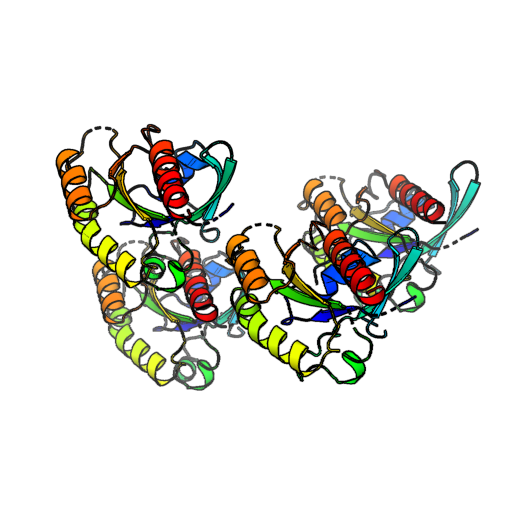.00 52.70 51 THR C CA 1
ATOM 2795 C C . THR C 1 34 ? 22.519 24.738 -6.792 1.00 53.10 51 THR C C 1
ATOM 2796 O O . THR C 1 34 ? 21.821 24.122 -5.982 1.00 52.75 51 THR C O 1
ATOM 2800 N N . THR C 1 35 ? 23.481 24.163 -7.506 1.00 53.72 52 THR C N 1
ATOM 2801 C CA . THR C 1 35 ? 23.776 22.741 -7.392 1.00 54.24 52 THR C CA 1
ATOM 2802 C C . THR C 1 35 ? 24.864 22.471 -6.358 1.00 54.32 52 THR C C 1
ATOM 2803 O O . THR C 1 35 ? 25.927 23.099 -6.380 1.00 54.55 52 THR C O 1
ATOM 2807 N N . ILE C 1 36 ? 24.589 21.539 -5.449 1.00 54.19 53 ILE C N 1
ATOM 2808 C CA . ILE C 1 36 ? 25.552 21.168 -4.420 1.00 53.81 53 ILE C CA 1
ATOM 2809 C C . ILE C 1 36 ? 26.656 20.354 -5.088 1.00 53.35 53 ILE C C 1
ATOM 2810 O O . ILE C 1 36 ? 26.436 19.210 -5.490 1.00 54.30 53 ILE C O 1
ATOM 2815 N N . GLY C 1 37 ? 27.836 20.954 -5.216 1.00 52.64 54 GLY C N 1
ATOM 2816 C CA . GLY C 1 37 ? 28.953 20.271 -5.848 1.00 51.09 54 GLY C CA 1
ATOM 2817 C C . GLY C 1 37 ? 29.896 21.220 -6.571 1.00 50.02 54 GLY C C 1
ATOM 2818 O O . GLY C 1 37 ? 31.085 21.277 -6.255 1.00 50.73 54 GLY C O 1
ATOM 2819 N N . ILE C 1 38 ? 29.377 21.958 -7.550 1.00 48.15 55 ILE C N 1
ATOM 2820 C CA . ILE C 1 38 ? 30.195 22.909 -8.300 1.00 46.54 55 ILE C CA 1
ATOM 2821 C C . ILE C 1 38 ? 30.103 24.264 -7.616 1.00 44.67 55 ILE C C 1
ATOM 2822 O O . ILE C 1 38 ? 29.048 24.901 -7.627 1.00 44.43 55 ILE C O 1
ATOM 2827 N N . ASP C 1 39 ? 31.216 24.702 -7.030 1.00 42.20 56 ASP C N 1
ATOM 2828 C CA . ASP C 1 39 ? 31.252 25.967 -6.303 1.00 40.86 56 ASP C CA 1
ATOM 2829 C C . ASP C 1 39 ? 31.694 27.202 -7.077 1.00 38.71 56 ASP C C 1
ATOM 2830 O O . ASP C 1 39 ? 31.632 28.307 -6.546 1.00 39.53 56 ASP C O 1
ATOM 2835 N N . PHE C 1 40 ? 32.140 27.043 -8.316 1.00 36.30 57 PHE C N 1
ATOM 2836 C CA . PHE C 1 40 ? 32.561 28.216 -9.060 1.00 34.89 57 PHE C CA 1
ATOM 2837 C C . PHE C 1 40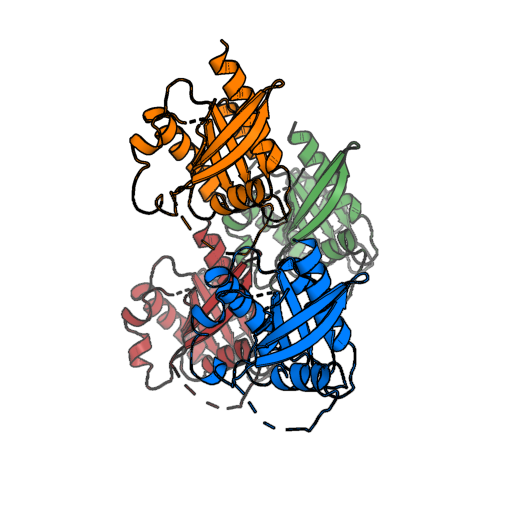 ? 32.151 28.194 -10.522 1.00 33.28 57 PHE C C 1
ATOM 2838 O O . PHE C 1 40 ? 31.843 27.141 -11.085 1.00 32.07 57 PHE C O 1
ATOM 2846 N N . LYS C 1 41 ? 32.143 29.376 -11.121 1.00 32.03 58 LYS C N 1
ATOM 2847 C CA . LYS C 1 41 ? 31.797 29.541 -12.521 1.00 31.76 58 LYS C CA 1
ATOM 2848 C C . LYS C 1 41 ? 32.918 30.351 -13.153 1.00 31.44 58 LYS C C 1
ATOM 2849 O O . LYS C 1 41 ? 33.679 31.005 -12.443 1.00 31.08 58 LYS C O 1
ATOM 2855 N N . ILE C 1 42 ? 33.034 30.286 -14.474 1.00 30.54 59 ILE C N 1
ATOM 2856 C CA . ILE C 1 42 ? 34.075 31.013 -15.189 1.00 31.91 59 ILE C CA 1
ATOM 2857 C C . ILE C 1 42 ? 33.489 31.950 -16.233 1.00 31.21 59 ILE C C 1
ATOM 2858 O O . ILE C 1 42 ? 32.519 31.620 -16.900 1.00 30.12 59 ILE C O 1
ATOM 2863 N N . LYS C 1 43 ? 34.077 33.132 -16.349 1.00 32.22 60 LYS C N 1
ATOM 2864 C CA . LYS C 1 43 ? 33.654 34.104 -17.343 1.00 31.23 60 LYS C CA 1
ATOM 2865 C C . LYS C 1 43 ? 34.862 34.944 -17.711 1.00 32.06 60 LYS C C 1
ATOM 2866 O O . LYS C 1 43 ? 35.554 35.478 -16.838 1.00 31.31 60 LYS C O 1
ATOM 2872 N N . THR C 1 44 ? 35.121 35.046 -19.008 1.00 31.57 61 THR C N 1
ATOM 2873 C CA . THR C 1 44 ? 36.252 35.816 -19.497 1.00 32.81 61 THR C CA 1
ATOM 2874 C C . THR C 1 44 ? 35.789 37.209 -19.888 1.00 32.49 61 THR C C 1
ATOM 2875 O O . THR C 1 44 ? 34.858 37.357 -20.674 1.00 32.65 61 THR C O 1
ATOM 2879 N N . VAL C 1 45 ? 36.413 38.237 -19.334 1.00 31.03 62 VAL C N 1
ATOM 2880 C CA . VAL C 1 45 ? 36.028 39.585 -19.707 1.00 30.99 62 VAL C CA 1
ATOM 2881 C C . VAL C 1 45 ? 37.241 40.373 -20.182 1.00 32.71 62 VAL C C 1
ATOM 2882 O O . VAL C 1 45 ? 38.387 39.948 -20.001 1.00 31.23 62 VAL C O 1
ATOM 2886 N N . ASP C 1 46 ? 36.978 41.517 -20.801 1.00 33.60 63 ASP C N 1
ATOM 2887 C CA . ASP C 1 46 ? 38.042 42.362 -21.309 1.00 37.18 63 ASP C CA 1
ATOM 2888 C C . ASP C 1 46 ? 38.298 43.526 -20.364 1.00 36.88 63 ASP C C 1
ATOM 2889 O O . ASP C 1 46 ? 37.418 44.357 -20.134 1.00 37.88 63 ASP C O 1
ATOM 2894 N N . ILE C 1 47 ? 39.507 43.560 -19.812 1.00 37.54 64 ILE C N 1
ATOM 2895 C CA . ILE C 1 47 ? 39.937 44.609 -18.892 1.00 38.31 64 ILE C CA 1
ATOM 2896 C C . ILE C 1 47 ? 41.210 45.232 -19.470 1.00 39.41 64 ILE C C 1
ATOM 2897 O O . ILE C 1 47 ? 42.292 44.640 -19.413 1.00 38.49 64 ILE C O 1
ATOM 2902 N N . ASN C 1 48 ? 41.064 46.424 -20.037 1.00 40.10 65 ASN C N 1
ATOM 2903 C CA . ASN C 1 48 ? 42.182 47.136 -20.655 1.00 41.61 65 ASN C CA 1
ATOM 2904 C C . ASN C 1 48 ? 42.573 46.504 -21.986 1.00 40.97 65 ASN C C 1
ATOM 2905 O O . ASN C 1 48 ? 43.756 46.435 -22.324 1.00 41.48 65 ASN C O 1
ATOM 2910 N N . GLY C 1 49 ? 41.574 46.034 -22.727 1.00 39.75 66 GLY C N 1
ATOM 2911 C CA . GLY C 1 49 ? 41.824 45.427 -24.022 1.00 38.56 66 GLY C CA 1
ATOM 2912 C C . GLY C 1 49 ? 42.461 44.052 -23.984 1.00 38.70 66 GLY C C 1
ATOM 2913 O O . GLY C 1 49 ? 42.880 43.540 -25.019 1.00 38.11 66 GLY C O 1
ATOM 2914 N N . LYS C 1 50 ? 42.528 43.448 -22.800 1.00 38.60 67 LYS C N 1
ATOM 2915 C CA . LYS C 1 50 ? 43.129 42.122 -22.646 1.00 38.23 67 LYS C CA 1
ATOM 2916 C C . LYS C 1 50 ? 42.155 41.136 -21.992 1.00 37.44 67 LYS C C 1
ATOM 2917 O O . LYS C 1 50 ? 41.327 41.518 -21.164 1.00 35.96 67 LYS C O 1
ATOM 2923 N N . LYS C 1 51 ? 42.265 39.867 -22.373 1.00 37.58 68 LYS C N 1
ATOM 2924 C CA . LYS C 1 51 ? 41.404 38.813 -21.840 1.00 37.84 68 LYS C CA 1
ATOM 2925 C C . LYS C 1 51 ? 41.754 38.373 -20.418 1.00 36.51 68 LYS C C 1
ATOM 2926 O O . LYS C 1 51 ? 42.872 37.925 -20.156 1.00 37.52 68 LYS C O 1
ATOM 2932 N N . VAL C 1 52 ? 40.795 38.499 -19.504 1.00 35.47 69 VAL C N 1
ATOM 2933 C CA . VAL C 1 52 ? 40.989 38.069 -18.119 1.00 33.78 69 VAL C CA 1
ATOM 2934 C C . VAL C 1 52 ? 39.894 37.068 -17.761 1.00 32.40 69 VAL C C 1
ATOM 2935 O O . VAL C 1 52 ? 38.707 37.343 -17.928 1.00 29.82 69 VAL C O 1
ATOM 2939 N N . LYS C 1 53 ? 40.305 35.905 -17.275 1.00 32.34 70 LYS C N 1
ATOM 2940 C CA . LYS C 1 53 ? 39.365 34.866 -16.897 1.00 32.60 70 LYS C CA 1
ATOM 2941 C C . LYS C 1 53 ? 39.026 35.000 -15.415 1.00 31.70 70 LYS C C 1
ATOM 2942 O O . LYS C 1 53 ? 39.902 34.937 -14.557 1.00 30.65 70 LYS C O 1
ATOM 2948 N N . LEU C 1 54 ? 37.749 35.200 -15.118 1.00 30.04 71 LEU C N 1
ATOM 2949 C CA . LEU C 1 54 ? 37.317 35.334 -13.740 1.00 28.32 71 LEU C CA 1
ATOM 2950 C C . LEU C 1 54 ? 36.818 33.990 -13.211 1.00 28.59 71 LEU C C 1
ATOM 2951 O O . LEU C 1 54 ? 35.945 33.374 -13.815 1.00 28.85 71 LEU C O 1
ATOM 2956 N N . GLN C 1 55 ? 37.389 33.527 -12.101 1.00 27.95 72 GLN C N 1
ATOM 2957 C CA . GLN C 1 55 ? 36.943 32.277 -11.484 1.00 27.09 72 GLN C CA 1
ATOM 2958 C C . GLN C 1 55 ? 36.114 32.758 -10.295 1.00 27.62 72 GLN C C 1
ATOM 2959 O O . GLN C 1 55 ? 36.649 33.173 -9.267 1.00 24.63 72 GLN C O 1
ATOM 2965 N N . ILE C 1 56 ? 34.796 32.718 -10.457 1.00 27.10 73 ILE C N 1
ATOM 2966 C CA . ILE C 1 56 ? 33.876 33.203 -9.444 1.00 27.82 73 ILE C CA 1
ATOM 2967 C C . ILE C 1 56 ? 33.318 32.111 -8.540 1.00 27.65 73 ILE C C 1
ATOM 2968 O O . ILE C 1 56 ? 32.596 31.214 -8.990 1.00 28.26 73 ILE C O 1
ATOM 2973 N N . TRP C 1 57 ? 33.641 32.216 -7.254 1.00 27.30 74 TRP C N 1
ATOM 2974 C CA . TRP C 1 57 ? 33.215 31.241 -6.255 1.00 28.15 74 TRP C CA 1
ATOM 2975 C C . TRP C 1 57 ? 31.980 31.651 -5.466 1.00 29.35 74 TRP C C 1
ATOM 2976 O O . TRP C 1 57 ? 31.830 32.810 -5.086 1.00 29.13 74 TRP C O 1
ATOM 2987 N N . ASP C 1 58 ? 31.125 30.682 -5.179 1.00 31.41 75 ASP C N 1
ATOM 2988 C CA . ASP C 1 58 ? 29.895 30.942 -4.444 1.00 34.81 75 ASP C CA 1
ATOM 2989 C C . ASP C 1 58 ? 29.435 29.726 -3.628 1.00 37.47 75 ASP C C 1
ATOM 2990 O O . ASP C 1 58 ? 29.052 28.704 -4.199 1.00 39.48 75 ASP C O 1
ATOM 2995 N N . THR C 1 59 ? 29.453 29.849 -2.301 1.00 39.96 76 THR C N 1
ATOM 2996 C CA . THR C 1 59 ? 29.052 28.761 -1.395 1.00 42.31 76 THR C CA 1
ATOM 2997 C C . THR C 1 59 ? 27.570 28.767 -0.993 1.00 42.46 76 THR C C 1
ATOM 2998 O O . THR C 1 59 ? 26.925 29.818 -0.955 1.00 43.09 76 THR C O 1
ATOM 3002 N N . ALA C 1 60 ? 27.045 27.581 -0.688 1.00 43.66 77 ALA C N 1
ATOM 3003 C CA . ALA C 1 60 ? 25.653 27.420 -0.275 1.00 43.61 77 ALA C CA 1
ATOM 3004 C C . ALA C 1 60 ? 25.484 27.800 1.191 1.00 44.24 77 ALA C C 1
ATOM 3005 O O . ALA C 1 60 ? 26.445 27.799 1.959 1.00 42.55 77 ALA C O 1
ATOM 3007 N N . GLY C 1 61 ? 24.246 28.105 1.567 1.00 45.20 78 GLY C N 1
ATOM 3008 C CA . GLY C 1 61 ? 23.944 28.501 2.929 1.00 47.35 78 GLY C CA 1
ATOM 3009 C C . GLY C 1 61 ? 24.478 27.599 4.026 1.00 48.95 78 GLY C C 1
ATOM 3010 O O . GLY C 1 61 ? 25.294 28.028 4.843 1.00 49.42 78 GLY C O 1
ATOM 3011 N N . GLN C 1 62 ? 24.034 26.347 4.052 1.00 49.49 79 GLN C N 1
ATOM 3012 C CA . GLN C 1 62 ? 24.478 25.437 5.098 1.00 50.40 79 GLN C CA 1
ATOM 3013 C C . GLN C 1 62 ? 25.877 24.868 4.876 1.00 48.90 79 GLN C C 1
ATOM 3014 O O . GLN C 1 62 ? 26.249 23.846 5.449 1.00 48.44 79 GLN C O 1
ATOM 3020 N N . GLU C 1 63 ? 26.645 25.547 4.032 1.00 47.05 80 GLU C N 1
ATOM 3021 C CA . GLU C 1 63 ? 28.031 25.179 3.769 1.00 45.83 80 GLU C CA 1
ATOM 3022 C C . GLU C 1 63 ? 28.814 26.403 4.225 1.00 44.58 80 GLU C C 1
ATOM 3023 O O . GLU C 1 63 ? 29.991 26.583 3.895 1.00 42.58 80 GLU C O 1
ATOM 3029 N N . ARG C 1 64 ? 28.122 27.234 5.003 1.00 42.74 81 ARG C N 1
ATOM 3030 C CA . ARG C 1 64 ? 28.658 28.476 5.542 1.00 42.37 81 ARG C CA 1
ATOM 3031 C C . ARG C 1 64 ? 29.883 28.308 6.441 1.00 41.23 81 ARG C C 1
ATOM 3032 O O . ARG C 1 64 ? 30.648 29.252 6.622 1.00 40.74 81 ARG C O 1
ATOM 3040 N N . PHE C 1 65 ? 30.069 27.121 7.015 1.00 40.13 82 PHE C N 1
ATOM 3041 C CA . PHE C 1 65 ? 31.219 26.884 7.890 1.00 38.08 82 PHE C CA 1
ATOM 3042 C C . PHE C 1 65 ? 32.510 27.039 7.086 1.00 37.40 82 PHE C C 1
ATOM 3043 O O . PHE C 1 65 ? 33.540 27.450 7.617 1.00 36.81 82 PHE C O 1
ATOM 3051 N N . ARG C 1 66 ? 32.444 26.703 5.800 1.00 36.03 83 ARG C N 1
ATOM 3052 C CA . ARG C 1 66 ? 33.596 26.797 4.914 1.00 35.09 83 ARG C CA 1
ATOM 3053 C C . ARG C 1 66 ? 34.074 28.238 4.768 1.00 35.33 83 ARG C C 1
ATOM 3054 O O . ARG C 1 66 ? 35.259 28.485 4.546 1.00 34.70 83 ARG C O 1
ATOM 3062 N N . THR C 1 67 ? 33.152 29.185 4.894 1.00 35.42 84 THR C N 1
ATOM 3063 C CA . THR C 1 67 ? 33.500 30.593 4.745 1.00 37.37 84 THR C CA 1
ATOM 3064 C C . THR C 1 67 ? 34.175 31.217 5.975 1.00 37.97 84 THR C C 1
ATOM 3065 O O . THR C 1 67 ? 34.315 32.437 6.060 1.00 39.86 84 THR C O 1
ATOM 3069 N N . ILE C 1 68 ? 34.577 30.384 6.930 1.00 38.50 85 ILE C N 1
ATOM 3070 C CA . ILE C 1 68 ? 35.281 30.884 8.107 1.00 37.90 85 ILE C CA 1
ATOM 3071 C C . ILE C 1 68 ? 36.627 30.185 8.244 1.00 37.12 85 ILE C C 1
ATOM 3072 O O . ILE C 1 68 ? 37.316 30.351 9.244 1.00 38.59 85 ILE C O 1
ATOM 3077 N N . THR C 1 69 ? 37.013 29.414 7.231 1.00 36.65 86 THR C N 1
ATOM 3078 C CA . THR C 1 69 ? 38.292 28.707 7.270 1.00 36.94 86 THR C CA 1
ATOM 3079 C C . THR C 1 69 ? 39.329 29.421 6.414 1.00 36.54 86 THR C C 1
ATOM 3080 O O . THR C 1 69 ? 38.988 30.142 5.482 1.00 35.80 86 THR C O 1
ATOM 3084 N N . THR C 1 70 ? 40.602 29.215 6.731 1.00 38.37 87 THR C N 1
ATOM 3085 C CA . THR C 1 70 ? 41.683 29.850 5.990 1.00 37.70 87 THR C CA 1
ATOM 3086 C C . THR C 1 70 ? 41.833 29.243 4.601 1.00 37.66 87 THR C C 1
ATOM 3087 O O . THR C 1 70 ? 42.206 29.928 3.652 1.00 36.90 87 THR C O 1
ATOM 3091 N N . ALA C 1 71 ? 41.539 27.952 4.492 1.00 37.09 88 ALA C N 1
ATOM 3092 C CA . ALA C 1 71 ? 41.655 27.241 3.223 1.00 36.81 88 ALA C CA 1
ATOM 3093 C C . ALA C 1 71 ? 40.722 27.804 2.153 1.00 36.28 88 ALA C C 1
ATOM 3094 O O . ALA C 1 71 ? 41.081 27.853 0.978 1.00 35.51 88 ALA C O 1
ATOM 3096 N N . TYR C 1 72 ? 39.534 28.244 2.562 1.00 36.29 89 TYR C N 1
ATOM 3097 C CA . TYR C 1 72 ? 38.555 28.776 1.614 1.00 36.17 89 TYR C CA 1
ATOM 3098 C C . TYR C 1 72 ? 38.982 30.062 0.911 1.00 34.84 89 TYR C C 1
ATOM 3099 O O . TYR C 1 72 ? 38.580 30.311 -0.224 1.00 32.69 89 TYR C O 1
ATOM 3108 N N . TYR C 1 73 ? 39.785 30.881 1.583 1.00 33.13 90 TYR C N 1
ATOM 3109 C CA . TYR C 1 73 ? 40.229 32.140 0.994 1.00 33.44 90 TYR C CA 1
ATOM 3110 C C . TYR C 1 73 ? 41.552 32.056 0.262 1.00 33.15 90 TYR C C 1
ATOM 3111 O O . TYR C 1 73 ? 42.002 33.039 -0.326 1.00 32.44 90 TYR C O 1
ATOM 3120 N N . ARG C 1 74 ? 42.183 30.892 0.300 1.00 32.54 91 ARG C N 1
ATOM 3121 C CA . ARG C 1 74 ? 43.457 30.722 -0.379 1.00 32.72 91 ARG C CA 1
ATOM 3122 C C . ARG C 1 74 ? 43.357 31.096 -1.854 1.00 31.30 91 ARG C C 1
ATOM 3123 O O . ARG C 1 74 ? 42.493 30.587 -2.572 1.00 30.15 91 ARG C O 1
ATOM 3131 N N . GLY C 1 75 ? 44.236 31.994 -2.293 1.00 30.27 92 GLY C N 1
ATOM 3132 C CA . GLY C 1 75 ? 44.265 32.400 -3.690 1.00 29.73 92 GLY C CA 1
ATOM 3133 C C . GLY C 1 75 ? 43.288 33.460 -4.165 1.00 29.89 92 GLY C C 1
ATOM 3134 O O . GLY C 1 75 ? 43.369 33.911 -5.305 1.00 29.68 92 GLY C O 1
ATOM 3135 N N . ALA C 1 76 ? 42.358 33.865 -3.312 1.00 28.98 93 ALA C N 1
ATOM 3136 C CA . ALA C 1 76 ? 41.376 34.868 -3.699 1.00 28.16 93 ALA C CA 1
ATOM 3137 C C . ALA C 1 76 ? 41.978 36.267 -3.756 1.00 28.60 93 ALA C C 1
ATOM 3138 O O . ALA C 1 76 ? 42.600 36.721 -2.789 1.00 29.61 93 ALA C O 1
ATOM 3148 N N . GLY C 1 78 ? 39.962 38.839 -4.993 1.00 22.77 95 GLY C N 1
ATOM 3149 C CA . GLY C 1 78 ? 38.821 39.723 -4.941 1.00 20.40 95 GLY C CA 1
ATOM 3150 C C . GLY C 1 78 ? 37.805 39.097 -4.014 1.00 21.26 95 GLY C C 1
ATOM 3151 O O . GLY C 1 78 ? 37.569 37.887 -4.068 1.00 19.12 95 GLY C O 1
ATOM 3152 N N . ILE C 1 79 ? 37.218 39.912 -3.147 1.00 18.07 96 ILE C N 1
ATOM 3153 C CA . ILE C 1 79 ? 36.217 39.421 -2.219 1.00 18.74 96 ILE C CA 1
ATOM 3154 C C . ILE C 1 79 ? 35.100 40.448 -2.153 1.00 18.65 96 ILE C C 1
ATOM 3155 O O . ILE C 1 79 ? 35.301 41.608 -1.775 1.00 17.98 96 ILE C O 1
ATOM 3160 N N . ILE C 1 80 ? 33.913 40.017 -2.565 1.00 15.50 97 ILE C N 1
ATOM 3161 C CA . ILE C 1 80 ? 32.747 40.867 -2.585 1.00 15.90 97 ILE C CA 1
ATOM 3162 C C . ILE C 1 80 ? 31.905 40.557 -1.362 1.00 15.76 97 ILE C C 1
ATOM 3163 O O . ILE C 1 80 ? 31.516 39.406 -1.150 1.00 17.26 97 ILE C O 1
ATOM 3168 N N . LEU C 1 81 ? 31.658 41.578 -0.542 1.00 16.12 98 LEU C N 1
ATOM 3169 C CA . LEU C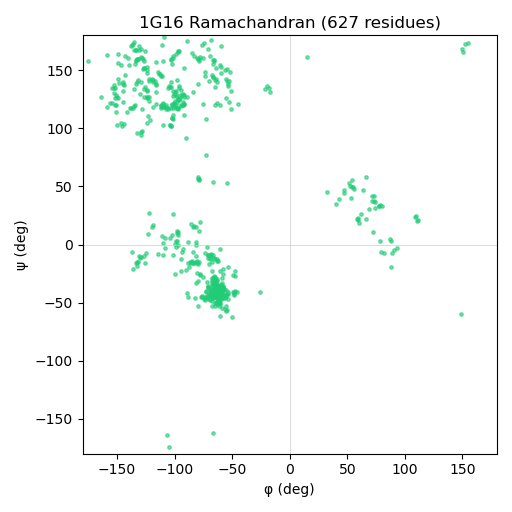 1 81 ? 30.833 41.431 0.650 1.00 17.75 98 LEU C CA 1
ATOM 3170 C C . LEU C 1 81 ? 29.447 41.925 0.271 1.00 16.49 98 LEU C C 1
ATOM 3171 O O . LEU C 1 81 ? 29.285 43.068 -0.142 1.00 15.52 98 LEU C O 1
ATOM 3176 N N . VAL C 1 82 ? 28.446 41.064 0.434 1.00 15.80 99 VAL C N 1
ATOM 3177 C CA . VAL C 1 82 ? 27.082 41.401 0.056 1.00 17.23 99 VAL C CA 1
ATOM 3178 C C . VAL C 1 82 ? 26.064 41.391 1.196 1.00 16.94 99 VAL C C 1
ATOM 3179 O O . VAL C 1 82 ? 26.108 40.521 2.074 1.00 17.62 99 VAL C O 1
ATOM 3183 N N . TYR C 1 83 ? 25.142 42.348 1.156 1.00 17.88 100 TYR C N 1
ATOM 3184 C CA . TYR C 1 83 ? 24.042 42.420 2.115 1.00 18.94 100 TYR C CA 1
ATOM 3185 C C . TYR C 1 83 ? 22.761 42.707 1.327 1.00 19.37 100 TYR C C 1
ATOM 3186 O O . TYR C 1 83 ? 22.820 43.056 0.150 1.00 19.22 100 TYR C O 1
ATOM 3195 N N . ASP C 1 84 ? 21.619 42.555 1.994 1.00 19.59 101 ASP C N 1
ATOM 3196 C CA . ASP C 1 84 ? 20.292 42.772 1.426 1.00 23.00 101 ASP C CA 1
ATOM 3197 C C . ASP C 1 84 ? 19.797 44.143 1.923 1.00 24.25 101 ASP C C 1
ATOM 3198 O O . ASP C 1 84 ? 19.678 44.361 3.133 1.00 25.51 101 ASP C O 1
ATOM 3203 N N . ILE C 1 85 ? 19.506 45.070 1.012 1.00 24.62 102 ILE C N 1
ATOM 3204 C CA . ILE C 1 85 ? 19.054 46.391 1.455 1.00 26.69 102 ILE C CA 1
ATOM 3205 C C . ILE C 1 85 ? 17.699 46.371 2.162 1.00 27.96 102 ILE C C 1
ATOM 3206 O O . ILE C 1 85 ? 17.310 47.360 2.782 1.00 28.48 102 ILE C O 1
ATOM 3211 N N . THR C 1 86 ? 16.988 45.250 2.084 1.00 28.09 103 THR C N 1
ATOM 3212 C CA . THR C 1 86 ? 15.683 45.144 2.732 1.00 29.51 103 THR C CA 1
ATOM 3213 C C . THR C 1 86 ? 15.791 44.410 4.065 1.00 30.95 103 THR C C 1
ATOM 3214 O O . THR C 1 86 ? 14.787 44.231 4.762 1.00 31.13 103 THR C O 1
ATOM 3218 N N . ASP C 1 87 ? 17.006 43.999 4.424 1.00 30.77 104 ASP C N 1
ATOM 3219 C CA . ASP C 1 87 ? 17.231 43.261 5.665 1.00 31.37 104 ASP C CA 1
ATOM 3220 C C . ASP C 1 87 ? 18.359 43.865 6.496 1.00 31.25 104 ASP C C 1
ATOM 3221 O O . ASP C 1 87 ? 19.529 43.533 6.303 1.00 28.92 104 ASP C O 1
ATOM 3226 N N . GLU C 1 88 ? 17.991 44.736 7.433 1.00 31.38 105 GLU C N 1
ATOM 3227 C CA . GLU C 1 88 ? 18.947 45.415 8.308 1.00 32.97 105 GLU C CA 1
ATOM 3228 C C . GLU C 1 88 ? 20.010 44.504 8.919 1.00 31.69 105 GLU C C 1
ATOM 3229 O O . GLU C 1 88 ? 21.184 44.877 9.005 1.00 31.14 105 GLU C O 1
ATOM 3235 N N . ARG C 1 89 ? 19.599 43.310 9.335 1.00 31.07 106 ARG C N 1
ATOM 3236 C CA . ARG C 1 89 ? 20.502 42.357 9.964 1.00 30.46 106 ARG C CA 1
ATOM 3237 C C . ARG C 1 89 ? 21.679 41.938 9.082 1.00 28.52 106 ARG C C 1
ATOM 3238 O O . ARG C 1 89 ? 22.815 41.825 9.560 1.00 26.36 106 ARG C O 1
ATOM 3246 N N . THR C 1 90 ? 21.422 41.715 7.797 1.00 25.51 107 THR C N 1
ATOM 3247 C CA . THR C 1 90 ? 22.496 41.307 6.896 1.00 24.62 107 THR C CA 1
ATOM 3248 C C . THR C 1 90 ? 23.500 42.436 6.715 1.00 23.27 107 THR C C 1
ATOM 3249 O O . THR C 1 90 ? 24.676 42.183 6.458 1.00 23.80 107 THR C O 1
ATOM 3253 N N . PHE C 1 91 ? 23.024 43.673 6.848 1.00 23.71 108 PHE C N 1
ATOM 3254 C CA . PHE C 1 91 ? 23.872 44.857 6.718 1.00 23.94 108 PHE C CA 1
ATOM 3255 C C . PHE C 1 91 ? 24.734 44.973 7.967 1.00 25.14 108 PHE C C 1
ATOM 3256 O O . PHE C 1 91 ? 25.945 45.186 7.884 1.00 23.65 108 PHE C O 1
ATOM 3264 N N . THR C 1 92 ? 24.100 44.830 9.127 1.00 27.70 109 THR C N 1
ATOM 3265 C CA . THR C 1 92 ? 24.811 44.901 10.398 1.00 28.60 109 THR C CA 1
ATOM 3266 C C . THR C 1 92 ? 25.906 43.839 10.453 1.00 29.12 109 THR C C 1
ATOM 3267 O O . THR C 1 92 ? 26.999 44.086 10.967 1.00 28.00 109 THR C O 1
ATOM 3271 N N . ASN C 1 93 ? 25.615 42.655 9.916 1.00 28.24 110 ASN C N 1
ATOM 3272 C CA . ASN C 1 93 ? 26.587 41.567 9.922 1.00 27.07 110 ASN C CA 1
ATOM 3273 C C . ASN C 1 93 ? 27.803 41.797 9.013 1.00 25.68 110 ASN C C 1
ATOM 3274 O O . ASN C 1 93 ? 28.793 41.075 9.108 1.00 24.94 110 ASN C O 1
ATOM 3279 N N . ILE C 1 94 ? 27.753 42.800 8.142 1.00 24.62 111 ILE C N 1
ATOM 3280 C CA . ILE C 1 94 ? 28.892 43.052 7.259 1.00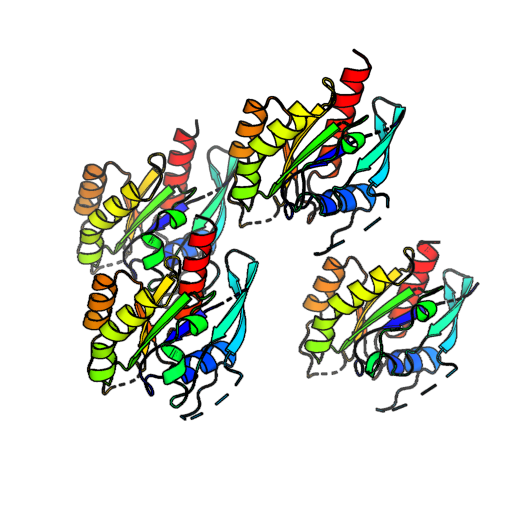 24.42 111 ILE C CA 1
ATOM 3281 C C . ILE C 1 94 ? 30.199 43.253 8.045 1.00 26.61 111 ILE C C 1
ATOM 3282 O O . ILE C 1 94 ? 31.257 42.776 7.639 1.00 25.20 111 ILE C O 1
ATOM 3287 N N . LYS C 1 95 ? 30.129 43.943 9.177 1.00 28.30 112 LYS C N 1
ATOM 3288 C CA . LYS C 1 95 ? 31.333 44.165 9.972 1.00 29.56 112 LYS C CA 1
ATOM 3289 C C . LYS C 1 95 ? 31.968 42.853 10.418 1.00 29.42 112 LYS C C 1
ATOM 3290 O O . LYS C 1 95 ? 33.186 42.734 10.468 1.00 28.76 112 LYS C O 1
ATOM 3296 N N . GLN C 1 96 ? 31.145 41.863 10.744 1.00 31.08 113 GLN C N 1
ATOM 3297 C CA . GLN C 1 96 ? 31.672 40.568 11.159 1.00 32.39 113 GLN C CA 1
ATOM 3298 C C . GLN C 1 96 ? 32.310 39.871 9.958 1.00 30.50 113 GLN C C 1
ATOM 3299 O O . GLN C 1 96 ? 33.390 39.294 10.070 1.00 32.14 113 GLN C O 1
ATOM 3305 N N . TRP C 1 97 ? 31.644 39.916 8.808 1.00 29.35 114 TRP C N 1
ATOM 3306 C CA . TRP C 1 97 ? 32.199 39.303 7.600 1.00 27.54 114 TRP C CA 1
ATOM 3307 C C . TRP C 1 97 ? 33.541 39.937 7.266 1.00 26.92 114 TRP C C 1
ATOM 3308 O O . TRP C 1 97 ? 34.491 39.243 6.921 1.00 27.42 114 TRP C O 1
ATOM 3319 N N . PHE C 1 98 ? 33.610 41.260 7.369 1.00 27.83 115 PHE C N 1
ATOM 3320 C CA . PHE C 1 98 ? 34.840 41.995 7.085 1.00 29.03 115 PHE C CA 1
ATOM 3321 C C . PHE C 1 98 ? 35.965 41.482 7.986 1.00 28.89 115 PHE C C 1
ATOM 3322 O O . PHE C 1 98 ? 37.089 41.258 7.541 1.00 28.79 115 PHE C O 1
ATOM 3330 N N . LYS C 1 99 ? 35.648 41.290 9.259 1.00 32.03 116 LYS C N 1
ATOM 3331 C CA . LYS C 1 99 ? 36.626 40.803 10.222 1.00 34.13 116 LYS C CA 1
ATOM 3332 C C . LYS C 1 99 ? 37.111 39.402 9.850 1.00 33.96 116 LYS C C 1
ATOM 3333 O O . LYS C 1 99 ? 38.315 39.137 9.800 1.00 34.16 116 LYS C O 1
ATOM 3339 N N . THR C 1 100 ? 36.166 38.505 9.592 1.00 33.53 117 THR C N 1
ATOM 3340 C CA . THR C 1 100 ? 36.496 37.138 9.209 1.00 32.88 117 THR C CA 1
ATOM 3341 C C . THR C 1 100 ? 37.371 37.107 7.958 1.00 32.38 117 THR C C 1
ATOM 3342 O O . THR C 1 100 ? 38.352 36.361 7.891 1.00 30.93 117 THR C O 1
ATOM 3346 N N . VAL C 1 101 ? 37.012 37.913 6.965 1.00 32.81 118 VAL C N 1
ATOM 3347 C CA . VAL C 1 101 ? 37.772 37.962 5.725 1.00 34.56 118 VAL C CA 1
ATOM 3348 C C . VAL C 1 101 ? 39.188 38.479 5.964 1.00 36.05 118 VAL C C 1
ATOM 3349 O O . VAL C 1 101 ? 40.154 37.909 5.465 1.00 37.68 118 VAL C O 1
ATOM 3353 N N . ASN C 1 102 ? 39.318 39.546 6.742 1.00 38.14 119 ASN C N 1
ATOM 3354 C CA . ASN C 1 102 ? 40.633 40.120 7.002 1.00 40.09 119 ASN C CA 1
ATOM 3355 C C . ASN C 1 102 ? 41.548 39.200 7.794 1.00 40.50 119 ASN C C 1
ATOM 3356 O O . ASN C 1 102 ? 42.771 39.249 7.645 1.00 40.92 119 ASN C O 1
ATOM 3361 N N . GLU C 1 103 ? 40.954 38.348 8.622 1.00 40.50 120 GLU C N 1
ATOM 3362 C CA . GLU C 1 103 ? 41.724 37.416 9.433 1.00 41.29 120 GLU C CA 1
ATOM 3363 C C . GLU C 1 103 ? 42.011 36.049 8.805 1.00 40.78 120 GLU C C 1
ATOM 3364 O O . GLU C 1 103 ? 42.933 35.359 9.230 1.00 40.50 120 GLU C O 1
ATOM 3370 N N . HIS C 1 104 ? 41.223 35.634 7.820 1.00 40.14 121 HIS C N 1
ATOM 3371 C CA . HIS C 1 104 ? 41.469 34.335 7.197 1.00 39.63 121 HIS C CA 1
ATOM 3372 C C . HIS C 1 104 ? 41.982 34.421 5.766 1.00 40.80 121 HIS C C 1
ATOM 3373 O O . HIS C 1 104 ? 42.391 33.411 5.194 1.00 41.24 121 HIS C O 1
ATOM 3380 N N . ALA C 1 105 ? 41.967 35.618 5.190 1.00 40.31 122 ALA C N 1
ATOM 3381 C CA . ALA C 1 105 ? 42.421 35.801 3.816 1.00 42.38 122 ALA C CA 1
ATOM 3382 C C . ALA C 1 105 ? 43.722 36.589 3.741 1.00 43.72 122 ALA C C 1
ATOM 3383 O O . ALA C 1 105 ? 44.192 37.126 4.742 1.00 45.21 122 ALA C O 1
ATOM 3385 N N . ASN C 1 106 ? 44.301 36.651 2.548 1.00 46.03 123 ASN C N 1
ATOM 3386 C CA . ASN C 1 106 ? 45.543 37.386 2.342 1.00 46.88 123 ASN C CA 1
ATOM 3387 C C . ASN C 1 106 ? 45.251 38.881 2.376 1.00 47.44 123 ASN C C 1
ATOM 3388 O O . ASN C 1 106 ? 44.171 39.322 1.971 1.00 46.73 123 ASN C O 1
ATOM 3393 N N . ASP C 1 107 ? 46.220 39.658 2.852 1.00 47.19 124 ASP C N 1
ATOM 3394 C CA . ASP C 1 107 ? 46.061 41.106 2.963 1.00 47.13 124 ASP C CA 1
ATOM 3395 C C . ASP C 1 107 ? 46.115 41.833 1.623 1.00 45.64 124 ASP C C 1
ATOM 3396 O O . ASP C 1 107 ? 45.860 43.034 1.559 1.00 46.87 124 ASP C O 1
ATOM 3401 N N . GLU C 1 108 ? 46.442 41.111 0.557 1.00 43.88 125 GLU C N 1
ATOM 3402 C CA . GLU C 1 108 ? 46.547 41.719 -0.768 1.00 42.12 125 GLU C CA 1
ATOM 3403 C C . GLU C 1 108 ? 45.226 41.731 -1.551 1.00 38.92 125 GLU C C 1
ATOM 3404 O O . GLU C 1 108 ? 45.085 42.454 -2.538 1.00 36.90 125 GLU C O 1
ATOM 3410 N N . ALA C 1 109 ? 44.265 40.929 -1.107 1.00 35.72 126 ALA C N 1
ATOM 3411 C CA . ALA C 1 109 ? 42.969 40.854 -1.775 1.00 32.62 126 ALA C CA 1
ATOM 3412 C C . ALA C 1 109 ? 42.194 42.168 -1.710 1.00 29.87 126 ALA C C 1
ATOM 3413 O O . ALA C 1 109 ? 42.228 42.876 -0.703 1.00 29.86 126 ALA C O 1
ATOM 3415 N N . GLN C 1 110 ? 41.494 42.485 -2.795 1.00 26.58 127 GLN C N 1
ATOM 3416 C CA . GLN C 1 110 ? 40.689 43.697 -2.888 1.00 23.92 127 GLN C CA 1
ATOM 3417 C C . GLN C 1 110 ? 39.244 43.392 -2.493 1.00 23.45 127 GLN C C 1
ATOM 3418 O O . GLN C 1 110 ? 38.634 42.457 -3.024 1.00 20.44 127 GLN C O 1
ATOM 3424 N N . LEU C 1 111 ? 38.694 44.179 -1.575 1.00 21.47 128 LEU C N 1
ATOM 3425 C CA . LEU C 1 111 ? 37.314 43.978 -1.133 1.00 22.02 128 LEU C CA 1
ATOM 3426 C C . LEU C 1 111 ? 36.373 44.999 -1.761 1.00 21.37 128 LEU C C 1
ATOM 3427 O O . LEU C 1 111 ? 36.807 46.062 -2.208 1.00 21.41 128 LEU C O 1
ATOM 3432 N N . LEU C 1 112 ? 35.080 44.680 -1.781 1.00 18.53 129 LEU C N 1
ATOM 3433 C CA . LEU C 1 112 ? 34.072 45.557 -2.369 1.00 19.23 129 LEU C CA 1
ATOM 3434 C C . LEU C 1 112 ? 32.758 45.281 -1.660 1.00 17.63 129 LEU C C 1
ATOM 3435 O O . LEU C 1 112 ? 32.420 44.130 -1.413 1.00 18.48 129 LEU C O 1
ATOM 3440 N N . LEU C 1 113 ? 32.021 46.333 -1.328 1.00 18.51 130 LEU C N 1
ATOM 3441 C CA . LEU C 1 113 ? 30.753 46.171 -0.637 1.00 17.59 130 LEU C CA 1
ATOM 3442 C C . LEU C 1 113 ? 29.603 46.327 -1.616 1.00 18.19 130 LEU C C 1
ATOM 3443 O O . LEU C 1 113 ? 29.557 47.276 -2.406 1.00 17.69 130 LEU C O 1
ATOM 3448 N N . VAL C 1 114 ? 28.662 45.393 -1.554 1.00 17.67 131 VAL C N 1
ATOM 3449 C CA . VAL C 1 114 ? 27.502 45.431 -2.435 1.00 17.92 131 VAL C CA 1
ATOM 3450 C C . VAL C 1 114 ? 26.217 45.356 -1.639 1.00 17.58 131 VAL C C 1
ATOM 3451 O O . VAL C 1 114 ? 26.057 44.453 -0.808 1.00 16.75 131 VAL C O 1
ATOM 3455 N N . GLY C 1 115 ? 25.327 46.317 -1.879 1.00 16.82 132 GLY C N 1
ATOM 3456 C CA . GLY C 1 115 ? 24.003 46.322 -1.263 1.00 17.59 132 GLY C CA 1
ATOM 3457 C C . GLY C 1 115 ? 23.073 45.825 -2.379 1.00 19.23 132 GLY C C 1
ATOM 3458 O O . GLY C 1 115 ? 22.828 46.549 -3.340 1.00 19.82 132 GLY C O 1
ATOM 3459 N N . ASN C 1 116 ? 22.552 44.604 -2.251 1.00 18.56 133 ASN C N 1
ATOM 3460 C CA . ASN C 1 116 ? 21.698 43.997 -3.280 1.00 20.43 133 ASN C CA 1
ATOM 3461 C C . ASN C 1 116 ? 20.191 44.147 -3.022 1.00 21.64 133 ASN C C 1
ATOM 3462 O O . ASN C 1 116 ? 19.770 44.526 -1.927 1.00 21.60 133 ASN C O 1
ATOM 3467 N N . LYS C 1 117 ? 19.393 43.859 -4.052 1.00 22.48 134 LYS C N 1
ATOM 3468 C CA . LYS C 1 117 ? 17.934 43.962 -4.010 1.00 26.01 134 LYS C CA 1
ATOM 3469 C C . LYS C 1 117 ? 17.482 45.421 -3.972 1.00 27.61 134 LYS C C 1
ATOM 3470 O O . LYS C 1 117 ? 16.549 45.777 -3.246 1.00 28.40 134 LYS C O 1
ATOM 3476 N N . SER C 1 118 ? 18.139 46.263 -4.768 1.00 27.20 135 SER C N 1
ATOM 3477 C CA . SER C 1 118 ? 17.801 47.681 -4.806 1.00 29.73 135 SER C CA 1
ATOM 3478 C C . SER C 1 118 ? 16.460 47.924 -5.493 1.00 30.74 135 SER C C 1
ATOM 3479 O O . SER C 1 118 ? 15.932 49.035 -5.473 1.00 31.93 135 SER C O 1
ATOM 3482 N N . ASP C 1 119 ? 15.910 46.876 -6.093 1.00 31.36 136 ASP C N 1
ATOM 3483 C CA . ASP C 1 119 ? 14.635 46.976 -6.791 1.00 32.50 136 ASP C CA 1
ATOM 3484 C C . ASP C 1 119 ? 13.438 46.962 -5.838 1.00 33.28 136 ASP C C 1
ATOM 3485 O O . ASP C 1 119 ? 12.338 47.378 -6.205 1.00 34.30 136 ASP C O 1
ATOM 3498 N N . GLU C 1 121 ? 10.877 47.893 -2.823 1.00 36.03 138 GLU C N 1
ATOM 3499 C CA . GLU C 1 121 ? 10.322 49.073 -2.156 1.00 37.97 138 GLU C CA 1
ATOM 3500 C C . GLU C 1 121 ? 10.419 48.935 -0.643 1.00 37.32 138 GLU C C 1
ATOM 3501 O O . GLU C 1 121 ? 10.272 49.912 0.099 1.00 39.00 138 GLU C O 1
ATOM 3507 N N . THR C 1 122 ? 10.669 47.711 -0.194 1.00 37.18 139 THR C N 1
ATOM 3508 C CA . THR C 1 122 ? 10.780 47.410 1.225 1.00 35.83 139 THR C CA 1
ATOM 3509 C C . THR C 1 122 ? 12.169 47.677 1.795 1.00 34.87 139 THR C C 1
ATOM 3510 O O . THR C 1 122 ? 12.502 47.212 2.888 1.00 35.30 139 THR C O 1
ATOM 3514 N N . ARG C 1 123 ? 12.976 48.422 1.046 1.00 33.41 140 ARG C N 1
ATOM 3515 C CA . ARG C 1 123 ? 14.330 48.773 1.464 1.00 32.64 140 ARG C CA 1
ATOM 3516 C C . ARG C 1 123 ? 14.312 49.431 2.840 1.00 32.44 140 ARG C C 1
ATOM 3517 O O . ARG C 1 123 ? 13.415 50.216 3.141 1.00 33.28 140 ARG C O 1
ATOM 3525 N N . VAL C 1 124 ? 15.299 49.108 3.670 1.00 32.64 141 VAL C N 1
ATOM 3526 C CA . VAL C 1 124 ? 15.404 49.683 5.009 1.00 32.82 141 VAL C CA 1
ATOM 3527 C C . VAL C 1 124 ? 16.823 50.207 5.253 1.00 33.09 141 VAL C C 1
ATOM 3528 O O . VAL C 1 124 ? 17.089 50.878 6.251 1.00 34.11 141 VAL C O 1
ATOM 3532 N N . VAL C 1 125 ? 17.736 49.879 4.342 1.00 31.05 142 VAL C N 1
ATOM 3533 C CA . VAL C 1 125 ? 19.112 50.358 4.428 1.00 29.48 142 VAL C CA 1
ATOM 3534 C C . VAL C 1 125 ? 19.244 51.343 3.269 1.00 29.30 142 VAL C C 1
ATOM 3535 O O . VAL C 1 125 ? 19.076 50.960 2.106 1.00 28.97 142 VAL C O 1
ATOM 3539 N N . THR C 1 126 ? 19.526 52.608 3.577 1.00 29.02 143 THR C N 1
ATOM 3540 C CA . THR C 1 126 ? 19.651 53.622 2.530 1.00 28.76 143 THR C CA 1
ATOM 3541 C C . THR C 1 126 ? 20.996 53.523 1.833 1.00 28.74 143 THR C C 1
ATOM 3542 O O . THR C 1 126 ? 21.938 52.929 2.361 1.00 28.59 143 THR C O 1
ATOM 3546 N N . ALA C 1 127 ? 21.082 54.116 0.644 1.00 29.48 144 ALA C N 1
ATOM 3547 C CA . ALA C 1 127 ? 22.320 54.113 -0.110 1.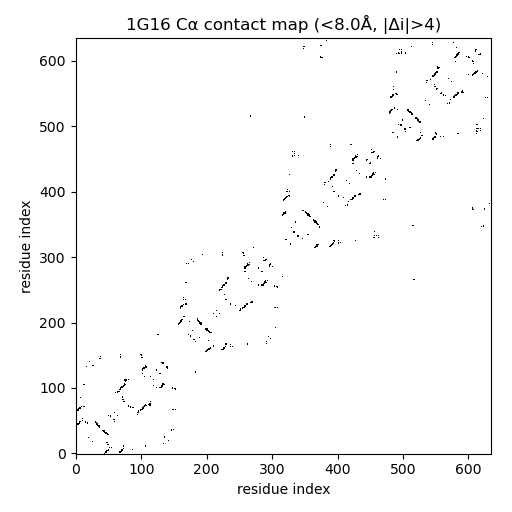00 29.49 144 ALA C CA 1
ATOM 3548 C C . ALA C 1 127 ? 23.382 54.872 0.684 1.00 30.08 144 ALA C C 1
ATOM 3549 O O . ALA C 1 127 ? 24.560 54.513 0.655 1.00 29.66 144 ALA C O 1
ATOM 3551 N N . ASP C 1 128 ? 22.969 55.921 1.396 1.00 30.02 145 ASP C N 1
ATOM 3552 C CA . ASP C 1 128 ? 23.918 56.709 2.187 1.00 29.52 145 ASP C CA 1
ATOM 3553 C C . ASP C 1 128 ? 24.539 55.869 3.296 1.00 28.40 145 ASP C C 1
ATOM 3554 O O . ASP C 1 128 ? 25.723 56.010 3.601 1.00 28.38 145 ASP C O 1
ATOM 3559 N N . GLN C 1 129 ? 23.740 55.004 3.913 1.00 27.62 146 GLN C N 1
ATOM 3560 C CA . GLN C 1 129 ? 24.254 54.141 4.973 1.00 26.89 146 GLN C CA 1
ATOM 3561 C C . GLN C 1 129 ? 25.287 53.173 4.394 1.00 25.47 146 GLN C C 1
ATOM 3562 O O . GLN C 1 129 ? 26.334 52.933 5.000 1.00 23.39 146 GLN C O 1
ATOM 3568 N N . GLY C 1 130 ? 24.974 52.604 3.233 1.00 25.93 147 GLY C N 1
ATOM 3569 C CA . GLY C 1 130 ? 25.902 51.689 2.588 1.00 25.12 147 GLY C CA 1
ATOM 3570 C C . GLY C 1 130 ? 27.193 52.417 2.248 1.00 25.39 147 GLY C C 1
ATOM 3571 O O . GLY C 1 130 ? 28.291 51.943 2.542 1.00 22.98 147 GLY C O 1
ATOM 3572 N N . GLU C 1 131 ? 27.063 53.579 1.620 1.00 25.49 148 GLU C N 1
ATOM 3573 C CA . GLU C 1 131 ? 28.231 54.372 1.257 1.00 29.87 148 GLU C CA 1
ATOM 3574 C C . GLU C 1 131 ? 29.081 54.697 2.488 1.00 28.97 148 GLU C C 1
ATOM 3575 O O . GLU C 1 131 ? 30.312 54.672 2.426 1.00 29.78 148 GLU C O 1
ATOM 3581 N N . ALA C 1 132 ? 28.422 54.989 3.605 1.00 29.46 149 ALA C N 1
ATOM 3582 C CA . ALA C 1 132 ? 29.119 55.322 4.849 1.00 29.85 149 ALA C CA 1
ATOM 3583 C C . ALA C 1 132 ? 29.905 54.143 5.423 1.00 29.13 149 ALA C C 1
ATOM 3584 O O . ALA C 1 132 ? 31.025 54.310 5.915 1.00 27.81 149 ALA C O 1
ATOM 3586 N N . LEU C 1 133 ? 29.319 52.952 5.375 1.00 27.44 150 LEU C N 1
ATOM 3587 C CA . LEU C 1 133 ? 30.003 51.774 5.890 1.00 26.82 150 LEU C CA 1
ATOM 3588 C C . LEU C 1 133 ? 31.201 51.478 4.998 1.00 26.64 150 LEU C C 1
ATOM 3589 O O . LEU C 1 133 ? 32.304 51.229 5.489 1.00 25.48 150 LEU C O 1
ATOM 3594 N N . ALA C 1 134 ? 30.985 51.519 3.685 1.00 27.12 151 ALA C N 1
ATOM 3595 C CA . ALA C 1 134 ? 32.059 51.271 2.731 1.00 27.92 151 ALA C CA 1
ATOM 3596 C C . ALA C 1 134 ? 33.240 52.192 3.022 1.00 29.31 151 ALA C C 1
ATOM 3597 O O . ALA C 1 134 ? 34.391 51.749 3.068 1.00 29.24 151 ALA C O 1
ATOM 3599 N N . LYS C 1 135 ? 32.948 53.473 3.224 1.00 30.76 152 LYS C N 1
ATOM 3600 C CA . LYS C 1 135 ? 33.989 54.458 3.507 1.00 32.13 152 LYS C CA 1
ATOM 3601 C C . LYS C 1 135 ? 34.723 54.076 4.795 1.00 32.10 152 LYS C C 1
ATOM 3602 O O . LYS C 1 135 ? 35.953 54.056 4.842 1.00 32.66 152 LYS C O 1
ATOM 3608 N N . GLU C 1 136 ? 33.963 53.758 5.836 1.00 32.70 153 GLU C N 1
ATOM 3609 C CA . GLU C 1 136 ? 34.541 53.364 7.109 1.00 33.60 153 GLU C CA 1
ATOM 3610 C C . GLU C 1 136 ? 35.468 52.152 6.953 1.00 33.82 153 GLU C C 1
ATOM 3611 O O . GLU C 1 136 ? 36.520 52.077 7.591 1.00 33.48 153 GLU C O 1
ATOM 3617 N N . LEU C 1 137 ? 35.088 51.205 6.095 1.00 32.44 154 LEU C N 1
ATOM 3618 C CA . LEU C 1 137 ? 35.902 50.010 5.884 1.00 31.35 154 LEU C CA 1
ATOM 3619 C C . LEU C 1 137 ? 37.015 50.261 4.873 1.00 29.51 154 LEU C C 1
ATOM 3620 O O . LEU C 1 137 ? 37.966 49.488 4.780 1.00 31.29 154 LEU C O 1
ATOM 3625 N N . GLY C 1 138 ? 36.892 51.341 4.111 1.00 28.06 155 GLY C N 1
ATOM 3626 C CA . GLY C 1 138 ? 37.912 51.662 3.134 1.00 27.45 155 GLY C CA 1
ATOM 3627 C C . GLY C 1 138 ? 37.819 50.877 1.837 1.00 27.19 155 GLY C C 1
ATOM 3628 O O . GLY C 1 138 ? 38.844 50.593 1.217 1.00 26.28 155 GLY C O 1
ATOM 3629 N N . ILE C 1 139 ? 36.598 50.543 1.419 1.00 25.56 156 ILE C N 1
ATOM 3630 C CA . ILE C 1 139 ? 36.393 49.787 0.185 1.00 23.86 156 ILE C CA 1
ATOM 3631 C C . ILE C 1 139 ? 35.317 50.415 -0.711 1.00 22.33 156 ILE C C 1
ATOM 3632 O O . ILE C 1 139 ? 34.494 51.202 -0.258 1.00 21.58 156 ILE C O 1
ATOM 3637 N N . PRO C 1 140 ? 35.330 50.086 -2.008 1.00 22.31 157 PRO C N 1
ATOM 3638 C CA . PRO C 1 140 ? 34.338 50.624 -2.943 1.00 22.67 157 PRO C CA 1
ATOM 3639 C C . PRO C 1 140 ? 32.944 50.080 -2.609 1.00 22.54 157 PRO C C 1
ATOM 3640 O O . PRO C 1 140 ? 32.817 49.016 -1.998 1.00 21.08 157 PRO C O 1
ATOM 3644 N N . PHE C 1 141 ? 31.911 50.817 -3.006 1.00 23.15 158 PHE C N 1
ATOM 3645 C CA . PHE C 1 141 ? 30.527 50.443 -2.741 1.00 23.37 158 PHE C CA 1
ATOM 3646 C C . PHE C 1 141 ? 29.666 50.480 -3.998 1.00 23.61 158 PHE C C 1
ATOM 3647 O O . PHE C 1 141 ? 29.791 51.382 -4.822 1.00 24.93 158 PHE C O 1
ATOM 3655 N N . ILE C 1 142 ? 28.782 49.499 -4.137 1.00 22.12 159 ILE C N 1
ATOM 3656 C CA . ILE C 1 142 ? 27.874 49.444 -5.280 1.00 22.67 159 ILE C CA 1
ATOM 3657 C C . ILE C 1 142 ? 26.529 48.873 -4.831 1.00 21.59 159 ILE C C 1
ATOM 3658 O O . ILE C 1 142 ? 26.495 47.929 -4.043 1.00 20.39 159 ILE C O 1
ATOM 3663 N N . GLU C 1 143 ? 25.430 49.452 -5.314 1.00 20.72 160 GLU C N 1
ATOM 3664 C CA . GLU C 1 143 ? 24.096 48.927 -5.014 1.00 21.87 160 GLU C CA 1
ATOM 3665 C C . GLU C 1 143 ? 23.657 48.207 -6.282 1.00 21.98 160 GLU C C 1
ATOM 3666 O O . GLU C 1 143 ? 23.834 48.727 -7.384 1.00 21.88 160 GLU C O 1
ATOM 3672 N N . SER C 1 144 ? 23.086 47.015 -6.128 1.00 20.95 161 SER C N 1
ATOM 3673 C CA . SER C 1 144 ? 22.696 46.222 -7.282 1.00 20.35 161 SER C CA 1
ATOM 3674 C C . SER C 1 144 ? 21.344 45.555 -7.144 1.00 21.32 161 SER C C 1
ATOM 3675 O O . SER C 1 144 ? 20.742 45.539 -6.070 1.00 19.96 161 SER C O 1
ATOM 3678 N N . SER C 1 145 ? 20.888 44.992 -8.259 1.00 23.45 162 SER C N 1
ATOM 3679 C CA . SER C 1 145 ? 19.638 44.246 -8.317 1.00 24.41 162 SER C CA 1
ATOM 3680 C C . SER C 1 145 ? 19.851 43.102 -9.295 1.00 24.92 162 SER C C 1
ATOM 3681 O O . SER C 1 145 ? 19.872 43.312 -10.504 1.00 25.34 162 SER C O 1
ATOM 3684 N N . ALA C 1 146 ? 20.031 41.895 -8.778 1.00 24.77 163 ALA C N 1
ATOM 3685 C CA . ALA C 1 146 ? 20.212 40.749 -9.657 1.00 24.85 163 ALA C CA 1
ATOM 3686 C C . ALA C 1 146 ? 18.897 40.548 -10.406 1.00 25.62 163 ALA C C 1
ATOM 3687 O O . ALA C 1 146 ? 18.889 40.148 -11.560 1.00 26.02 163 ALA C O 1
ATOM 3689 N N . LYS C 1 147 ? 17.792 40.855 -9.738 1.00 27.29 164 LYS C N 1
ATOM 3690 C CA . LYS C 1 147 ? 16.466 40.696 -10.325 1.00 30.43 164 LYS C CA 1
ATOM 3691 C C . LYS C 1 147 ? 16.247 41.567 -11.559 1.00 31.24 164 LYS C C 1
ATOM 3692 O O . LYS C 1 147 ? 15.807 41.069 -12.589 1.00 34.30 164 LYS C O 1
ATOM 3698 N N . ASN C 1 148 ? 16.557 42.855 -11.457 1.00 32.55 165 ASN C N 1
ATOM 3699 C CA . ASN C 1 148 ? 16.373 43.782 -12.575 1.00 33.28 165 ASN C CA 1
ATOM 3700 C C . ASN C 1 148 ? 17.641 44.028 -13.388 1.00 33.01 165 ASN C C 1
ATOM 3701 O O . ASN C 1 148 ? 17.665 44.887 -14.273 1.00 32.82 165 ASN C O 1
ATOM 3706 N N . ASP C 1 149 ? 18.687 43.260 -13.092 1.00 32.05 166 ASP C N 1
ATOM 3707 C CA . ASP C 1 149 ? 19.963 43.376 -13.793 1.00 32.19 166 ASP C CA 1
ATOM 3708 C C . ASP C 1 149 ? 20.497 44.803 -13.709 1.00 32.62 166 ASP C C 1
ATOM 3709 O O . ASP C 1 149 ? 20.906 45.390 -14.715 1.00 33.05 166 ASP C O 1
ATOM 3714 N N . ASP C 1 150 ? 20.493 45.355 -12.499 1.00 32.26 167 ASP C N 1
ATOM 3715 C CA . ASP C 1 150 ? 20.972 46.714 -12.274 1.00 32.37 167 ASP C CA 1
ATOM 3716 C C . ASP C 1 150 ? 22.337 46.697 -11.589 1.00 30.86 167 ASP C C 1
ATOM 3717 O O . ASP C 1 150 ? 22.477 46.195 -10.473 1.00 27.92 167 ASP C O 1
ATOM 3722 N N . ASN C 1 151 ? 23.337 47.240 -12.278 1.00 29.63 168 ASN C N 1
ATOM 3723 C CA . ASN C 1 151 ? 24.706 47.325 -11.771 1.00 28.65 168 ASN C CA 1
ATOM 3724 C C . ASN C 1 151 ? 25.392 46.008 -11.420 1.00 27.80 168 ASN C C 1
ATOM 3725 O O . ASN C 1 151 ? 26.340 45.993 -10.630 1.00 27.79 168 ASN C O 1
ATOM 3730 N N . VAL C 1 152 ? 24.937 44.903 -11.998 1.00 25.34 169 VAL C N 1
ATOM 3731 C CA . VAL C 1 152 ? 25.571 43.627 -11.703 1.00 24.58 169 VAL C CA 1
ATOM 3732 C C . VAL C 1 152 ? 26.940 43.515 -12.383 1.00 25.70 169 VAL C C 1
ATOM 3733 O O . VAL C 1 152 ? 27.930 43.159 -11.743 1.00 25.75 169 VAL C O 1
ATOM 3737 N N . ASN C 1 153 ? 27.010 43.836 -13.671 1.00 25.69 170 ASN C N 1
ATOM 3738 C CA . ASN C 1 153 ? 28.280 43.762 -14.384 1.00 26.95 170 ASN C CA 1
ATOM 3739 C C . ASN C 1 153 ? 29.298 44.705 -13.761 1.00 27.28 170 ASN C C 1
ATOM 3740 O O . ASN C 1 153 ? 30.486 44.388 -13.684 1.00 27.34 170 ASN C O 1
ATOM 3745 N N . GLU C 1 154 ? 28.821 45.860 -13.306 1.00 26.67 171 GLU C N 1
ATOM 3746 C CA . GLU C 1 154 ? 29.691 46.861 -12.707 1.00 27.75 171 GLU C CA 1
ATOM 3747 C C . GLU C 1 154 ? 30.412 46.311 -11.478 1.00 25.98 171 GLU C C 1
ATOM 3748 O O . GLU C 1 154 ? 31.563 46.662 -11.217 1.00 25.08 171 GLU C O 1
ATOM 3754 N N . ILE C 1 155 ? 29.745 45.440 -10.727 1.00 22.80 172 ILE C N 1
ATOM 3755 C CA . ILE C 1 155 ? 30.374 44.849 -9.549 1.00 21.30 172 ILE C CA 1
ATOM 3756 C C . ILE C 1 155 ? 31.684 44.170 -9.938 1.00 20.72 172 ILE C C 1
ATOM 3757 O O . ILE C 1 155 ? 32.741 44.443 -9.374 1.00 22.45 172 ILE C O 1
ATOM 3762 N N . PHE C 1 156 ? 31.606 43.292 -10.926 1.00 20.42 173 PHE C N 1
ATOM 3763 C CA . PHE C 1 156 ? 32.755 42.535 -11.372 1.00 20.78 173 PHE C CA 1
ATOM 3764 C C . PHE C 1 156 ? 33.808 43.302 -12.162 1.00 21.71 173 PHE C C 1
ATOM 3765 O O . PHE C 1 156 ? 35.005 43.086 -11.973 1.00 21.00 173 PHE C O 1
ATOM 3773 N N . PHE C 1 157 ? 33.385 44.202 -13.041 1.00 23.70 174 PHE C N 1
ATOM 3774 C CA . PHE C 1 157 ? 34.365 44.972 -13.799 1.00 25.71 174 PHE C CA 1
ATOM 3775 C C . PHE C 1 157 ? 35.095 45.946 -12.871 1.00 26.44 174 PHE C C 1
ATOM 3776 O O . PHE C 1 157 ? 36.300 46.149 -12.995 1.00 26.76 174 PHE C O 1
ATOM 3784 N N . THR C 1 158 ? 34.372 46.536 -11.927 1.00 27.30 175 THR C N 1
ATOM 3785 C CA . THR C 1 158 ? 34.997 47.466 -10.991 1.00 27.33 175 THR C CA 1
ATOM 3786 C C . THR C 1 158 ? 36.055 46.721 -10.193 1.00 27.06 175 THR C C 1
ATOM 3787 O O . THR C 1 158 ? 37.187 47.185 -10.051 1.00 26.03 175 THR C O 1
ATOM 3791 N N . LEU C 1 159 ? 35.690 45.548 -9.686 1.00 26.24 176 LEU C N 1
ATOM 3792 C CA . LEU C 1 159 ? 36.618 44.753 -8.894 1.00 26.29 176 LEU C CA 1
ATOM 3793 C C . LEU C 1 159 ? 37.813 44.249 -9.696 1.00 25.08 176 LEU C C 1
ATOM 3794 O O . LEU C 1 159 ? 38.951 44.282 -9.216 1.00 25.78 176 LEU C O 1
ATOM 3799 N N . ALA C 1 160 ? 37.556 43.784 -10.911 1.00 24.56 177 ALA C N 1
ATOM 3800 C CA . ALA C 1 160 ? 38.616 43.253 -11.755 1.00 25.76 177 ALA C CA 1
ATOM 3801 C C . ALA C 1 160 ? 39.657 44.317 -12.088 1.00 26.40 177 ALA C C 1
ATOM 3802 O O . ALA C 1 160 ? 40.846 44.024 -12.131 1.00 26.52 177 ALA C O 1
ATOM 3804 N N . LYS C 1 161 ? 39.203 45.545 -12.328 1.00 27.28 178 LYS C N 1
ATOM 3805 C CA . LYS C 1 161 ? 40.116 46.640 -12.647 1.00 29.74 178 LYS C CA 1
ATOM 3806 C C . LYS C 1 161 ? 40.990 46.995 -11.449 1.00 30.25 178 LYS C C 1
ATOM 3807 O O . LYS C 1 161 ? 42.180 47.263 -11.604 1.00 30.95 178 LYS C O 1
ATOM 3813 N N . LEU C 1 162 ? 40.403 46.992 -10.256 1.00 30.14 179 LEU C N 1
ATOM 3814 C CA . LEU C 1 162 ? 41.155 47.296 -9.044 1.00 30.23 179 LEU C CA 1
ATOM 3815 C C . LEU C 1 162 ? 42.203 46.222 -8.774 1.00 30.64 179 LEU C C 1
ATOM 3816 O O . LEU C 1 162 ? 43.306 46.525 -8.320 1.00 31.11 179 LEU C O 1
ATOM 3821 N N . ILE C 1 163 ? 41.863 44.968 -9.063 1.00 30.13 180 ILE C N 1
ATOM 3822 C CA . ILE C 1 163 ? 42.789 43.863 -8.858 1.00 30.12 180 ILE C CA 1
ATOM 3823 C C . ILE C 1 163 ? 43.941 43.965 -9.854 1.00 32.42 180 ILE C C 1
ATOM 3824 O O . ILE C 1 163 ? 45.099 43.738 -9.504 1.00 31.84 180 ILE C O 1
ATOM 3829 N N . GLN C 1 164 ? 43.617 44.309 -11.097 1.00 33.69 181 GLN C N 1
ATOM 3830 C CA . GLN C 1 164 ? 44.640 44.440 -12.128 1.00 38.55 181 GLN C CA 1
ATOM 3831 C C . GLN C 1 164 ? 45.523 45.638 -11.788 1.00 40.70 181 GLN C C 1
ATOM 3832 O O . GLN C 1 164 ? 46.756 45.556 -11.804 1.00 41.19 181 GLN C O 1
ATOM 3838 N N . GLU C 1 165 ? 44.862 46.749 -11.482 1.00 43.28 182 GLU C N 1
ATOM 3839 C CA . GLU C 1 165 ? 45.518 48.002 -11.134 1.00 46.40 182 GLU C CA 1
ATOM 3840 C C . GLU C 1 165 ? 46.594 47.805 -10.073 1.00 48.43 182 GLU C C 1
ATOM 3841 O O . GLU C 1 165 ? 47.549 48.581 -9.999 1.00 49.94 182 GLU C O 1
ATOM 3847 N N . LYS C 1 166 ? 46.438 46.767 -9.256 1.00 50.26 183 LYS C N 1
ATOM 3848 C CA . LYS C 1 166 ? 47.396 46.485 -8.198 1.00 51.68 183 LYS C CA 1
ATOM 3849 C C . LYS C 1 166 ? 48.382 45.383 -8.568 1.00 52.58 183 LYS C C 1
ATOM 3850 O O . LYS C 1 166 ? 49.490 45.336 -8.030 1.00 53.19 183 LYS C O 1
ATOM 3856 N N . ILE C 1 167 ? 47.989 44.496 -9.480 1.00 52.73 184 ILE C N 1
ATOM 3857 C CA . ILE C 1 167 ? 48.880 43.419 -9.900 1.00 53.14 184 ILE C CA 1
ATOM 3858 C C . ILE C 1 167 ? 50.149 44.065 -10.447 1.00 53.89 184 ILE C C 1
ATOM 3859 O O . ILE C 1 167 ? 51.224 43.464 -10.440 1.00 54.15 184 ILE C O 1
ATOM 3864 N N . ASP C 1 168 ? 50.006 45.301 -10.916 1.00 54.27 185 ASP C N 1
ATOM 3865 C CA . ASP C 1 168 ? 51.123 46.050 -11.474 1.00 54.37 185 ASP C CA 1
ATOM 3866 C C . ASP C 1 168 ? 51.928 46.725 -10.365 1.00 55.01 185 ASP C C 1
ATOM 3867 O O . ASP C 1 168 ? 53.168 46.557 -10.359 1.00 54.81 185 ASP C O 1
ATOM 3872 N N . ILE D 1 3 ? 39.733 7.756 -1.137 1.00 36.77 20 ILE D N 1
ATOM 3873 C CA . ILE D 1 3 ? 38.634 7.299 -0.239 1.00 37.35 20 ILE D CA 1
ATOM 3874 C C . ILE D 1 3 ? 38.544 8.172 1.003 1.00 36.49 20 ILE D C 1
ATOM 3875 O O . ILE D 1 3 ? 39.557 8.631 1.528 1.00 37.00 20 ILE D O 1
ATOM 3888 N N . LYS D 1 5 ? 36.647 8.078 4.746 1.00 28.36 22 LYS D N 1
ATOM 3889 C CA . LYS D 1 5 ? 35.847 7.321 5.699 1.00 27.06 22 LYS D CA 1
ATOM 3890 C C . LYS D 1 5 ? 35.003 8.260 6.560 1.00 26.73 22 LYS D C 1
ATOM 3891 O O . LYS D 1 5 ? 35.536 9.114 7.270 1.00 24.99 22 LYS D O 1
ATOM 3897 N N . ILE D 1 6 ? 33.685 8.087 6.492 1.00 26.07 23 ILE D N 1
ATOM 3898 C CA . ILE D 1 6 ? 32.745 8.918 7.241 1.00 24.68 23 ILE D CA 1
ATOM 3899 C C . ILE D 1 6 ? 31.823 8.075 8.127 1.00 24.73 23 ILE D C 1
ATOM 3900 O O . ILE D 1 6 ? 31.251 7.071 7.687 1.00 24.25 23 ILE D O 1
ATOM 3905 N N . LEU D 1 7 ? 31.689 8.493 9.381 1.00 23.76 24 LEU D N 1
ATOM 3906 C CA . LEU D 1 7 ? 30.860 7.790 10.358 1.00 23.54 24 LEU D CA 1
ATOM 3907 C C . LEU D 1 7 ? 29.613 8.576 10.755 1.00 22.46 24 LEU D C 1
ATOM 3908 O O . LEU D 1 7 ? 29.637 9.810 10.848 1.00 20.78 24 LEU D O 1
ATOM 3913 N N . LEU D 1 8 ? 28.525 7.851 10.990 1.00 21.72 25 LEU D N 1
ATOM 3914 C CA . LEU D 1 8 ? 27.273 8.455 11.428 1.00 21.82 25 LEU D CA 1
ATOM 3915 C C . LEU D 1 8 ? 27.109 7.966 12.856 1.00 22.41 25 LEU D C 1
ATOM 3916 O O . LEU D 1 8 ? 27.016 6.757 13.092 1.00 21.06 25 LEU D O 1
ATOM 3921 N N . ILE D 1 9 ? 27.095 8.902 13.803 1.00 21.35 26 ILE D N 1
ATOM 3922 C CA . ILE D 1 9 ? 26.979 8.579 15.220 1.00 23.51 26 ILE D CA 1
ATOM 3923 C C . ILE D 1 9 ? 25.793 9.278 15.865 1.00 21.93 26 ILE D C 1
ATOM 3924 O O . ILE D 1 9 ? 25.402 10.359 15.436 1.00 21.03 26 ILE D O 1
ATOM 3929 N N . GLY D 1 10 ? 25.217 8.654 16.889 1.00 22.95 27 GLY D N 1
ATOM 3930 C CA . GLY D 1 10 ? 24.083 9.249 17.584 1.00 23.47 27 GLY D CA 1
ATOM 3931 C C . GLY D 1 10 ? 23.192 8.186 18.204 1.00 24.68 27 GLY D C 1
ATOM 3932 O O . GLY D 1 10 ? 23.397 6.998 17.969 1.00 21.45 27 GLY D O 1
ATOM 3933 N N . ASP D 1 11 ? 22.205 8.600 18.996 1.00 27.16 28 ASP D N 1
ATOM 3934 C CA . ASP D 1 11 ? 21.289 7.655 19.638 1.00 27.63 28 ASP D CA 1
ATOM 3935 C C . ASP D 1 11 ? 20.523 6.842 18.618 1.00 29.31 28 ASP D C 1
ATOM 3936 O O . ASP D 1 11 ? 20.289 7.293 17.497 1.00 26.73 28 ASP D O 1
ATOM 3941 N N . SER D 1 12 ? 20.096 5.653 19.027 1.00 27.46 29 SER D N 1
ATOM 3942 C CA . SER D 1 12 ? 19.311 4.804 18.151 1.00 30.74 29 SER D CA 1
ATOM 3943 C C . SER D 1 12 ? 17.966 5.496 17.924 1.00 29.57 29 SER D C 1
ATOM 3944 O O . SER D 1 12 ? 17.449 6.168 18.817 1.00 29.00 29 SER D O 1
ATOM 3947 N N . GLY D 1 13 ? 17.428 5.365 16.715 1.00 30.15 30 GLY D N 1
ATOM 3948 C CA . GLY D 1 13 ? 16.140 5.961 16.399 1.00 28.14 30 GLY D CA 1
ATOM 3949 C C . GLY D 1 13 ? 16.097 7.374 15.841 1.00 28.34 30 GLY D C 1
ATOM 3950 O O . GLY D 1 13 ? 15.015 7.865 15.490 1.00 27.00 30 GLY D O 1
ATOM 3951 N N . VAL D 1 14 ? 17.246 8.043 15.751 1.00 26.93 31 VAL D N 1
ATOM 3952 C CA . VAL D 1 14 ? 17.264 9.408 15.226 1.00 24.22 31 VAL D CA 1
ATOM 3953 C C . VAL D 1 14 ? 17.222 9.473 13.700 1.00 23.02 31 VAL D C 1
ATOM 3954 O O . VAL D 1 14 ? 16.947 10.521 13.133 1.00 21.75 31 VAL D O 1
ATOM 3958 N N . GLY D 1 15 ? 17.499 8.357 13.037 1.00 22.56 32 GLY D N 1
ATOM 3959 C CA . GLY D 1 15 ? 17.447 8.336 11.588 1.00 22.66 32 GLY D CA 1
ATOM 3960 C C . GLY D 1 15 ? 18.781 8.213 10.882 1.00 21.49 32 GLY D C 1
ATOM 3961 O O . GLY D 1 15 ? 18.901 8.609 9.734 1.00 21.72 32 GLY D O 1
ATOM 3962 N N . LYS D 1 16 ? 19.780 7.647 11.548 1.00 22.75 33 LYS D N 1
ATOM 3963 C CA . LYS D 1 16 ? 21.096 7.499 10.938 1.00 23.01 33 LYS D CA 1
ATOM 3964 C C . LYS D 1 16 ? 21.095 6.605 9.693 1.00 23.88 33 LYS D C 1
ATOM 3965 O O . LYS D 1 16 ? 21.642 6.968 8.650 1.00 23.09 33 LYS D O 1
ATOM 3971 N N . SER D 1 17 ? 20.482 5.434 9.809 1.00 22.20 34 SER D N 1
ATOM 3972 C CA . SER D 1 17 ? 20.417 4.503 8.696 1.00 23.26 34 SER D CA 1
ATOM 3973 C C . SER D 1 17 ? 19.558 5.087 7.573 1.00 21.15 34 SER D C 1
ATOM 3974 O O . SER D 1 17 ? 19.889 4.946 6.393 1.00 24.08 34 SER D O 1
ATOM 3977 N N . CYS D 1 18 ? 18.463 5.748 7.931 1.00 19.90 35 CYS D N 1
ATOM 3978 C CA . CYS D 1 18 ? 17.594 6.360 6.926 1.00 21.79 35 CYS D CA 1
ATOM 3979 C C . CYS D 1 18 ? 18.271 7.514 6.192 1.00 21.30 35 CYS D C 1
ATOM 3980 O O . CYS D 1 18 ? 17.939 7.805 5.041 1.00 1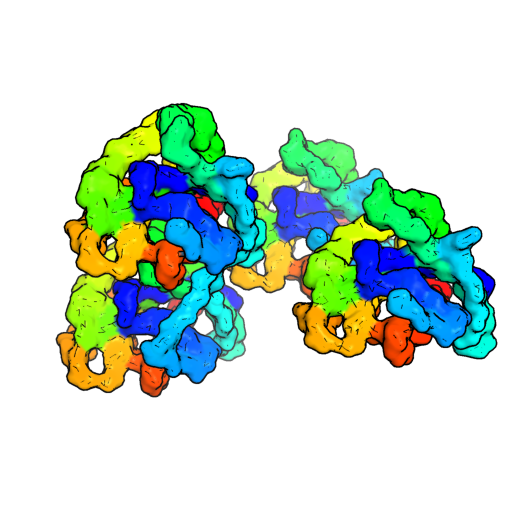9.99 35 CYS D O 1
ATOM 3983 N N . LEU D 1 19 ? 19.199 8.198 6.852 1.00 20.46 36 LEU D N 1
ATOM 3984 C CA . LEU D 1 19 ? 19.902 9.277 6.175 1.00 19.20 36 LEU D CA 1
ATOM 3985 C C . LEU D 1 19 ? 20.876 8.677 5.169 1.00 19.23 36 LEU D C 1
ATOM 3986 O O . LEU D 1 19 ? 21.006 9.178 4.055 1.00 19.66 36 LEU D O 1
ATOM 3991 N N . LEU D 1 20 ? 21.549 7.595 5.555 1.00 22.83 37 LEU D N 1
ATOM 3992 C CA . LEU D 1 20 ? 22.507 6.940 4.665 1.00 24.95 37 LEU D CA 1
ATOM 3993 C C . LEU D 1 20 ? 21.785 6.317 3.463 1.00 26.18 37 LEU D C 1
ATOM 3994 O O . LEU D 1 20 ? 22.226 6.451 2.319 1.00 24.76 37 LEU D O 1
ATOM 3999 N N . VAL D 1 21 ? 20.663 5.653 3.716 1.00 27.74 38 VAL D N 1
ATOM 4000 C CA . VAL D 1 21 ? 19.908 5.041 2.625 1.00 27.62 38 VAL D CA 1
ATOM 4001 C C . VAL D 1 21 ? 19.398 6.107 1.654 1.00 27.31 38 VAL D C 1
ATOM 4002 O O . VAL D 1 21 ? 19.476 5.932 0.439 1.00 28.60 38 VAL D O 1
ATOM 4006 N N . ARG D 1 22 ? 18.883 7.213 2.182 1.00 26.15 39 ARG D N 1
ATOM 4007 C CA . ARG D 1 22 ? 18.396 8.288 1.323 1.00 26.10 39 ARG D CA 1
ATOM 4008 C C . ARG D 1 22 ? 19.514 8.867 0.446 1.00 26.37 39 ARG D C 1
ATOM 4009 O O . ARG D 1 22 ? 19.298 9.160 -0.730 1.00 25.89 39 ARG D O 1
ATOM 4017 N N . PHE D 1 23 ? 20.701 9.039 1.018 1.00 25.93 40 PHE D N 1
ATOM 4018 C CA . PHE D 1 23 ? 21.842 9.581 0.277 1.00 25.98 40 PHE D CA 1
ATOM 4019 C C . PHE D 1 23 ? 22.346 8.654 -0.835 1.00 28.57 40 PHE D C 1
ATOM 4020 O O . PHE D 1 23 ? 22.659 9.112 -1.941 1.00 28.30 40 PHE D O 1
ATOM 4028 N N . VAL D 1 24 ? 22.415 7.356 -0.560 1.00 29.42 41 VAL D N 1
ATOM 4029 C CA . VAL D 1 24 ? 22.919 6.419 -1.558 1.00 34.39 41 VAL D CA 1
ATOM 4030 C C . VAL D 1 24 ? 21.866 5.836 -2.504 1.00 36.34 41 VAL D C 1
ATOM 4031 O O . VAL D 1 24 ? 22.110 5.720 -3.701 1.00 37.15 41 VAL D O 1
ATOM 4035 N N . GLU D 1 25 ? 20.700 5.482 -1.977 1.00 38.55 42 GLU D N 1
ATOM 4036 C CA . GLU D 1 25 ? 19.656 4.876 -2.797 1.00 40.84 42 GLU D CA 1
ATOM 4037 C C . GLU D 1 25 ? 18.483 5.811 -3.054 1.00 42.46 42 GLU D C 1
ATOM 4038 O O . GLU D 1 25 ? 17.550 5.475 -3.791 1.00 43.89 42 GLU D O 1
ATOM 4044 N N . ASP D 1 26 ? 18.544 6.992 -2.450 1.00 42.94 43 ASP D N 1
ATOM 4045 C CA . ASP D 1 26 ? 17.503 7.998 -2.579 1.00 43.13 43 ASP D CA 1
ATOM 4046 C C . ASP D 1 26 ? 16.119 7.400 -2.387 1.00 43.34 43 ASP D C 1
ATOM 4047 O O . ASP D 1 26 ? 15.191 7.687 -3.142 1.00 43.41 43 ASP D O 1
ATOM 4052 N N . LYS D 1 27 ? 15.992 6.559 -1.370 1.00 42.70 44 LYS D N 1
ATOM 4053 C CA . LYS D 1 27 ? 14.722 5.933 -1.045 1.00 43.57 44 LYS D CA 1
ATOM 4054 C C . LYS D 1 27 ? 14.518 6.037 0.460 1.00 42.61 44 LYS D C 1
ATOM 4055 O O . LYS D 1 27 ? 15.485 6.168 1.210 1.00 43.13 44 LYS D O 1
ATOM 4061 N N . PHE D 1 28 ? 13.263 5.997 0.896 1.00 42.23 45 PHE D N 1
ATOM 4062 C CA . PHE D 1 28 ? 12.938 6.086 2.320 1.00 41.76 45 PHE D CA 1
ATOM 4063 C C . PHE D 1 28 ? 11.886 5.053 2.722 1.00 42.82 45 PHE D C 1
ATOM 4064 O O . PHE D 1 28 ? 10.759 5.089 2.225 1.00 42.87 45 PHE D O 1
ATOM 4072 N N . ASN D 1 29 ? 12.245 4.154 3.636 1.00 43.31 46 ASN D N 1
ATOM 4073 C CA . ASN D 1 29 ? 11.323 3.115 4.099 1.00 44.29 46 ASN D CA 1
ATOM 4074 C C . ASN D 1 29 ? 11.087 3.168 5.610 1.00 45.22 46 ASN D C 1
ATOM 4075 O O . ASN D 1 29 ? 11.958 2.788 6.394 1.00 45.36 46 ASN D O 1
ATOM 4080 N N . PRO D 1 30 ? 9.894 3.621 6.038 1.00 45.86 47 PRO D N 1
ATOM 4081 C CA . PRO D 1 30 ? 9.545 3.718 7.461 1.00 46.14 47 PRO D CA 1
ATOM 4082 C C . PRO D 1 30 ? 9.728 2.403 8.217 1.00 47.11 47 PRO D C 1
ATOM 4083 O O . PRO D 1 30 ? 9.752 1.324 7.618 1.00 48.32 47 PRO D O 1
ATOM 4087 N N . ILE D 1 38 ? 28.762 -4.296 4.730 1.00 48.39 55 ILE D N 1
ATOM 4088 C CA . ILE D 1 38 ? 27.755 -4.712 5.704 1.00 49.10 55 ILE D CA 1
ATOM 4089 C C . ILE D 1 38 ? 27.450 -3.561 6.654 1.00 48.10 55 ILE D C 1
ATOM 4090 O O . ILE D 1 38 ? 26.287 -3.233 6.899 1.00 48.60 55 ILE D O 1
ATOM 4095 N N . ASP D 1 39 ? 28.504 -2.954 7.188 1.00 47.08 56 ASP D N 1
ATOM 4096 C CA . ASP D 1 39 ? 28.350 -1.828 8.097 1.00 46.05 56 ASP D CA 1
ATOM 4097 C C . ASP D 1 39 ? 28.688 -0.533 7.368 1.00 44.32 56 ASP D C 1
ATOM 4098 O O . ASP D 1 39 ? 28.739 0.537 7.984 1.00 43.46 56 ASP D O 1
ATOM 4103 N N . PHE D 1 40 ? 28.928 -0.627 6.061 1.00 41.48 57 PHE D N 1
ATOM 4104 C CA . PHE D 1 40 ? 29.241 0.564 5.282 1.00 39.13 57 PHE D CA 1
ATOM 4105 C C . PHE D 1 40 ? 28.774 0.478 3.837 1.00 38.39 57 PHE D C 1
ATOM 4106 O O . PHE D 1 40 ? 28.590 -0.613 3.289 1.00 38.39 57 PHE D O 1
ATOM 4114 N N . LYS D 1 41 ? 28.568 1.643 3.234 1.00 36.70 58 LYS D N 1
ATOM 4115 C CA . LYS D 1 41 ? 28.142 1.729 1.850 1.00 36.62 58 LYS D CA 1
ATOM 4116 C C . LYS D 1 41 ? 29.119 2.661 1.153 1.00 35.93 58 LYS D C 1
ATOM 4117 O O . LYS D 1 41 ? 29.808 3.439 1.809 1.00 35.18 58 LYS D O 1
ATOM 4123 N N . ILE D 1 42 ? 29.193 2.574 -0.170 1.00 35.74 59 ILE D N 1
ATOM 4124 C CA . ILE D 1 42 ? 30.107 3.416 -0.924 1.00 35.09 59 ILE D CA 1
ATOM 4125 C C . ILE D 1 42 ? 29.357 4.296 -1.912 1.00 34.26 59 ILE D C 1
ATOM 4126 O O . ILE D 1 42 ? 28.365 3.881 -2.497 1.00 34.26 59 ILE D O 1
ATOM 4131 N N . LYS D 1 43 ? 29.826 5.526 -2.067 1.00 33.25 60 LYS D N 1
ATOM 4132 C CA . LYS D 1 43 ? 29.238 6.439 -3.030 1.00 33.06 60 LYS D CA 1
ATOM 4133 C C . LYS D 1 43 ? 30.328 7.389 -3.475 1.00 33.34 60 LYS D C 1
ATOM 4134 O O . LYS D 1 43 ? 30.994 8.012 -2.644 1.00 32.03 60 LYS D O 1
ATOM 4140 N N . THR D 1 44 ? 30.519 7.479 -4.786 1.00 34.75 61 THR D N 1
ATOM 4141 C CA . THR D 1 44 ? 31.533 8.351 -5.351 1.00 36.11 61 THR D CA 1
ATOM 4142 C C . THR D 1 44 ? 30.906 9.690 -5.669 1.00 37.56 61 THR D C 1
ATOM 4143 O O . THR D 1 44 ? 29.932 9.775 -6.418 1.00 37.98 61 THR D O 1
ATOM 4147 N N . VAL D 1 45 ? 31.471 10.734 -5.079 1.00 38.92 62 VAL D N 1
ATOM 4148 C CA . VAL D 1 45 ? 30.986 12.089 -5.269 1.00 40.47 62 VAL D CA 1
ATOM 4149 C C . VAL D 1 45 ? 31.987 12.894 -6.095 1.00 41.78 62 VAL D C 1
ATOM 4150 O O . VAL D 1 45 ? 33.165 12.548 -6.171 1.00 41.67 62 VAL D O 1
ATOM 4154 N N . ASP D 1 46 ? 31.512 13.958 -6.731 1.00 43.48 63 ASP D N 1
ATOM 4155 C CA . ASP D 1 46 ? 32.395 14.798 -7.517 1.00 46.53 63 ASP D CA 1
ATOM 4156 C C . ASP D 1 46 ? 32.605 16.162 -6.867 1.00 47.40 63 ASP D C 1
ATOM 4157 O O . ASP D 1 46 ? 31.728 17.027 -6.923 1.00 47.40 63 ASP D O 1
ATOM 4162 N N . ILE D 1 47 ? 33.764 16.342 -6.237 1.00 48.27 64 ILE D N 1
ATOM 4163 C CA . ILE D 1 47 ? 34.100 17.615 -5.610 1.00 49.95 64 ILE D CA 1
ATOM 4164 C C . ILE D 1 47 ? 35.430 18.083 -6.201 1.00 51.21 64 ILE D C 1
ATOM 4165 O O . ILE D 1 47 ? 36.245 17.263 -6.634 1.00 51.24 64 ILE D O 1
ATOM 4170 N N . ASN D 1 48 ? 35.639 19.397 -6.212 1.00 52.03 65 ASN D N 1
ATOM 4171 C CA . ASN D 1 48 ? 36.851 20.005 -6.757 1.00 52.93 65 ASN D CA 1
ATOM 4172 C C . ASN D 1 48 ? 37.318 19.335 -8.051 1.00 52.75 65 ASN D C 1
ATOM 4173 O O . ASN D 1 48 ? 38.519 19.232 -8.315 1.00 53.71 65 ASN D O 1
ATOM 4178 N N . GLY D 1 49 ? 36.355 18.889 -8.857 1.00 51.76 66 GLY D N 1
ATOM 4179 C CA . GLY D 1 49 ? 36.669 18.249 -10.122 1.00 49.21 66 GLY D CA 1
ATOM 4180 C C . GLY D 1 49 ? 37.323 16.887 -9.999 1.00 48.18 66 GLY D C 1
ATOM 4181 O O . GLY D 1 49 ? 38.123 16.498 -10.853 1.00 47.26 66 GLY D O 1
ATOM 4182 N N . LYS D 1 50 ? 36.993 16.159 -8.937 1.00 46.90 67 LYS D N 1
ATOM 4183 C CA . LYS D 1 50 ? 37.557 14.833 -8.735 1.00 46.59 67 LYS D CA 1
ATOM 4184 C C . LYS D 1 50 ? 36.515 13.851 -8.211 1.00 45.57 67 LYS D C 1
ATOM 4185 O O . LYS D 1 50 ? 35.536 14.246 -7.578 1.00 45.74 67 LYS D O 1
ATOM 4191 N N . LYS D 1 51 ? 36.737 12.570 -8.486 1.00 45.40 68 LYS D N 1
ATOM 4192 C CA . LYS D 1 51 ? 35.840 11.513 -8.041 1.00 44.47 68 LYS D CA 1
ATOM 4193 C C . LYS D 1 51 ? 36.262 10.992 -6.669 1.00 44.18 68 LYS D C 1
ATOM 4194 O O . LYS D 1 51 ? 37.085 10.076 -6.565 1.00 44.97 68 LYS D O 1
ATOM 4200 N N . VAL D 1 52 ? 35.703 11.578 -5.616 1.00 42.01 69 VAL D N 1
ATOM 4201 C CA . VAL D 1 52 ? 36.026 11.146 -4.262 1.00 39.64 69 VAL D CA 1
ATOM 4202 C C . VAL D 1 52 ? 35.074 10.033 -3.847 1.00 37.82 69 VAL D C 1
ATOM 4203 O O . VAL D 1 52 ? 33.854 10.177 -3.926 1.00 37.17 69 VAL D O 1
ATOM 4207 N N . LYS D 1 53 ? 35.642 8.919 -3.409 1.00 37.05 70 LYS D N 1
ATOM 4208 C CA . LYS D 1 53 ? 34.850 7.780 -2.983 1.00 35.86 70 LYS D CA 1
ATOM 4209 C C . LYS D 1 53 ? 34.591 7.892 -1.486 1.00 34.70 70 LYS D C 1
ATOM 4210 O O . LYS D 1 53 ? 35.523 7.956 -0.684 1.00 35.02 70 LYS D O 1
ATOM 4216 N N . LEU D 1 54 ? 33.319 7.935 -1.111 1.00 32.57 71 LEU D N 1
ATOM 4217 C CA . LEU D 1 54 ? 32.951 8.041 0.295 1.00 31.00 71 LEU D CA 1
ATOM 4218 C C . LEU D 1 54 ? 32.635 6.668 0.863 1.00 29.79 71 LEU D C 1
ATOM 4219 O O . LEU D 1 54 ? 31.810 5.948 0.314 1.00 31.11 71 LEU D O 1
ATOM 4224 N N . GLN D 1 55 ? 33.304 6.292 1.946 1.00 29.28 72 GLN D N 1
ATOM 4225 C CA . GLN D 1 55 ? 33.020 5.012 2.586 1.00 29.41 72 GLN D CA 1
ATOM 4226 C C . GLN D 1 55 ? 32.216 5.428 3.816 1.00 29.16 72 GLN D C 1
ATOM 4227 O O . GLN D 1 55 ? 32.767 5.928 4.797 1.00 27.04 72 GLN D O 1
ATOM 4233 N N . ILE D 1 56 ? 30.904 5.245 3.736 1.00 28.80 73 ILE D N 1
ATOM 4234 C CA . ILE D 1 56 ? 30.001 5.653 4.802 1.00 29.70 73 ILE D CA 1
ATOM 4235 C C . ILE D 1 56 ? 29.612 4.516 5.748 1.00 29.26 73 ILE D C 1
ATOM 4236 O O . ILE D 1 56 ? 28.980 3.543 5.337 1.00 28.27 73 ILE D O 1
ATOM 4241 N N . TRP D 1 57 ? 29.980 4.663 7.021 1.00 28.03 74 TRP D N 1
ATOM 4242 C CA . TRP D 1 57 ? 29.704 3.649 8.037 1.00 29.35 74 TRP D CA 1
ATOM 4243 C C . TRP D 1 57 ? 28.446 3.897 8.873 1.00 31.24 74 TRP D C 1
ATOM 4244 O O . TRP D 1 57 ? 28.200 5.009 9.343 1.00 31.61 74 TRP D O 1
ATOM 4255 N N . ASP D 1 58 ? 27.654 2.847 9.051 1.00 32.90 75 ASP D N 1
ATOM 4256 C CA . ASP D 1 58 ? 26.420 2.916 9.823 1.00 35.12 75 ASP D CA 1
ATOM 4257 C C . ASP D 1 58 ? 26.215 1.596 10.567 1.00 36.77 75 ASP D C 1
ATOM 4258 O O . ASP D 1 58 ? 26.156 0.531 9.947 1.00 37.67 75 ASP D O 1
ATOM 4263 N N . THR D 1 59 ? 26.099 1.663 11.892 1.00 38.01 76 THR D N 1
ATOM 4264 C CA . THR D 1 59 ? 25.916 0.456 12.699 1.00 39.73 76 THR D CA 1
ATOM 4265 C C . THR D 1 59 ? 24.556 0.369 13.382 1.00 40.79 76 THR D C 1
ATOM 4266 O O . THR D 1 59 ? 23.980 1.383 13.788 1.00 41.29 76 THR D O 1
ATOM 4270 N N . ALA D 1 60 ? 24.056 -0.855 13.522 1.00 42.51 77 ALA D N 1
ATOM 4271 C CA . ALA D 1 60 ? 22.758 -1.091 14.145 1.00 44.49 77 ALA D CA 1
ATOM 4272 C C . ALA D 1 60 ? 22.738 -0.788 15.642 1.00 45.58 77 ALA D C 1
ATOM 4273 O O . ALA D 1 60 ? 23.767 -0.460 16.241 1.00 45.31 77 ALA D O 1
ATOM 4275 N N . GLY D 1 61 ? 21.552 -0.908 16.234 1.00 46.98 78 GLY D N 1
ATOM 4276 C CA . GLY D 1 61 ? 21.380 -0.647 17.652 1.00 49.15 78 GLY D CA 1
ATOM 4277 C C . GLY D 1 61 ? 22.199 -1.553 18.554 1.00 50.45 78 GLY D C 1
ATOM 4278 O O . GLY D 1 61 ? 23.055 -1.075 19.305 1.00 50.19 78 GLY D O 1
ATOM 4279 N N . GLN D 1 62 ? 21.936 -2.857 18.486 1.00 51.08 79 GLN D N 1
ATOM 4280 C CA . GLN D 1 62 ? 22.655 -3.832 19.303 1.00 52.00 79 GLN D CA 1
ATOM 4281 C C . GLN D 1 62 ? 24.161 -3.852 19.040 1.00 52.04 79 GLN D C 1
ATOM 4282 O O . GLN D 1 62 ? 24.898 -4.583 19.703 1.00 52.89 79 GLN D O 1
ATOM 4288 N N . GLU D 1 63 ? 24.612 -3.061 18.067 1.00 51.61 80 GLU D N 1
ATOM 4289 C CA . GLU D 1 63 ? 26.036 -2.973 17.747 1.00 50.96 80 GLU D CA 1
ATOM 4290 C C . GLU D 1 63 ? 26.601 -1.685 18.341 1.00 49.78 80 GLU D C 1
ATOM 4291 O O . GLU D 1 63 ? 27.743 -1.314 18.065 1.00 49.24 80 GLU D O 1
ATOM 4297 N N . ARG D 1 64 ? 25.791 -1.009 19.152 1.00 48.56 81 ARG D N 1
ATOM 4298 C CA . ARG D 1 64 ? 26.194 0.242 19.784 1.00 47.67 81 ARG D CA 1
ATOM 4299 C C . ARG D 1 64 ? 27.483 0.085 20.588 1.00 47.08 81 ARG D C 1
ATOM 4300 O O . ARG D 1 64 ? 28.375 0.926 20.506 1.00 47.34 81 ARG D O 1
ATOM 4308 N N . PHE D 1 65 ? 27.578 -0.994 21.360 1.00 46.77 82 PHE D N 1
ATOM 4309 C CA . PHE D 1 65 ? 28.761 -1.262 22.178 1.00 46.82 82 PHE D CA 1
ATOM 4310 C C . PHE D 1 65 ? 30.041 -1.077 21.363 1.00 47.48 82 PHE D C 1
ATOM 4311 O O . PHE D 1 65 ? 31.105 -0.763 21.904 1.00 46.95 82 PHE D O 1
ATOM 4319 N N . ARG D 1 66 ? 29.916 -1.275 20.056 1.00 47.95 83 ARG D N 1
ATOM 4320 C CA . ARG D 1 66 ? 31.024 -1.153 19.117 1.00 48.87 83 ARG D CA 1
ATOM 4321 C C . ARG D 1 66 ? 31.345 0.300 18.737 1.00 49.04 83 ARG D C 1
ATOM 4322 O O . ARG D 1 66 ? 32.501 0.641 18.463 1.00 49.61 83 ARG D O 1
ATOM 4330 N N . THR D 1 67 ? 30.323 1.152 18.726 1.00 48.66 84 THR D N 1
ATOM 4331 C CA . THR D 1 67 ? 30.492 2.556 18.355 1.00 48.71 84 THR D CA 1
ATOM 4332 C C . THR D 1 67 ? 31.226 3.397 19.396 1.00 48.67 84 THR D C 1
ATOM 4333 O O . THR D 1 67 ? 31.462 4.590 19.189 1.00 47.97 84 THR D O 1
ATOM 4337 N N . ILE D 1 68 ? 31.583 2.786 20.517 1.00 48.29 85 ILE D N 1
ATOM 4338 C CA . ILE D 1 68 ? 32.284 3.521 21.552 1.00 48.00 85 ILE D CA 1
ATOM 4339 C C . ILE D 1 68 ? 33.736 3.070 21.666 1.00 48.32 85 ILE D C 1
ATOM 4340 O O . ILE D 1 68 ? 34.487 3.578 22.499 1.00 49.19 85 ILE D O 1
ATOM 4345 N N . THR D 1 69 ? 34.135 2.127 20.815 1.00 47.89 86 THR D N 1
ATOM 4346 C CA . THR D 1 69 ? 35.505 1.619 20.835 1.00 47.21 86 THR D CA 1
ATOM 4347 C C . THR D 1 69 ? 36.462 2.518 20.058 1.00 46.85 86 THR D C 1
ATOM 4348 O O . THR D 1 69 ? 36.039 3.335 19.241 1.00 46.19 86 THR D O 1
ATOM 4352 N N . THR D 1 70 ? 37.756 2.349 20.314 1.00 47.13 87 THR D N 1
ATOM 4353 C CA . THR D 1 70 ? 38.792 3.141 19.656 1.00 47.15 87 THR D CA 1
ATOM 4354 C C . THR D 1 70 ? 39.080 2.678 18.224 1.00 46.65 87 THR D C 1
ATOM 4355 O O . THR D 1 70 ? 39.530 3.466 17.387 1.00 47.21 87 THR D O 1
ATOM 4359 N N . ALA D 1 71 ? 38.822 1.403 17.948 1.00 45.49 88 ALA D N 1
ATOM 4360 C CA . ALA D 1 71 ? 39.072 0.842 16.624 1.00 45.03 88 ALA D CA 1
ATOM 4361 C C . ALA D 1 71 ? 38.031 1.272 15.591 1.00 43.65 88 ALA D C 1
ATOM 4362 O O . ALA D 1 71 ? 38.325 1.348 14.400 1.00 43.34 88 ALA D O 1
ATOM 4364 N N . TYR D 1 72 ? 36.817 1.555 16.050 1.00 42.85 89 TYR D N 1
ATOM 4365 C CA . TYR D 1 72 ? 35.747 1.968 15.147 1.00 41.36 89 TYR D CA 1
ATOM 4366 C C . TYR D 1 72 ? 36.060 3.307 14.475 1.00 40.07 89 TYR D C 1
ATOM 4367 O O . TYR D 1 72 ? 35.693 3.534 13.322 1.00 40.02 89 TYR D O 1
ATOM 4376 N N . TYR D 1 73 ? 36.748 4.185 15.200 1.00 39.75 90 TYR D N 1
ATOM 4377 C CA . TYR D 1 73 ? 37.103 5.508 14.695 1.00 38.71 90 TYR D CA 1
ATOM 4378 C C . TYR D 1 73 ? 38.430 5.573 13.943 1.00 38.72 90 TYR D C 1
ATOM 4379 O O . TYR D 1 73 ? 38.848 6.644 13.505 1.00 38.08 90 TYR D O 1
ATOM 4388 N N . ARG D 1 74 ? 39.086 4.431 13.787 1.00 39.23 91 ARG D N 1
ATOM 4389 C CA . ARG D 1 74 ? 40.366 4.386 13.090 1.00 39.73 91 ARG D CA 1
ATOM 4390 C C . ARG D 1 74 ? 40.223 4.755 11.619 1.00 37.85 91 ARG D C 1
ATOM 4391 O O . ARG D 1 74 ? 39.490 4.108 10.876 1.00 38.55 91 ARG D O 1
ATOM 4399 N N . GLY D 1 75 ? 40.922 5.807 11.208 1.00 37.01 92 GLY D N 1
ATOM 4400 C CA . GLY D 1 75 ? 40.875 6.231 9.821 1.00 35.42 92 GLY D CA 1
ATOM 4401 C C . GLY D 1 75 ? 39.769 7.203 9.459 1.00 33.96 92 GLY D C 1
ATOM 4402 O O . GLY D 1 75 ? 39.859 7.892 8.441 1.00 34.00 92 GLY D O 1
ATOM 4403 N N . ALA D 1 76 ? 38.731 7.271 10.285 1.00 32.36 93 ALA D N 1
ATOM 4404 C CA . ALA D 1 76 ? 37.610 8.169 10.019 1.00 30.04 93 ALA D CA 1
ATOM 4405 C C . ALA D 1 76 ? 38.062 9.629 9.953 1.00 28.84 93 ALA D C 1
ATOM 4406 O O . ALA D 1 76 ? 38.720 10.128 10.861 1.00 29.71 93 ALA D O 1
ATOM 4416 N N . GLY D 1 78 ? 35.673 11.989 8.844 1.00 24.40 95 GLY D N 1
ATOM 4417 C CA . GLY D 1 78 ? 34.429 12.733 8.953 1.00 22.36 95 GLY D CA 1
ATOM 4418 C C . GLY D 1 78 ? 33.535 12.013 9.942 1.00 20.71 95 GLY D C 1
ATOM 4419 O O . GLY D 1 78 ? 33.422 10.787 9.904 1.00 21.40 95 GLY D O 1
ATOM 4420 N N . ILE D 1 79 ? 32.924 12.762 10.849 1.00 20.34 96 ILE D N 1
ATOM 4421 C CA . ILE D 1 79 ? 32.041 12.176 11.844 1.00 19.78 96 ILE D CA 1
ATOM 4422 C C . ILE D 1 79 ? 30.810 13.069 11.983 1.00 19.08 96 ILE D C 1
ATOM 4423 O O . ILE D 1 79 ? 30.894 14.249 12.353 1.00 17.89 96 ILE D O 1
ATOM 4428 N N . ILE D 1 80 ? 29.663 12.498 11.647 1.00 14.60 97 ILE D N 1
ATOM 4429 C CA . ILE D 1 80 ? 28.405 13.207 11.693 1.00 14.46 97 ILE D CA 1
ATOM 4430 C C . ILE D 1 80 ? 27.678 12.830 12.974 1.00 13.56 97 ILE D C 1
ATOM 4431 O O . ILE D 1 80 ? 27.462 11.663 13.236 1.00 15.34 97 ILE D O 1
ATOM 4436 N N . LEU D 1 81 ? 27.339 13.826 13.782 1.00 16.22 98 LEU D N 1
ATOM 4437 C CA . LEU D 1 81 ? 26.623 13.584 15.028 1.00 16.63 98 LEU D CA 1
ATOM 4438 C C . LEU D 1 81 ? 25.166 13.909 14.742 1.00 14.88 98 LEU D C 1
ATOM 4439 O O . LEU D 1 81 ? 24.839 15.022 14.377 1.00 13.82 98 LEU D O 1
ATOM 4444 N N . VAL D 1 82 ? 24.289 12.935 14.928 1.00 16.50 99 VAL D N 1
ATOM 4445 C CA . VAL D 1 82 ? 22.880 13.134 14.609 1.00 16.59 99 VAL D CA 1
ATOM 4446 C C . VAL D 1 82 ? 21.933 13.040 15.797 1.00 17.07 99 VAL D C 1
ATOM 4447 O O . VAL D 1 82 ? 22.114 12.191 16.669 1.00 17.56 99 VAL D O 1
ATOM 4451 N N . TYR D 1 83 ? 20.927 13.909 15.818 1.00 18.55 100 TYR D N 1
ATOM 4452 C CA . TYR D 1 83 ? 19.883 13.860 16.846 1.00 18.93 100 TYR D CA 1
ATOM 4453 C C . TYR D 1 83 ? 18.529 14.001 16.141 1.00 20.71 100 TYR D C 1
ATOM 4454 O O . TYR D 1 83 ? 18.472 14.344 14.960 1.00 19.17 100 TYR D O 1
ATOM 4463 N N . ASP D 1 84 ? 17.455 13.717 16.874 1.00 19.90 101 ASP D N 1
ATOM 4464 C CA . ASP D 1 84 ? 16.076 13.787 16.387 1.00 22.02 101 ASP D CA 1
ATOM 4465 C C . ASP D 1 84 ? 15.485 15.106 16.907 1.00 22.76 101 ASP D C 1
ATOM 4466 O O . ASP D 1 84 ? 15.426 15.317 18.121 1.00 24.37 101 ASP D O 1
ATOM 4471 N N . ILE D 1 85 ? 15.060 16.002 16.013 1.00 22.08 102 ILE D N 1
ATOM 4472 C CA . ILE D 1 85 ? 14.496 17.275 16.455 1.00 22.50 102 ILE D CA 1
ATOM 4473 C C . ILE D 1 85 ? 13.181 17.100 17.224 1.00 24.32 102 ILE D C 1
ATOM 4474 O O . ILE D 1 85 ? 12.714 18.041 17.853 1.00 25.83 102 ILE D O 1
ATOM 4479 N N . THR D 1 86 ? 12.588 15.906 17.172 1.00 24.64 103 THR D N 1
ATOM 4480 C CA . THR D 1 86 ? 11.335 15.651 17.895 1.00 26.08 103 THR D CA 1
ATOM 4481 C C . THR D 1 86 ? 11.578 14.924 19.233 1.00 28.09 103 THR D C 1
ATOM 4482 O O . THR D 1 86 ? 10.624 14.593 19.952 1.00 25.62 103 THR D O 1
ATOM 4486 N N . ASP D 1 87 ? 12.849 14.686 19.564 1.00 28.44 104 ASP D N 1
ATOM 4487 C CA . ASP D 1 87 ? 13.219 13.976 20.794 1.00 30.68 104 ASP D CA 1
ATOM 4488 C C . ASP D 1 87 ? 14.333 14.713 21.544 1.00 31.26 104 ASP D C 1
ATOM 4489 O O . ASP D 1 87 ? 15.520 14.530 21.253 1.00 29.04 104 ASP D O 1
ATOM 4494 N N . GLU D 1 88 ? 13.937 15.531 22.515 1.00 31.16 105 GLU D N 1
ATOM 4495 C CA . GLU D 1 88 ? 14.864 16.327 23.315 1.00 31.92 105 GLU D CA 1
ATOM 4496 C C . GLU D 1 88 ? 16.040 15.525 23.872 1.00 31.14 105 GLU D C 1
ATOM 4497 O O . GLU D 1 88 ? 17.180 16.006 23.894 1.00 28.92 105 GLU D O 1
ATOM 4503 N N . ARG D 1 89 ? 15.759 14.308 24.324 1.00 29.52 106 ARG D N 1
ATOM 4504 C CA . ARG D 1 89 ? 16.788 13.461 24.908 1.00 31.04 106 ARG D CA 1
ATOM 4505 C C . ARG D 1 89 ? 17.944 13.179 23.945 1.00 30.33 106 ARG D C 1
ATOM 4506 O O . ARG D 1 89 ? 19.111 13.235 24.337 1.00 30.08 106 ARG D O 1
ATOM 4514 N N . THR D 1 90 ? 17.631 12.894 22.683 1.00 28.60 107 THR D N 1
ATOM 4515 C CA . THR D 1 90 ? 18.682 12.624 21.705 1.00 25.74 107 THR D CA 1
ATOM 4516 C C . THR D 1 90 ? 19.542 13.864 21.465 1.00 26.06 107 THR D C 1
ATOM 4517 O O . THR D 1 90 ? 20.723 13.750 21.129 1.00 27.98 107 THR D O 1
ATOM 4521 N N . PHE D 1 91 ? 18.953 15.048 21.647 1.00 25.89 108 PHE D N 1
ATOM 4522 C CA . PHE D 1 91 ? 19.680 16.306 21.470 1.00 26.03 108 PHE D CA 1
ATOM 4523 C C . PHE D 1 91 ? 20.597 16.554 22.670 1.00 27.48 108 PHE D C 1
ATOM 4524 O O . PHE D 1 91 ? 21.759 16.964 22.519 1.00 26.68 108 PHE D O 1
ATOM 4532 N N . THR D 1 92 ? 20.060 16.321 23.862 1.00 28.68 109 THR D N 1
ATOM 4533 C CA . THR D 1 92 ? 20.823 16.502 25.090 1.00 29.97 109 THR D CA 1
ATOM 4534 C C . THR D 1 92 ? 22.026 15.565 25.075 1.00 29.21 109 THR D C 1
ATOM 4535 O O . THR D 1 92 ? 23.121 15.944 25.482 1.00 28.76 109 THR D O 1
ATOM 4539 N N . ASN D 1 93 ? 21.818 14.345 24.584 1.00 29.07 110 ASN D N 1
ATOM 4540 C CA . ASN D 1 93 ? 22.893 13.362 24.525 1.00 28.43 110 ASN D CA 1
ATOM 4541 C C . ASN D 1 93 ? 24.008 13.690 23.536 1.00 28.08 110 ASN D C 1
ATOM 4542 O O . ASN D 1 93 ? 25.040 13.019 23.537 1.00 29.32 110 ASN D O 1
ATOM 4547 N N . ILE D 1 94 ? 23.821 14.708 22.700 1.00 26.26 111 ILE D N 1
ATOM 4548 C CA . ILE D 1 94 ? 24.860 15.057 21.738 1.00 27.82 111 ILE D CA 1
ATOM 4549 C C . ILE D 1 94 ? 26.179 15.409 22.429 1.00 28.76 111 ILE D C 1
ATOM 4550 O O . ILE D 1 94 ? 27.247 15.061 21.931 1.00 28.07 111 ILE D O 1
ATOM 4555 N N . LYS D 1 95 ? 26.115 16.089 23.573 1.00 30.77 112 LYS D N 1
ATOM 4556 C CA . LYS D 1 95 ? 27.342 16.457 24.274 1.00 31.81 112 LYS D CA 1
ATOM 4557 C C . LYS D 1 95 ? 28.154 15.231 24.672 1.00 31.47 112 LYS D C 1
ATOM 4558 O O . LYS D 1 95 ? 29.382 15.241 24.593 1.00 31.07 112 LYS D O 1
ATOM 4564 N N . GLN D 1 96 ? 27.472 14.169 25.085 1.00 32.10 113 GLN D N 1
ATOM 4565 C CA . GLN D 1 96 ? 28.158 12.944 25.468 1.00 32.61 113 GLN D CA 1
ATOM 4566 C C . GLN D 1 96 ? 28.794 12.303 24.240 1.00 31.89 113 GLN D C 1
ATOM 4567 O O . GLN D 1 96 ? 29.923 11.824 24.299 1.00 32.50 113 GLN D O 1
ATOM 4573 N N . TRP D 1 97 ? 28.067 12.287 23.126 1.00 30.43 114 TRP D N 1
ATOM 4574 C CA . TRP D 1 97 ? 28.611 11.718 21.898 1.00 28.48 114 TRP D CA 1
ATOM 4575 C C . TRP D 1 97 ? 29.846 12.498 21.473 1.00 27.67 114 TRP D C 1
ATOM 4576 O O . TRP D 1 97 ? 30.845 11.908 21.061 1.00 27.94 114 TRP D O 1
ATOM 4587 N N . PHE D 1 98 ? 29.775 13.822 21.566 1.00 28.19 115 PHE D N 1
ATOM 4588 C CA . PHE D 1 98 ? 30.901 14.678 21.183 1.00 30.13 115 PHE D CA 1
ATOM 4589 C C . PHE D 1 98 ? 32.132 14.320 22.009 1.00 31.65 115 PHE D C 1
ATOM 4590 O O . PHE D 1 98 ? 33.256 14.293 21.497 1.00 31.31 115 PHE D O 1
ATOM 4598 N N . LYS D 1 99 ? 31.908 14.054 23.294 1.00 32.66 116 LYS D N 1
ATOM 4599 C CA . LYS D 1 99 ? 32.992 13.702 24.206 1.00 34.11 116 LYS D CA 1
ATOM 4600 C C . LYS D 1 99 ? 33.594 12.352 23.837 1.00 34.19 116 LYS D C 1
ATOM 4601 O O . LYS D 1 99 ? 34.819 12.199 23.780 1.00 33.45 116 LYS D O 1
ATOM 4607 N N . THR D 1 100 ? 32.728 11.375 23.586 1.00 33.49 117 THR D N 1
ATOM 4608 C CA . THR D 1 100 ? 33.177 10.039 23.214 1.00 33.37 117 THR D CA 1
ATOM 4609 C C . THR D 1 100 ? 33.981 10.094 21.916 1.00 32.31 117 THR D C 1
ATOM 4610 O O . THR D 1 100 ? 35.031 9.463 21.795 1.00 32.73 117 THR D O 1
ATOM 4614 N N . VAL D 1 101 ? 33.489 10.856 20.947 1.00 32.29 118 VAL D N 1
ATOM 4615 C CA . VAL D 1 101 ? 34.174 10.978 19.668 1.00 32.67 118 VAL D CA 1
ATOM 4616 C C . VAL D 1 101 ? 35.528 11.651 19.808 1.00 35.05 118 VAL D C 1
ATOM 4617 O O . VAL D 1 101 ? 36.502 11.211 19.207 1.00 34.85 118 VAL D O 1
ATOM 4621 N N . ASN D 1 102 ? 35.594 12.716 20.602 1.00 37.33 119 ASN D N 1
ATOM 4622 C CA . ASN D 1 102 ? 36.855 13.430 20.780 1.00 39.48 119 ASN D CA 1
ATOM 4623 C C . ASN D 1 102 ? 37.909 12.613 21.518 1.00 40.30 119 ASN D C 1
ATOM 4624 O O . ASN D 1 102 ? 39.109 12.759 21.270 1.00 40.24 119 ASN D O 1
ATOM 4629 N N . GLU D 1 103 ? 37.461 11.737 22.408 1.00 40.97 120 GLU D N 1
ATOM 4630 C CA . GLU D 1 103 ? 38.378 10.900 23.168 1.00 41.89 120 GLU D CA 1
ATOM 4631 C C . GLU D 1 103 ? 38.755 9.586 22.483 1.00 42.36 120 GLU D C 1
ATOM 4632 O O . GLU D 1 103 ? 39.756 8.966 22.838 1.00 43.64 120 GLU D O 1
ATOM 4638 N N . HIS D 1 104 ? 37.960 9.154 21.510 1.00 41.99 121 HIS D N 1
ATOM 4639 C CA . HIS D 1 104 ? 38.254 7.904 20.815 1.00 41.87 121 HIS D CA 1
ATOM 4640 C C . HIS D 1 104 ? 38.611 8.079 19.339 1.00 42.91 121 HIS D C 1
ATOM 4641 O O . HIS D 1 104 ? 39.035 7.121 18.691 1.00 43.53 121 HIS D O 1
ATOM 4648 N N . ALA D 1 105 ? 38.451 9.287 18.805 1.00 44.14 122 ALA D N 1
ATOM 4649 C CA . ALA D 1 105 ? 38.742 9.525 17.392 1.00 45.99 122 ALA D CA 1
ATOM 4650 C C . ALA D 1 105 ? 39.990 10.358 17.142 1.00 46.95 122 ALA D C 1
ATOM 4651 O O . ALA D 1 105 ? 40.649 10.808 18.079 1.00 47.64 122 ALA D O 1
ATOM 4653 N N . ASN D 1 106 ? 40.296 10.565 15.863 1.00 47.83 123 ASN D N 1
ATOM 4654 C CA . ASN D 1 106 ? 41.468 11.334 15.451 1.00 48.20 123 ASN D CA 1
ATOM 4655 C C . ASN D 1 106 ? 41.212 12.830 15.533 1.00 47.75 123 ASN D C 1
ATOM 4656 O O . ASN D 1 106 ? 40.146 13.313 15.147 1.00 47.52 123 ASN D O 1
ATOM 4661 N N . ASP D 1 107 ? 42.212 13.556 16.022 1.00 46.38 124 ASP D N 1
ATOM 4662 C CA . ASP D 1 107 ? 42.137 15.003 16.172 1.00 45.23 124 ASP D CA 1
ATOM 4663 C C . ASP D 1 107 ? 41.881 15.752 14.864 1.00 44.15 124 ASP D C 1
ATOM 4664 O O . ASP D 1 107 ? 41.292 16.834 14.873 1.00 44.26 124 ASP D O 1
ATOM 4669 N N . GLU D 1 108 ? 42.322 15.183 13.746 1.00 42.13 125 GLU D N 1
ATOM 4670 C CA . GLU D 1 108 ? 42.132 15.815 12.441 1.00 40.81 125 GLU D CA 1
ATOM 4671 C C . GLU D 1 108 ? 40.734 15.579 11.846 1.00 38.27 125 GLU D C 1
ATOM 4672 O O . GLU D 1 108 ? 40.367 16.202 10.846 1.00 36.88 125 GLU D O 1
ATOM 4678 N N . ALA D 1 109 ? 39.959 14.685 12.455 1.00 35.34 126 ALA D N 1
ATOM 4679 C CA . ALA D 1 109 ? 38.615 14.388 11.953 1.00 33.77 126 ALA D CA 1
ATOM 4680 C C . ALA D 1 109 ? 37.678 15.587 12.050 1.00 31.99 126 ALA D C 1
ATOM 4681 O O . ALA D 1 109 ? 37.629 16.277 13.071 1.00 31.67 126 ALA D O 1
ATOM 4683 N N . GLN D 1 110 ? 36.930 15.825 10.978 1.00 29.86 127 GLN D N 1
ATOM 4684 C CA . GLN D 1 110 ? 35.974 16.929 10.925 1.00 26.48 127 GLN D CA 1
ATOM 4685 C C . GLN D 1 110 ? 34.603 16.447 11.389 1.00 25.60 127 GLN D C 1
ATOM 4686 O O . GLN D 1 110 ? 34.097 15.433 10.891 1.00 23.15 127 GLN D O 1
ATOM 4692 N N . LEU D 1 111 ? 34.010 17.167 12.341 1.00 22.86 128 LEU D N 1
ATOM 4693 C CA . LEU D 1 111 ? 32.693 16.810 12.863 1.00 22.51 128 LEU D CA 1
ATOM 4694 C C . LEU D 1 111 ? 31.620 17.715 12.284 1.00 20.25 128 LEU D C 1
ATOM 4695 O O . LEU D 1 111 ? 31.904 18.809 11.794 1.00 20.81 128 LEU D O 1
ATOM 4700 N N . LEU D 1 112 ? 30.380 17.247 12.325 1.00 19.53 129 LEU D N 1
ATOM 4701 C CA . LEU D 1 112 ? 29.262 18.007 11.794 1.00 19.80 129 LEU D CA 1
ATOM 4702 C C . LEU D 1 112 ? 28.027 17.590 12.570 1.00 18.58 129 LEU D C 1
ATOM 4703 O O . LEU D 1 112 ? 27.822 16.402 12.812 1.00 19.16 129 LEU D O 1
ATOM 4708 N N . LEU D 1 113 ? 27.227 18.569 12.978 1.00 18.24 130 LEU D N 1
ATOM 4709 C CA . LEU D 1 113 ? 26.015 18.295 13.740 1.00 18.65 130 LEU D CA 1
ATOM 4710 C C . LEU D 1 113 ? 24.790 18.347 12.838 1.00 18.13 130 LEU D C 1
ATOM 4711 O O . LEU D 1 113 ? 24.585 19.321 12.108 1.00 18.69 130 LEU D O 1
ATOM 4716 N N . VAL D 1 114 ? 23.975 17.298 12.919 1.00 18.15 131 VAL D N 1
ATOM 4717 C CA . VAL D 1 114 ? 22.758 17.194 12.129 1.00 16.79 131 VAL D CA 1
ATOM 4718 C C . VAL D 1 114 ? 21.517 16.991 12.984 1.00 16.94 131 VAL D C 1
ATOM 4719 O O . VAL D 1 114 ? 21.475 16.083 13.817 1.00 17.08 131 VAL D O 1
ATOM 4723 N N . GLY D 1 115 ? 20.519 17.850 12.780 1.00 17.60 132 GLY D N 1
ATOM 4724 C CA . GLY D 1 115 ? 19.239 17.698 13.462 1.00 17.66 132 GLY D CA 1
ATOM 4725 C C . GLY D 1 115 ? 18.328 17.070 12.403 1.00 18.92 132 GLY D C 1
ATOM 4726 O O . GLY D 1 115 ? 18.003 17.728 11.408 1.00 20.60 132 GLY D O 1
ATOM 4727 N N . ASN D 1 116 ? 17.931 15.810 12.598 1.00 17.74 133 ASN D N 1
ATOM 4728 C CA . ASN D 1 116 ? 17.087 15.083 11.624 1.00 18.16 133 ASN D CA 1
ATOM 4729 C C . ASN D 1 116 ? 15.594 15.061 11.975 1.00 18.45 133 ASN D C 1
ATOM 4730 O O . ASN D 1 116 ? 15.205 15.357 13.103 1.00 16.94 133 ASN D O 1
ATOM 4735 N N . LYS D 1 117 ? 14.777 14.714 10.983 1.00 19.90 134 LYS D N 1
ATOM 4736 C CA . LYS D 1 117 ? 13.321 14.647 11.099 1.00 21.58 134 LYS D CA 1
ATOM 4737 C C . LYS D 1 117 ? 12.713 16.040 11.156 1.00 22.21 134 LYS D C 1
ATOM 4738 O O . LYS D 1 117 ? 11.782 16.287 11.924 1.00 23.07 134 LYS D O 1
ATOM 4744 N N . SER D 1 118 ? 13.230 16.945 10.325 1.00 22.73 135 SER D N 1
ATOM 4745 C CA . SER D 1 118 ? 12.733 18.321 10.286 1.00 25.83 135 SER D CA 1
ATOM 4746 C C . SER D 1 118 ? 11.336 18.409 9.668 1.00 26.14 135 SER D C 1
ATOM 4747 O O . SER D 1 118 ? 10.693 19.449 9.697 1.00 28.49 135 SER D O 1
ATOM 4750 N N . ASP D 1 119 ? 10.867 17.306 9.109 1.00 28.04 136 ASP D N 1
ATOM 4751 C CA . ASP D 1 119 ? 9.556 17.280 8.482 1.00 28.94 136 ASP D CA 1
ATOM 4752 C C . ASP D 1 119 ? 8.431 17.169 9.501 1.00 29.94 136 ASP D C 1
ATOM 4753 O O . ASP D 1 119 ? 7.284 17.507 9.211 1.00 30.69 136 ASP D O 1
ATOM 4766 N N . GLU D 1 121 ? 5.958 17.824 12.631 1.00 32.90 138 GLU D N 1
ATOM 4767 C CA . GLU D 1 121 ? 5.305 18.934 13.325 1.00 34.25 138 GLU D CA 1
ATOM 4768 C C . GLU D 1 121 ? 5.491 18.806 14.827 1.00 33.51 138 GLU D C 1
ATOM 4769 O O . GLU D 1 121 ? 5.256 19.756 15.579 1.00 34.87 138 GLU D O 1
ATOM 4775 N N . THR D 1 122 ? 5.902 17.619 15.257 1.00 32.56 139 THR D N 1
ATOM 4776 C CA . THR D 1 122 ? 6.118 17.348 16.666 1.00 33.04 139 THR D CA 1
ATOM 4777 C C . THR D 1 122 ? 7.503 17.761 17.127 1.00 32.20 139 THR D C 1
ATOM 4778 O O . THR D 1 122 ? 7.970 17.317 18.170 1.00 33.27 139 THR D O 1
ATOM 4782 N N . ARG D 1 123 ? 8.163 18.604 16.340 1.00 32.22 140 ARG D N 1
ATOM 4783 C CA . ARG D 1 123 ? 9.497 19.099 16.682 1.00 30.62 140 ARG D CA 1
ATOM 4784 C C . ARG D 1 123 ? 9.472 19.744 18.065 1.00 30.85 140 ARG D C 1
ATOM 4785 O O . ARG D 1 123 ? 8.495 20.404 18.422 1.00 30.95 140 ARG D O 1
ATOM 4793 N N . VAL D 1 124 ? 10.537 19.547 18.837 1.00 31.14 141 VAL D N 1
ATOM 4794 C CA . VAL D 1 124 ? 10.653 20.147 20.165 1.00 31.00 141 VAL D CA 1
ATOM 4795 C C . VAL D 1 124 ? 12.003 20.841 20.311 1.00 30.50 141 VAL D C 1
ATOM 4796 O O . VAL D 1 124 ? 12.231 21.581 21.271 1.00 30.59 141 VAL D O 1
ATOM 4800 N N . VAL D 1 125 ? 12.900 20.593 19.359 1.00 28.86 142 VAL D N 1
ATOM 4801 C CA . VAL D 1 125 ? 14.220 21.231 19.362 1.00 27.45 142 VAL D CA 1
ATOM 4802 C C . VAL D 1 125 ? 14.200 22.211 18.195 1.00 27.59 142 VAL D C 1
ATOM 4803 O O . VAL D 1 125 ? 13.987 21.813 17.048 1.00 27.52 142 VAL D O 1
ATOM 4807 N N . THR D 1 126 ? 14.404 23.488 18.478 1.00 26.02 143 THR D N 1
ATOM 4808 C CA . THR D 1 126 ? 14.368 24.495 17.427 1.00 27.69 143 THR D CA 1
ATOM 4809 C C . THR D 1 126 ? 15.677 24.538 16.663 1.00 26.62 143 THR D C 1
ATOM 4810 O O . THR D 1 126 ? 16.701 24.062 17.144 1.00 25.32 143 THR D O 1
ATOM 4814 N N . ALA D 1 127 ? 15.631 25.107 15.465 1.00 26.50 144 ALA D N 1
ATOM 4815 C CA . ALA D 1 127 ? 16.820 25.245 14.650 1.00 28.12 144 ALA D CA 1
ATOM 4816 C C . ALA D 1 127 ? 17.813 26.136 15.393 1.00 29.96 144 ALA D C 1
ATOM 4817 O O . ALA D 1 127 ? 19.018 25.899 15.351 1.00 30.11 144 ALA D O 1
ATOM 4819 N N . ASP D 1 128 ? 17.306 27.152 16.089 1.00 30.66 145 ASP D N 1
ATOM 4820 C CA . ASP D 1 128 ? 18.181 28.056 16.836 1.00 30.71 145 ASP D CA 1
ATOM 4821 C C . ASP D 1 128 ? 18.964 27.319 17.918 1.00 30.08 145 ASP D C 1
ATOM 4822 O O . ASP D 1 128 ? 20.139 27.617 18.147 1.00 31.25 145 ASP D O 1
ATOM 4827 N N . GLN D 1 129 ? 18.315 26.366 18.583 1.00 29.63 146 GLN D N 1
ATOM 4828 C CA . GLN D 1 129 ? 18.966 25.585 19.626 1.00 28.96 146 GLN D CA 1
ATOM 4829 C C . GLN D 1 129 ? 20.083 24.749 19.012 1.00 28.79 146 GLN D C 1
ATOM 4830 O O . GLN D 1 129 ? 21.199 24.677 19.549 1.00 25.93 146 GLN D O 1
ATOM 4836 N N . GLY D 1 130 ? 19.780 24.118 17.882 1.00 26.53 147 GLY D N 1
ATOM 4837 C CA . GLY D 1 130 ? 20.782 23.302 17.221 1.00 26.45 147 GLY D CA 1
ATOM 4838 C C . GLY D 1 130 ? 21.958 24.147 16.765 1.00 26.35 147 GLY D C 1
ATOM 4839 O O . GLY D 1 130 ? 23.115 23.759 16.919 1.00 25.34 147 GLY D O 1
ATOM 4840 N N . GLU D 1 131 ? 21.663 25.310 16.198 1.00 26.95 148 GLU D N 1
ATOM 4841 C CA . GLU D 1 131 ? 22.706 26.205 15.721 1.00 29.88 148 GLU D CA 1
ATOM 4842 C C . GLU D 1 131 ? 23.592 26.651 16.873 1.00 30.17 148 GLU D C 1
ATOM 4843 O O . GLU D 1 131 ? 24.805 26.778 16.705 1.00 30.13 148 GLU D O 1
ATOM 4849 N N . ALA D 1 132 ? 22.983 26.871 18.040 1.00 29.86 149 ALA D N 1
ATOM 4850 C CA . ALA D 1 132 ? 23.713 27.295 19.235 1.00 29.98 149 ALA D CA 1
ATOM 4851 C C . ALA D 1 132 ? 24.643 26.198 19.752 1.00 30.28 149 ALA D C 1
ATOM 4852 O O . ALA D 1 132 ? 25.787 26.468 20.113 1.00 30.51 149 ALA D O 1
ATOM 4854 N N . LEU D 1 133 ? 24.161 24.961 19.794 1.00 29.78 150 LEU D N 1
ATOM 4855 C CA . LEU D 1 133 ? 24.994 23.863 20.271 1.00 28.69 150 LEU D CA 1
ATOM 4856 C C . LEU D 1 133 ? 26.177 23.654 19.322 1.00 28.22 150 LEU D C 1
ATOM 4857 O O . LEU D 1 133 ? 27.309 23.460 19.763 1.00 29.05 150 LEU D O 1
ATOM 4862 N N . ALA D 1 134 ? 25.911 23.705 18.020 1.00 28.14 151 ALA D N 1
ATOM 4863 C CA . ALA D 1 134 ? 26.954 23.540 17.012 1.00 27.45 151 ALA D CA 1
ATOM 4864 C C . ALA D 1 134 ? 28.031 24.603 17.218 1.00 29.09 151 ALA D C 1
ATOM 4865 O O . ALA D 1 134 ? 29.229 24.310 17.186 1.00 28.22 151 ALA D O 1
ATOM 4867 N N . LYS D 1 135 ? 27.594 25.841 17.420 1.00 30.27 152 LYS D N 1
ATOM 4868 C CA . LYS D 1 135 ? 28.520 26.949 17.632 1.00 32.96 152 LYS D CA 1
ATOM 4869 C C . LYS D 1 135 ? 29.367 26.675 18.868 1.00 32.00 152 LYS D C 1
ATOM 4870 O O . LYS D 1 135 ? 30.585 26.827 18.838 1.00 33.37 152 LYS D O 1
ATOM 4876 N N . GLU D 1 136 ? 28.716 26.256 19.948 1.00 33.06 153 GLU D N 1
ATOM 4877 C CA . GLU D 1 136 ? 29.407 25.945 21.192 1.00 33.48 153 GLU D CA 1
ATOM 4878 C C . GLU D 1 136 ? 30.449 24.843 20.982 1.00 33.74 153 GLU D C 1
ATOM 4879 O O . GLU D 1 136 ? 31.555 24.914 21.509 1.00 32.90 153 GLU D O 1
ATOM 4885 N N . LEU D 1 137 ? 30.100 23.829 20.197 1.00 32.04 154 LEU D N 1
ATOM 4886 C CA . LEU D 1 137 ? 31.015 22.724 19.945 1.00 31.26 154 LEU D CA 1
ATOM 4887 C C . LEU D 1 137 ? 32.047 23.061 18.878 1.00 28.44 154 LEU D C 1
ATOM 4888 O O . LEU D 1 137 ? 33.037 22.351 18.725 1.00 30.71 154 LEU D O 1
ATOM 4893 N N . GLY D 1 138 ? 31.804 24.136 18.138 1.00 27.12 155 GLY D N 1
ATOM 4894 C CA . GLY D 1 138 ? 32.722 24.550 17.089 1.00 25.52 155 GLY D CA 1
ATOM 4895 C C . GLY D 1 138 ? 32.635 23.742 15.798 1.00 26.94 155 GLY D C 1
ATOM 4896 O O . GLY D 1 138 ? 33.644 23.552 15.110 1.00 27.43 155 GLY D O 1
ATOM 4897 N N . ILE D 1 139 ? 31.435 23.277 15.456 1.00 24.25 156 ILE D N 1
ATOM 4898 C CA . ILE D 1 139 ? 31.244 22.483 14.239 1.00 23.62 156 ILE D CA 1
ATOM 4899 C C . ILE D 1 139 ? 30.070 22.975 13.402 1.00 24.02 156 ILE D C 1
ATOM 4900 O O . ILE D 1 139 ? 29.193 23.679 13.894 1.00 24.69 156 ILE D O 1
ATOM 4905 N N . PRO D 1 140 ? 30.048 22.621 12.109 1.00 23.61 157 PRO D N 1
ATOM 4906 C CA . PRO D 1 140 ? 28.956 23.044 11.234 1.00 21.80 157 PRO D CA 1
ATOM 4907 C C . PRO D 1 140 ? 27.629 22.407 11.657 1.00 21.29 157 PRO D C 1
ATOM 4908 O O . PRO D 1 140 ? 27.616 21.392 12.348 1.00 22.07 157 PRO D O 1
ATOM 4912 N N . PHE D 1 141 ? 26.519 23.015 11.251 1.00 22.60 158 PHE D N 1
ATOM 4913 C CA . PHE D 1 141 ? 25.193 22.507 11.608 1.00 22.56 158 PHE D CA 1
ATOM 4914 C C . PHE D 1 141 ? 24.253 22.454 10.412 1.00 21.06 158 PHE D C 1
ATOM 4915 O O . PHE D 1 141 ? 24.204 23.380 9.608 1.00 22.37 158 PHE D O 1
ATOM 4923 N N . ILE D 1 142 ? 23.491 21.369 10.308 1.00 20.39 159 ILE D N 1
ATOM 4924 C CA . ILE D 1 142 ? 22.542 21.201 9.217 1.00 19.53 159 ILE D CA 1
ATOM 4925 C C . ILE D 1 142 ? 21.301 20.486 9.739 1.00 18.59 159 ILE D C 1
ATOM 4926 O O . ILE D 1 142 ? 21.432 19.531 10.498 1.00 18.88 159 ILE D O 1
ATOM 4931 N N . GLU D 1 143 ? 20.115 20.939 9.335 1.00 17.49 160 GLU D N 1
ATOM 4932 C CA . GLU D 1 143 ? 18.872 20.262 9.720 1.00 18.78 160 GLU D CA 1
ATOM 4933 C C . GLU D 1 143 ? 18.436 19.485 8.484 1.00 19.50 160 GLU D C 1
ATOM 4934 O O . GLU D 1 143 ? 18.463 20.016 7.377 1.00 18.86 160 GLU D O 1
ATOM 4940 N N . SER D 1 144 ? 18.028 18.236 8.677 1.00 18.68 161 SER D N 1
ATOM 4941 C CA . SER D 1 144 ? 17.648 17.393 7.556 1.00 18.52 161 SER D CA 1
ATOM 4942 C C . SER D 1 144 ? 16.374 16.611 7.777 1.00 19.07 161 SER D C 1
ATOM 4943 O O . SER D 1 144 ? 15.796 16.614 8.864 1.00 17.50 161 SER D O 1
ATOM 4946 N N . SER D 1 145 ? 15.960 15.938 6.707 1.00 20.92 162 SER D N 1
ATOM 4947 C CA . SER D 1 145 ? 14.793 15.075 6.718 1.00 21.65 162 SER D CA 1
ATOM 4948 C C . SER D 1 145 ? 15.048 13.974 5.708 1.00 22.12 162 SER D C 1
ATOM 4949 O O . SER D 1 145 ? 14.947 14.200 4.502 1.00 21.63 162 SER D O 1
ATOM 4952 N N . ALA D 1 146 ? 15.401 12.793 6.198 1.00 22.54 163 ALA D N 1
ATOM 4953 C CA . ALA D 1 146 ? 15.627 11.651 5.331 1.00 25.27 163 ALA D CA 1
ATOM 4954 C C . ALA D 1 146 ? 14.291 11.310 4.653 1.00 26.87 163 ALA D C 1
ATOM 4955 O O . ALA D 1 146 ? 14.261 10.888 3.496 1.00 29.11 163 ALA D O 1
ATOM 4957 N N . LYS D 1 147 ? 13.195 11.513 5.381 1.00 27.88 164 LYS D N 1
ATOM 4958 C CA . LYS D 1 147 ? 11.855 11.223 4.866 1.00 29.48 164 LYS D CA 1
ATOM 4959 C C . LYS D 1 147 ? 11.471 12.073 3.654 1.00 30.42 164 LYS D C 1
ATOM 4960 O O . LYS D 1 147 ? 11.021 11.544 2.643 1.00 30.27 164 LYS D O 1
ATOM 4966 N N . ASN D 1 148 ? 11.662 13.387 3.747 1.00 30.46 165 ASN D N 1
ATOM 4967 C CA . ASN D 1 148 ? 11.318 14.274 2.641 1.00 32.54 165 ASN D CA 1
ATOM 4968 C C . ASN D 1 148 ? 12.498 14.659 1.752 1.00 31.53 165 ASN D C 1
ATOM 4969 O O . ASN D 1 148 ? 12.367 15.530 0.894 1.00 30.92 165 ASN D O 1
ATOM 4974 N N . ASP D 1 149 ? 13.638 14.005 1.957 1.00 31.13 166 ASP D N 1
ATOM 4975 C CA . ASP D 1 149 ? 14.847 14.264 1.179 1.00 31.14 166 ASP D CA 1
ATOM 4976 C C . ASP D 1 149 ? 15.218 15.739 1.242 1.00 31.75 166 ASP D C 1
ATOM 4977 O O . ASP D 1 149 ? 15.458 16.385 0.222 1.00 32.10 166 ASP D O 1
ATOM 4982 N N . ASP D 1 150 ? 15.258 16.271 2.455 1.00 30.73 167 ASP D N 1
ATOM 4983 C CA . ASP D 1 150 ? 15.588 17.668 2.658 1.00 31.57 167 ASP D CA 1
ATOM 4984 C C . ASP D 1 150 ? 16.985 17.791 3.261 1.00 29.80 167 ASP D C 1
ATOM 4985 O O . ASP D 1 150 ? 17.241 17.281 4.353 1.00 27.21 167 ASP D O 1
ATOM 4990 N N . ASN D 1 151 ? 17.879 18.452 2.530 1.00 27.85 168 ASN D N 1
ATOM 4991 C CA . ASN D 1 151 ? 19.263 18.673 2.951 1.00 28.17 168 ASN D CA 1
ATOM 4992 C C . ASN D 1 151 ? 20.111 17.435 3.229 1.00 27.20 168 ASN D C 1
ATOM 4993 O O . ASN D 1 151 ? 21.119 17.530 3.916 1.00 27.27 168 ASN D O 1
ATOM 4998 N N . VAL D 1 152 ? 19.737 16.279 2.694 1.00 25.26 169 VAL D N 1
ATOM 4999 C CA . VAL D 1 152 ? 20.526 15.082 2.958 1.00 24.75 169 VAL D CA 1
ATOM 5000 C C . VAL D 1 152 ? 21.861 15.091 2.206 1.00 25.32 169 VAL D C 1
ATOM 5001 O O . VAL D 1 152 ? 22.916 14.811 2.780 1.00 24.08 169 VAL D O 1
ATOM 5005 N N . ASN D 1 153 ? 21.832 15.432 0.923 1.00 26.61 170 ASN D N 1
ATOM 5006 C CA . ASN D 1 153 ? 23.064 15.464 0.142 1.00 27.03 170 ASN D CA 1
ATOM 5007 C C . ASN D 1 153 ? 24.011 16.513 0.702 1.00 26.57 170 ASN D C 1
ATOM 5008 O O . ASN D 1 153 ? 25.228 16.317 0.717 1.00 26.00 170 ASN D O 1
ATOM 5013 N N . GLU D 1 154 ? 23.441 17.621 1.166 1.00 26.09 171 GLU D N 1
ATOM 5014 C CA . GLU D 1 154 ? 24.216 18.720 1.719 1.00 27.88 171 GLU D CA 1
ATOM 5015 C C . GLU D 1 154 ? 25.075 18.284 2.899 1.00 26.27 171 GLU D C 1
ATOM 5016 O O . GLU D 1 154 ? 26.190 18.777 3.079 1.00 25.77 171 GLU D O 1
ATOM 5022 N N . ILE D 1 155 ? 24.558 17.360 3.704 1.00 23.01 172 ILE D N 1
ATOM 5023 C CA . ILE D 1 155 ? 25.302 16.858 4.855 1.00 21.64 172 ILE D CA 1
ATOM 5024 C C . ILE D 1 155 ? 26.640 16.311 4.382 1.00 22.65 172 ILE D C 1
ATOM 5025 O O . ILE D 1 155 ? 27.707 16.748 4.817 1.00 20.71 172 ILE D O 1
ATOM 5030 N N . PHE D 1 156 ? 26.581 15.374 3.447 1.00 20.56 173 PHE D N 1
ATOM 5031 C CA . PHE D 1 156 ? 27.783 14.741 2.946 1.00 21.26 173 PHE D CA 1
ATOM 5032 C C . PHE D 1 156 ? 28.707 15.580 2.068 1.00 22.59 173 PHE D C 1
ATOM 5033 O O . PHE D 1 156 ? 29.925 15.442 2.170 1.00 23.46 173 PHE D O 1
ATOM 5041 N N . PHE D 1 157 ? 28.152 16.434 1.213 1.00 23.82 174 PHE D N 1
ATOM 5042 C CA . PHE D 1 157 ? 28.984 17.287 0.368 1.00 26.47 174 PHE D CA 1
ATOM 5043 C C . PHE D 1 157 ? 29.668 18.359 1.206 1.00 27.40 174 PHE D C 1
ATOM 5044 O O . PHE D 1 157 ? 30.814 18.716 0.944 1.00 27.28 174 PHE D O 1
ATOM 5052 N N . THR D 1 158 ? 28.962 18.872 2.210 1.00 27.36 175 THR D N 1
ATOM 5053 C CA . THR D 1 158 ? 29.534 19.898 3.072 1.00 27.31 175 THR D CA 1
ATOM 5054 C C . THR D 1 158 ? 30.719 19.291 3.807 1.00 26.79 175 THR D C 1
ATOM 5055 O O . THR D 1 158 ? 31.817 19.843 3.811 1.00 27.42 175 THR D O 1
ATOM 5059 N N . LEU D 1 159 ? 30.493 18.139 4.420 1.00 25.67 176 LEU D N 1
ATOM 5060 C CA . LEU D 1 159 ? 31.540 17.453 5.159 1.00 25.70 176 LEU D CA 1
ATOM 5061 C C . LEU D 1 159 ? 32.715 17.051 4.267 1.00 25.76 176 LEU D C 1
ATOM 5062 O O . LEU D 1 159 ? 33.873 17.212 4.652 1.00 25.17 176 LEU D O 1
ATOM 5067 N N . ALA D 1 160 ? 32.423 16.523 3.080 1.00 24.57 177 ALA D N 1
ATOM 5068 C CA . ALA D 1 160 ? 33.493 16.099 2.183 1.00 26.03 177 ALA D CA 1
ATOM 5069 C C . ALA D 1 160 ? 34.397 17.264 1.786 1.00 26.74 177 ALA D C 1
ATOM 5070 O O . ALA D 1 160 ? 35.611 17.104 1.691 1.00 26.35 177 ALA D O 1
ATOM 5072 N N . LYS D 1 161 ? 33.802 18.432 1.558 1.00 27.22 178 LYS D N 1
ATOM 5073 C CA . LYS D 1 161 ? 34.569 19.615 1.188 1.00 29.42 178 LYS D CA 1
ATOM 5074 C C . LYS D 1 161 ? 35.460 20.083 2.331 1.00 29.72 178 LYS D C 1
ATOM 5075 O O . LYS D 1 161 ? 36.611 20.456 2.104 1.00 29.27 178 LYS D O 1
ATOM 5081 N N . LEU D 1 162 ? 34.932 20.066 3.554 1.00 28.62 179 LEU D N 1
ATOM 5082 C CA . LEU D 1 162 ? 35.712 20.485 4.715 1.00 29.98 179 LEU D CA 1
ATOM 5083 C C . LEU D 1 162 ? 36.899 19.553 4.919 1.00 29.96 179 LEU D C 1
ATOM 5084 O O . LEU D 1 162 ? 37.990 20.001 5.273 1.00 31.14 179 LEU D O 1
ATOM 5089 N N . ILE D 1 163 ? 36.683 18.258 4.699 1.00 30.09 180 ILE D N 1
ATOM 5090 C CA . ILE D 1 163 ? 37.740 17.263 4.853 1.00 29.94 180 ILE D CA 1
ATOM 5091 C C . ILE D 1 163 ? 38.811 17.490 3.786 1.00 31.64 180 ILE D C 1
ATOM 5092 O O . ILE D 1 163 ? 40.006 17.400 4.062 1.00 31.06 180 ILE D O 1
ATOM 5097 N N . GLN D 1 164 ? 38.381 17.793 2.567 1.00 32.02 181 GLN D N 1
ATOM 5098 C CA . GLN D 1 164 ? 39.330 18.028 1.482 1.00 34.86 181 GLN D CA 1
ATOM 5099 C C . GLN D 1 164 ? 40.138 19.309 1.738 1.00 35.03 181 GLN D C 1
ATOM 5100 O O . GLN D 1 164 ? 41.368 19.285 1.703 1.00 34.94 181 GLN D O 1
ATOM 5106 N N . GLU D 1 165 ? 39.449 20.425 1.986 1.00 34.75 182 GLU D N 1
ATOM 5107 C CA . GLU D 1 165 ? 40.120 21.704 2.262 1.00 35.84 182 GLU D CA 1
ATOM 5108 C C . GLU D 1 165 ? 41.220 21.502 3.287 1.00 37.32 182 GLU D C 1
ATOM 5109 O O . GLU D 1 165 ? 42.293 22.105 3.201 1.00 35.29 182 GLU D O 1
ATOM 5115 N N . LYS D 1 166 ? 40.918 20.666 4.273 1.00 37.87 183 LYS D N 1
ATOM 5116 C CA . LYS D 1 166 ? 41.839 20.345 5.359 1.00 40.76 183 LYS D CA 1
ATOM 5117 C C . LYS D 1 166 ? 43.057 19.610 4.803 1.00 41.86 183 LYS D C 1
ATOM 5118 O O . LYS D 1 166 ? 44.193 20.005 5.052 1.00 43.57 183 LYS D O 1
ATOM 5124 N N . ILE D 1 167 ? 42.811 18.540 4.051 1.00 42.39 184 ILE D N 1
ATOM 5125 C CA . ILE D 1 167 ? 43.882 17.752 3.448 1.00 43.17 184 ILE D CA 1
ATOM 5126 C C . ILE D 1 167 ? 44.839 18.632 2.629 1.00 44.79 184 ILE D C 1
ATOM 5127 O O . ILE D 1 167 ? 46.060 18.464 2.690 1.00 45.62 184 ILE D O 1
ATOM 5132 N N . ASP D 1 168 ? 44.282 19.568 1.866 1.00 45.21 185 ASP D N 1
ATOM 5133 C CA . ASP D 1 168 ? 45.091 20.457 1.036 1.00 46.46 185 ASP D CA 1
ATOM 5134 C C . ASP D 1 168 ? 45.697 21.618 1.817 1.00 46.47 185 ASP D C 1
ATOM 5135 O O . ASP D 1 168 ? 46.716 22.176 1.420 1.00 46.80 185 ASP D O 1
ATOM 5140 N N . SER D 1 169 ? 45.067 21.985 2.926 1.00 47.30 186 SER D N 1
ATOM 5141 C CA . SER D 1 169 ? 45.552 23.090 3.739 1.00 48.24 186 SER D CA 1
ATOM 5142 C C . SER D 1 169 ? 46.967 22.813 4.241 1.00 48.97 186 SER D C 1
ATOM 5143 O O . SER D 1 169 ? 47.855 23.654 3.979 1.00 49.48 186 SER D O 1
#

InterPro domains:
  IPR001806 Small GTPase [PF00071] (22-181)
  IPR001806 Small GTPase [PS51421] (14-215)
  IPR001806 Small GTPase [SM00174] (23-183)
  IPR005225 Small GTP-binding domain [TIGR00231] (19-173)
  IPR027417 P-loop containing nucleoside triphosphate hydrolase [G3DSA:3.40.50.300] (14-215)
  IPR027417 P-loop containing nucleoside triphosphate hydrolase [SSF52540] (16-186)
  IPR050305 Small GTPase superfamily, Rab [PTHR47980] (14-203)

Nearest PDB structures (foldseek):
  1g16-assembly1_A  TM=1.004E+00  e=1.021E-31  Saccharomyces cerevisiae
  3cpj-assembly1_B  TM=9.375E-01  e=2.568E-18  Saccharomyces cerevisiae
  4m21-assembly1_A  TM=8.976E-01  e=1.911E-15  Homo sapiens
  2dpx-assembly1_A  TM=8.718E-01  e=4.884E-14  Homo sapiens
  3q7p-assembly1_A  TM=8.859E-01  e=5.560E-14  Homo sapiens

Foldseek 3Di:
DEEEEEDFAPPQCRVLLQCCQPVVDGDCCQWDWDWDADPNDIYIYTYGDQPCCNVPDQRDLCNQPPAQYEYEAEQLDPVRVVCSVVVLVSCCVRHDPLHAYEYEHEPPVPSGDHDPVNQCVVCVVSVHYYDYYYSPVGGCSNVVVNVSVNVSVVSD/DEEEEEDFDPPQQRVLLQCCQAVNDGDVVQWDWDWDAEPRDIYIYTYGYPPPPVVPDADDQVNQVPAAYEYEAEQLDPVRVVCSVVVLVSCCVRHDPLHAYEYEHEPPVPSGDHDPVNQCVVCVVSVHYYYYYYSPVGGCSNVRVNVRVNSSVVSVVD/DEEEEEDFAAPQCRVLLQCCQPVVDGDPPDDDDPPDFWDWDWDAAPNDTYIYTYGDDHNVVCVLLQALVNQPPAAYEYEAEQLDPVRVVCSVVSLVSCCVSHDPLHAYEYEHEPPVPSGDHDPVNQVVVCVVSVHYYYYYYSPVGGCSNVVVNVRVNVSVVPVD/DEEEEDFAPPQQRVLLVCCQPVVDGDCVQWDWDFDADPRDTRIYTYGHDHDVCVVVVLALVVQPPAQYEYEAEQLDVVRVVCSVVVLVSCVVRHDPLHAYEYEHEPPVPSGDHDPVNQCVVCVVSVHYYDYYYSPVGGCSNVRVVVRVVVSVVSVVD